Protein 3II1 (pdb70)

Structure (mmCIF, N/CA/C/O backbone):
data_3II1
#
_entry.id   3II1
#
_cell.length_a   86.594
_cell.length_b   87.431
_cell.length_c   110.574
_cell.angle_alpha   90.00
_cell.angle_beta   90.00
_cell.angle_gamma   90.00
#
_symmetry.space_group_name_H-M   'P 21 21 21'
#
loop_
_entity.id
_entity.type
_entity.pdbx_description
1 polymer Cellulase
2 non-polymer beta-D-glucopyranose
3 non-polymer 'ZINC ION'
4 water water
#
loop_
_atom_site.group_PDB
_atom_site.id
_atom_site.type_symbol
_atom_site.label_atom_id
_atom_site.label_alt_id
_atom_site.label_comp_id
_atom_site.label_asym_id
_atom_site.label_entity_id
_atom_site.label_seq_id
_atom_site.pdbx_PDB_ins_code
_atom_site.Cartn_x
_atom_site.Cartn_y
_atom_site.Cartn_z
_atom_site.occupancy
_atom_site.B_iso_or_equiv
_atom_site.auth_seq_id
_atom_site.auth_comp_id
_atom_site.auth_asym_id
_atom_site.auth_atom_id
_atom_site.pdbx_PDB_model_num
ATOM 1 N N . SER A 1 14 ? -6.539 42.834 53.708 1.00 49.47 29 SER A N 1
ATOM 2 C CA . SER A 1 14 ? -7.821 42.273 54.285 1.00 50.36 29 SER A CA 1
ATOM 3 C C . SER A 1 14 ? -8.539 41.075 53.514 1.00 49.67 29 SER A C 1
ATOM 4 O O . SER A 1 14 ? -8.687 39.953 54.063 1.00 48.85 29 SER A O 1
ATOM 7 N N . MET A 1 15 ? -8.998 41.343 52.282 1.00 48.39 30 MET A N 1
ATOM 8 C CA . MET A 1 15 ? -9.623 40.359 51.381 1.00 47.52 30 MET A CA 1
ATOM 9 C C . MET A 1 15 ? -8.918 38.998 51.399 1.00 46.88 30 MET A C 1
ATOM 10 O O . MET A 1 15 ? -7.686 38.944 51.370 1.00 46.04 30 MET A O 1
ATOM 15 N N . GLN A 1 16 ? -9.690 37.900 51.440 1.00 46.00 31 GLN A N 1
ATOM 16 C CA . GLN A 1 16 ? -9.102 36.576 51.720 1.00 44.53 31 GLN A CA 1
ATOM 17 C C . GLN A 1 16 ? -9.786 35.351 51.053 1.00 42.63 31 GLN A C 1
ATOM 18 O O . GLN A 1 16 ? -10.992 35.227 51.086 1.00 41.66 31 GLN A O 1
ATOM 24 N N . ASN A 1 17 ? -8.994 34.462 50.453 1.00 40.79 32 ASN A N 1
ATOM 25 C CA . ASN A 1 17 ? -9.490 33.233 49.804 1.00 40.03 32 ASN A CA 1
ATOM 26 C C . ASN A 1 17 ? -9.509 32.024 50.757 1.00 39.88 32 ASN A C 1
ATOM 27 O O . ASN A 1 17 ? -8.852 32.043 51.811 1.00 39.76 32 ASN A O 1
ATOM 32 N N . PRO A 1 18 ? -10.227 30.951 50.394 1.00 39.83 33 PRO A N 1
ATOM 33 C CA . PRO A 1 18 ? -10.048 29.750 51.248 1.00 40.39 33 PRO A CA 1
ATOM 34 C C . PRO A 1 18 ? -8.567 29.337 51.446 1.00 40.93 33 PRO A C 1
ATOM 35 O O . PRO A 1 18 ? -7.719 29.396 50.511 1.00 41.55 33 PRO A O 1
ATOM 39 N N . SER A 1 19 ? -8.247 28.946 52.665 1.00 40.30 34 SER A N 1
ATOM 40 C CA . SER A 1 19 ? -6.961 28.326 52.970 1.00 39.99 34 SER A CA 1
ATOM 41 C C . SER A 1 19 ? -6.561 27.128 52.031 1.00 38.58 34 SER A C 1
ATOM 42 O O . SER A 1 19 ? -7.418 26.341 51.591 1.00 37.61 34 SER A O 1
ATOM 45 N N . VAL A 1 20 ? -5.269 26.972 51.764 1.00 36.88 35 VAL A N 1
ATOM 46 C CA . VAL A 1 20 ? -4.790 25.809 50.998 1.00 36.25 35 VAL A CA 1
ATOM 47 C C . VAL A 1 20 ? -3.650 25.059 51.698 1.00 36.26 35 VAL A C 1
ATOM 48 O O . VAL A 1 20 ? -2.728 25.689 52.284 1.00 35.82 35 VAL A O 1
ATOM 52 N N . THR A 1 21 ? -3.698 23.730 51.632 1.00 35.53 36 THR A N 1
ATOM 53 C CA . THR A 1 21 ? -2.568 22.899 52.107 1.00 36.45 36 THR A CA 1
ATOM 54 C C . THR A 1 21 ? -1.948 22.112 50.985 1.00 34.78 36 THR A C 1
ATOM 55 O O . THR A 1 21 ? -2.644 21.459 50.227 1.00 33.88 36 THR A O 1
ATOM 59 N N . ILE A 1 22 ? -0.628 22.133 50.933 1.00 34.35 37 ILE A N 1
ATOM 60 C CA . ILE A 1 22 ? 0.136 21.494 49.858 1.00 33.56 37 ILE A CA 1
ATOM 61 C C . ILE A 1 22 ? 1.107 20.493 50.453 1.00 33.86 37 ILE A C 1
ATOM 62 O O . ILE A 1 22 ? 1.789 20.774 51.448 1.00 33.27 37 ILE A O 1
ATOM 67 N N . SER A 1 23 ? 1.200 19.317 49.855 1.00 34.85 38 SER A N 1
ATOM 68 C CA . SER A 1 23 ? 2.047 18.308 50.430 1.00 35.66 38 SER A CA 1
ATOM 69 C C . SER A 1 23 ? 3.098 18.118 49.442 1.00 36.34 38 SER A C 1
ATOM 70 O O . SER A 1 23 ? 2.801 17.756 48.301 1.00 36.99 38 SER A O 1
ATOM 73 N N . VAL A 1 24 ? 4.325 18.359 49.879 1.00 36.70 39 VAL A N 1
ATOM 74 C CA . VAL A 1 24 ? 5.520 17.960 49.168 1.00 36.37 39 VAL A CA 1
ATOM 75 C C . VAL A 1 24 ? 6.118 16.758 49.860 1.00 37.43 39 VAL A C 1
ATOM 76 O O . VAL A 1 24 ? 6.416 16.809 51.072 1.00 38.11 39 VAL A O 1
ATOM 80 N N . ASN A 1 25 ? 6.346 15.703 49.097 1.00 37.11 40 ASN A N 1
ATOM 81 C CA . ASN A 1 25 ? 7.040 14.558 49.613 1.00 37.02 40 ASN A CA 1
ATOM 82 C C . ASN A 1 25 ? 8.314 14.291 48.785 1.00 37.49 40 ASN A C 1
ATOM 83 O O . ASN A 1 25 ? 8.231 13.840 47.647 1.00 36.94 40 ASN A O 1
ATOM 88 N N . ALA A 1 26 ? 9.490 14.552 49.371 1.00 38.61 41 ALA A N 1
ATOM 89 C CA . ALA A 1 26 ? 10.790 14.462 48.653 1.00 39.55 41 ALA A CA 1
ATOM 90 C C . ALA A 1 26 ? 11.134 13.041 48.204 1.00 40.54 41 ALA A C 1
ATOM 91 O O . ALA A 1 26 ? 12.133 12.831 47.482 1.00 40.32 41 ALA A O 1
ATOM 93 N N . ASN A 1 27 ? 10.316 12.079 48.624 1.00 41.76 42 ASN A N 1
ATOM 94 C CA . ASN A 1 27 ? 10.500 10.691 48.184 1.00 44.12 42 ASN A CA 1
ATOM 95 C C . ASN A 1 27 ? 9.580 10.162 47.128 1.00 44.07 42 ASN A C 1
ATOM 96 O O . ASN A 1 27 ? 9.809 9.065 46.686 1.00 45.62 42 ASN A O 1
ATOM 101 N N . ALA A 1 28 ? 8.491 10.856 46.805 1.00 44.02 43 ALA A N 1
ATOM 102 C CA . ALA A 1 28 ? 7.531 10.331 45.841 1.00 43.74 43 ALA A CA 1
ATOM 103 C C . ALA A 1 28 ? 7.846 10.939 44.499 1.00 43.64 43 ALA A C 1
ATOM 104 O O . ALA A 1 28 ? 8.351 12.077 44.432 1.00 44.18 43 ALA A O 1
ATOM 106 N N . GLY A 1 29 ? 7.582 10.146 43.452 1.00 43.31 44 GLY A N 1
ATOM 107 C CA . GLY A 1 29 ? 7.637 10.557 42.037 1.00 41.35 44 GLY A CA 1
ATOM 108 C C . GLY A 1 29 ? 8.938 11.183 41.614 1.00 40.10 44 GLY A C 1
ATOM 109 O O . GLY A 1 29 ? 8.916 12.169 40.868 1.00 40.25 44 GLY A O 1
ATOM 110 N N . ARG A 1 30 ? 10.061 10.626 42.088 1.00 38.01 45 ARG A N 1
ATOM 111 C CA . ARG A 1 30 ? 11.407 11.134 41.757 1.00 36.68 45 ARG A CA 1
ATOM 112 C C . ARG A 1 30 ? 11.778 10.785 40.321 1.00 36.04 45 ARG A C 1
ATOM 113 O O . ARG A 1 30 ? 11.515 9.674 39.878 1.00 35.90 45 ARG A O 1
ATOM 121 N N . HIS A 1 31 ? 12.354 11.758 39.607 1.00 35.39 46 HIS A N 1
ATOM 122 C CA . HIS A 1 31 ? 12.932 11.621 38.264 1.00 34.35 46 HIS A CA 1
ATOM 123 C C . HIS A 1 31 ? 13.627 12.935 37.907 1.00 33.32 46 HIS A C 1
ATOM 124 O O . HIS A 1 31 ? 13.250 13.975 38.435 1.00 32.99 46 HIS A O 1
ATOM 131 N N . PRO A 1 32 ? 14.622 12.911 36.986 1.00 32.14 47 PRO A N 1
ATOM 132 C CA . PRO A 1 32 ? 15.334 14.165 36.631 1.00 30.77 47 PRO A CA 1
ATOM 133 C C . PRO A 1 32 ? 14.425 15.175 35.917 1.00 30.32 47 PRO A C 1
ATOM 134 O O . PRO A 1 32 ? 13.522 14.778 35.229 1.00 30.90 47 PRO A O 1
ATOM 138 N N . ILE A 1 33 ? 14.661 16.473 36.088 1.00 28.71 48 ILE A N 1
ATOM 139 C CA . ILE A 1 33 ? 14.081 17.472 35.225 1.00 26.59 48 ILE A CA 1
ATOM 140 C C . ILE A 1 33 ? 15.188 17.852 34.244 1.00 26.25 48 ILE A C 1
ATOM 141 O O . ILE A 1 33 ? 16.167 18.465 34.652 1.00 24.72 48 ILE A O 1
ATOM 146 N N . ASN A 1 34 ? 15.036 17.498 32.962 1.00 24.83 49 ASN A N 1
ATOM 147 C CA . ASN A 1 34 ? 15.933 17.983 31.934 1.00 24.42 49 ASN A CA 1
ATOM 148 C C . ASN A 1 34 ? 15.900 19.545 31.734 1.00 25.06 49 ASN A C 1
ATOM 149 O O . ASN A 1 34 ? 14.839 20.100 31.420 1.00 25.01 49 ASN A O 1
ATOM 154 N N . PRO A 1 35 ? 17.059 20.252 31.901 1.00 25.00 50 PRO A N 1
ATOM 155 C CA . PRO A 1 35 ? 17.028 21.738 31.796 1.00 24.35 50 PRO A CA 1
ATOM 156 C C . PRO A 1 35 ? 16.637 22.228 30.405 1.00 23.41 50 PRO A C 1
ATOM 157 O O . PRO A 1 35 ? 16.402 23.424 30.212 1.00 23.67 50 PRO A O 1
ATOM 161 N N . ALA A 1 36 ? 16.581 21.319 29.437 1.00 21.92 51 ALA A N 1
ATOM 162 C CA . ALA A 1 36 ? 16.112 21.650 28.104 1.00 21.29 51 ALA A CA 1
ATOM 163 C C . ALA A 1 36 ? 14.588 22.038 28.094 1.00 21.30 51 ALA A C 1
ATOM 164 O O . ALA A 1 36 ? 14.103 22.599 27.132 1.00 21.34 51 ALA A O 1
ATOM 166 N N . VAL A 1 37 ? 13.848 21.787 29.175 1.00 20.93 52 VAL A N 1
ATOM 167 C CA . VAL A 1 37 ? 12.422 22.220 29.189 1.00 21.64 52 VAL A CA 1
ATOM 168 C C . VAL A 1 37 ? 12.322 23.729 29.259 1.00 21.84 52 VAL A C 1
ATOM 169 O O . VAL A 1 37 ? 11.252 24.299 28.928 1.00 22.25 52 VAL A O 1
ATOM 173 N N . TYR A 1 38 ? 13.436 24.375 29.659 1.00 20.40 53 TYR A N 1
ATOM 174 C CA . TYR A 1 38 ? 13.452 25.822 29.743 1.00 19.40 53 TYR A CA 1
ATOM 175 C C . TYR A 1 38 ? 13.787 26.534 28.415 1.00 19.77 53 TYR A C 1
ATOM 176 O O . TYR A 1 38 ? 14.048 27.757 28.411 1.00 20.68 53 TYR A O 1
ATOM 185 N N . GLY A 1 39 ? 13.679 25.820 27.297 1.00 17.69 54 GLY A N 1
ATOM 186 C CA . GLY A 1 39 ? 14.185 26.340 26.041 1.00 18.21 54 GLY A CA 1
ATOM 187 C C . GLY A 1 39 ? 13.439 27.549 25.491 1.00 19.90 54 GLY A C 1
ATOM 188 O O . GLY A 1 39 ? 12.310 27.815 25.903 1.00 19.50 54 GLY A O 1
ATOM 189 N N . LEU A 1 40 ? 14.038 28.257 24.519 1.00 19.88 55 LEU A N 1
ATOM 190 C CA . LEU A 1 40 ? 13.403 29.440 23.978 1.00 20.84 55 LEU A CA 1
ATOM 191 C C . LEU A 1 40 ? 13.691 29.525 22.519 1.00 21.03 55 LEU A C 1
ATOM 192 O O . LEU A 1 40 ? 14.742 29.019 22.084 1.00 22.76 55 LEU A O 1
ATOM 197 N N . ALA A 1 41 ? 12.822 30.216 21.757 1.00 20.78 56 ALA A N 1
ATOM 198 C CA . ALA A 1 41 ? 13.175 30.613 20.380 1.00 20.23 56 ALA A CA 1
ATOM 199 C C . ALA A 1 41 ? 13.496 32.102 20.270 1.00 20.63 56 ALA A C 1
ATOM 200 O O . ALA A 1 41 ? 12.960 32.909 20.995 1.00 20.67 56 ALA A O 1
ATOM 202 N N . TYR A 1 42 ? 14.362 32.467 19.329 1.00 21.87 57 TYR A N 1
ATOM 203 C CA . TYR A 1 42 ? 14.684 33.865 19.071 1.00 22.58 57 TYR A CA 1
ATOM 204 C C . TYR A 1 42 ? 14.922 34.755 20.270 1.00 23.74 57 TYR A C 1
ATOM 205 O O . TYR A 1 42 ? 14.291 35.818 20.407 1.00 25.22 57 TYR A O 1
ATOM 214 N N . ALA A 1 43 ? 15.858 34.332 21.114 1.00 24.41 58 ALA A N 1
ATOM 215 C CA . ALA A 1 43 ? 16.415 35.120 22.200 1.00 25.13 58 ALA A CA 1
ATOM 216 C C . ALA A 1 43 ? 17.754 35.762 21.745 1.00 26.51 58 ALA A C 1
ATOM 217 O O . ALA A 1 43 ? 18.170 35.608 20.597 1.00 27.61 58 ALA A O 1
ATOM 219 N N . THR A 1 44 ? 18.378 36.562 22.603 1.00 26.89 59 THR A N 1
ATOM 220 C CA . THR A 1 44 ? 19.696 37.140 22.292 1.00 26.10 59 THR A CA 1
ATOM 221 C C . THR A 1 44 ? 20.676 36.515 23.273 1.00 25.72 59 THR A C 1
ATOM 222 O O . THR A 1 44 ? 20.244 35.867 24.286 1.00 25.54 59 THR A O 1
ATOM 226 N N . THR A 1 45 ? 21.972 36.642 22.973 1.00 24.63 60 THR A N 1
ATOM 227 C CA . THR A 1 45 ? 22.996 36.213 23.899 1.00 24.11 60 THR A CA 1
ATOM 228 C C . THR A 1 45 ? 22.689 36.833 25.296 1.00 24.53 60 THR A C 1
ATOM 229 O O . THR A 1 45 ? 22.713 36.101 26.298 1.00 23.31 60 THR A O 1
ATOM 233 N N . ALA A 1 46 ? 22.410 38.147 25.366 1.00 23.82 61 ALA A N 1
ATOM 234 C CA . ALA A 1 46 ? 22.101 38.770 26.684 1.00 25.93 61 ALA A CA 1
ATOM 235 C C . ALA A 1 46 ? 20.940 38.133 27.463 1.00 26.98 61 ALA A C 1
ATOM 236 O O . ALA A 1 46 ? 21.030 37.997 28.697 1.00 27.95 61 ALA A O 1
ATOM 238 N N . THR A 1 47 ? 19.835 37.785 26.779 1.00 26.59 62 THR A N 1
ATOM 239 C CA . THR A 1 47 ? 18.682 37.232 27.489 1.00 26.14 62 THR A CA 1
ATOM 240 C C . THR A 1 47 ? 18.860 35.742 27.724 1.00 26.18 62 THR A C 1
ATOM 241 O O . THR A 1 47 ? 18.404 35.191 28.742 1.00 26.67 62 THR A O 1
ATOM 245 N N . LEU A 1 48 ? 19.550 35.055 26.829 1.00 26.19 63 LEU A N 1
ATOM 246 C CA . LEU A 1 48 ? 19.883 33.653 27.140 1.00 25.52 63 LEU A CA 1
ATOM 247 C C . LEU A 1 48 ? 20.739 33.553 28.386 1.00 26.63 63 LEU A C 1
ATOM 248 O O . LEU A 1 48 ? 20.516 32.670 29.219 1.00 27.09 63 LEU A O 1
ATOM 253 N N . ALA A 1 49 ? 21.716 34.454 28.545 1.00 26.37 64 ALA A N 1
ATOM 254 C CA . ALA A 1 49 ? 22.530 34.413 29.762 1.00 26.82 64 ALA A CA 1
ATOM 255 C C . ALA A 1 49 ? 21.697 34.837 30.988 1.00 26.82 64 ALA A C 1
ATOM 256 O O . ALA A 1 49 ? 21.695 34.159 32.002 1.00 25.34 64 ALA A O 1
ATOM 258 N N . ASP A 1 50 ? 20.949 35.937 30.873 1.00 27.21 65 ASP A N 1
ATOM 259 C CA . ASP A 1 50 ? 20.181 36.453 32.011 1.00 26.12 65 ASP A CA 1
ATOM 260 C C . ASP A 1 50 ? 19.036 35.535 32.511 1.00 27.01 65 ASP A C 1
ATOM 261 O O . ASP A 1 50 ? 18.770 35.482 33.710 1.00 28.00 65 ASP A O 1
ATOM 266 N N . LEU A 1 51 ? 18.364 34.827 31.596 1.00 26.59 66 LEU A N 1
ATOM 267 C CA . LEU A 1 51 ? 17.365 33.829 31.929 1.00 26.09 66 LEU A CA 1
ATOM 268 C C . LEU A 1 51 ? 17.991 32.481 32.207 1.00 26.41 66 LEU A C 1
ATOM 269 O O . LEU A 1 51 ? 17.264 31.542 32.625 1.00 25.98 66 LEU A O 1
ATOM 274 N N . ASN A 1 52 ? 19.298 32.342 31.928 1.00 25.90 67 ASN A N 1
ATOM 275 C CA . ASN A 1 52 ? 20.017 31.083 32.185 1.00 24.60 67 ASN A CA 1
ATOM 276 C C . ASN A 1 52 ? 19.321 29.955 31.458 1.00 24.35 67 ASN A C 1
ATOM 277 O O . ASN A 1 52 ? 18.925 28.911 32.050 1.00 24.30 67 ASN A O 1
ATOM 282 N N . VAL A 1 53 ? 19.140 30.168 30.164 1.00 23.82 68 VAL A N 1
ATOM 283 C CA . VAL A 1 53 ? 18.425 29.173 29.353 1.00 23.47 68 VAL A CA 1
ATOM 284 C C . VAL A 1 53 ? 19.420 28.417 28.468 1.00 23.29 68 VAL A C 1
ATOM 285 O O . VAL A 1 53 ? 20.211 29.030 27.820 1.00 23.97 68 VAL A O 1
ATOM 289 N N . PRO A 1 54 ? 19.369 27.093 28.474 1.00 22.47 69 PRO A N 1
ATOM 290 C CA . PRO A 1 54 ? 20.391 26.264 27.901 1.00 22.88 69 PRO A CA 1
ATOM 291 C C . PRO A 1 54 ? 20.035 25.668 26.553 1.00 22.86 69 PRO A C 1
ATOM 292 O O . PRO A 1 54 ? 20.780 24.787 26.051 1.00 24.08 69 PRO A O 1
ATOM 296 N N . LEU A 1 55 ? 18.943 26.155 25.940 1.00 22.33 70 LEU A N 1
ATOM 297 C CA . LEU A 1 55 ? 18.448 25.610 24.647 1.00 20.05 70 LEU A CA 1
ATOM 298 C C . LEU A 1 55 ? 17.859 26.761 23.862 1.00 19.00 70 LEU A C 1
ATOM 299 O O . LEU A 1 55 ? 17.084 27.557 24.414 1.00 17.92 70 LEU A O 1
ATOM 304 N N . HIS A 1 56 ? 18.248 26.894 22.607 1.00 17.77 71 HIS A N 1
ATOM 305 C CA . HIS A 1 56 ? 17.875 28.059 21.788 1.00 17.89 71 HIS A CA 1
ATOM 306 C C . HIS A 1 56 ? 17.455 27.501 20.414 1.00 18.49 71 HIS A C 1
ATOM 307 O O . HIS A 1 56 ? 18.268 26.812 19.746 1.00 18.79 71 HIS A O 1
ATOM 314 N N . ARG A 1 57 ? 16.201 27.731 20.010 1.00 16.79 72 ARG A N 1
ATOM 315 C CA . ARG A 1 57 ? 15.726 27.155 18.770 1.00 17.09 72 ARG A CA 1
ATOM 316 C C . ARG A 1 57 ? 15.661 28.158 17.636 1.00 18.04 72 ARG A C 1
ATOM 317 O O . ARG A 1 57 ? 15.092 29.281 17.827 1.00 16.54 72 ARG A O 1
ATOM 325 N N . TYR A 1 58 ? 16.212 27.749 16.471 1.00 16.96 73 TYR A N 1
ATOM 326 C CA . TYR A 1 58 ? 16.009 28.463 15.232 1.00 17.75 73 TYR A CA 1
ATOM 327 C C . TYR A 1 58 ? 15.035 27.644 14.379 1.00 17.76 73 TYR A C 1
ATOM 328 O O . TYR A 1 58 ? 15.369 26.522 13.871 1.00 18.81 73 TYR A O 1
ATOM 337 N N . GLY A 1 59 ? 13.802 28.149 14.264 1.00 19.01 74 GLY A N 1
ATOM 338 C CA . GLY A 1 59 ? 12.642 27.370 13.685 1.00 19.49 74 GLY A CA 1
ATOM 339 C C . GLY A 1 59 ? 11.490 28.275 13.222 1.00 20.53 74 GLY A C 1
ATOM 340 O O . GLY A 1 59 ? 11.574 29.495 13.335 1.00 20.67 74 GLY A O 1
ATOM 341 N N . GLY A 1 60 ? 10.391 27.708 12.722 1.00 21.05 75 GLY A N 1
ATOM 342 C CA . GLY A 1 60 ? 9.238 28.552 12.328 1.00 19.13 75 GLY A CA 1
ATOM 343 C C . GLY A 1 60 ? 9.002 28.543 10.828 1.00 19.52 75 GLY A C 1
ATOM 344 O O . GLY A 1 60 ? 9.732 27.880 10.079 1.00 19.89 75 GLY A O 1
ATOM 345 N N . ASN A 1 61 ? 8.027 29.315 10.358 1.00 19.59 76 ASN A N 1
ATOM 346 C CA . ASN A 1 61 ? 7.603 29.202 8.947 1.00 19.58 76 ASN A CA 1
ATOM 347 C C . ASN A 1 61 ? 8.616 29.499 7.876 1.00 20.04 76 ASN A C 1
ATOM 348 O O . ASN A 1 61 ? 8.768 28.751 6.883 1.00 20.85 76 ASN A O 1
ATOM 353 N N . ASN A 1 62 ? 9.277 30.633 8.005 1.00 20.59 77 ASN A N 1
ATOM 354 C CA . ASN A 1 62 ? 10.248 30.982 6.969 1.00 21.44 77 ASN A CA 1
ATOM 355 C C . ASN A 1 62 ? 11.452 30.006 6.941 1.00 20.26 77 ASN A C 1
ATOM 356 O O . ASN A 1 62 ? 12.027 29.803 5.907 1.00 20.69 77 ASN A O 1
ATOM 361 N N . THR A 1 63 ? 11.767 29.335 8.057 1.00 20.47 78 THR A N 1
ATOM 362 C CA . THR A 1 63 ? 12.970 28.457 8.124 1.00 18.45 78 THR A CA 1
ATOM 363 C C . THR A 1 63 ? 12.768 27.239 7.232 1.00 19.21 78 THR A C 1
ATOM 364 O O . THR A 1 63 ? 13.735 26.575 6.860 1.00 20.39 78 THR A O 1
ATOM 368 N N . SER A 1 64 ? 11.525 26.938 6.861 1.00 17.73 79 SER A N 1
ATOM 369 C CA . SER A 1 64 ? 11.258 25.842 5.937 1.00 16.92 79 SER A CA 1
ATOM 370 C C . SER A 1 64 ? 11.769 26.174 4.537 1.00 15.75 79 SER A C 1
ATOM 371 O O . SER A 1 64 ? 11.961 25.247 3.698 1.00 13.89 79 SER A O 1
ATOM 374 N N . ARG A 1 65 ? 11.949 27.471 4.263 1.00 14.75 80 ARG A N 1
ATOM 375 C CA . ARG A 1 65 ? 12.283 27.973 2.884 1.00 17.44 80 ARG A CA 1
ATOM 376 C C . ARG A 1 65 ? 13.701 28.555 2.798 1.00 19.70 80 ARG A C 1
ATOM 377 O O . ARG A 1 65 ? 14.060 29.243 1.842 1.00 21.93 80 ARG A O 1
ATOM 385 N N . TYR A 1 66 ? 14.525 28.320 3.828 1.00 20.01 81 TYR A N 1
ATOM 386 C CA . TYR A 1 66 ? 15.794 28.963 3.879 1.00 18.32 81 TYR A CA 1
ATOM 387 C C . TYR A 1 66 ? 16.756 28.231 2.893 1.00 17.43 81 TYR A C 1
ATOM 388 O O . TYR A 1 66 ? 16.921 26.997 2.970 1.00 16.12 81 TYR A O 1
ATOM 397 N N . ASN A 1 67 ? 17.359 29.002 1.977 1.00 14.73 82 ASN A N 1
ATOM 398 C CA . ASN A 1 67 ? 18.343 28.447 1.051 1.00 15.90 82 ASN A CA 1
ATOM 399 C C . ASN A 1 67 ? 19.750 28.688 1.635 1.00 15.85 82 ASN A C 1
ATOM 400 O O . ASN A 1 67 ? 20.219 29.851 1.632 1.00 16.55 82 ASN A O 1
ATOM 405 N N . TRP A 1 68 ? 20.400 27.664 2.193 1.00 16.04 83 TRP A N 1
ATOM 406 C CA . TRP A 1 68 ? 21.655 27.931 3.005 1.00 17.43 83 TRP A CA 1
ATOM 407 C C . TRP A 1 68 ? 22.803 28.415 2.065 1.00 17.82 83 TRP A C 1
ATOM 408 O O . TRP A 1 68 ? 23.660 29.222 2.468 1.00 18.07 83 TRP A O 1
ATOM 419 N N . GLN A 1 69 ? 22.756 27.973 0.816 1.00 17.71 84 GLN A N 1
ATOM 420 C CA . GLN A 1 69 ? 23.716 28.452 -0.146 1.00 20.02 84 GLN A CA 1
ATOM 421 C C . GLN A 1 69 ? 23.577 29.900 -0.560 1.00 22.29 84 GLN A C 1
ATOM 422 O O . GLN A 1 69 ? 24.584 30.497 -0.873 1.00 22.99 84 GLN A O 1
ATOM 428 N N . LEU A 1 70 ? 22.365 30.483 -0.562 1.00 22.84 85 LEU A N 1
ATOM 429 C CA . LEU A 1 70 ? 22.249 31.891 -0.903 1.00 23.55 85 LEU A CA 1
ATOM 430 C C . LEU A 1 70 ? 22.249 32.768 0.319 1.00 24.31 85 LEU A C 1
ATOM 431 O O . LEU A 1 70 ? 22.413 34.021 0.212 1.00 26.09 85 LEU A O 1
ATOM 436 N N . ASN A 1 71 ? 22.055 32.142 1.490 1.00 22.99 86 ASN A N 1
ATOM 437 C CA . ASN A 1 71 ? 21.714 32.840 2.717 1.00 21.72 86 ASN A CA 1
ATOM 438 C C . ASN A 1 71 ? 20.385 33.670 2.478 1.00 22.75 86 ASN A C 1
ATOM 439 O O . ASN A 1 71 ? 20.349 34.914 2.549 1.00 23.50 86 ASN A O 1
ATOM 444 N N . ALA A 1 72 ? 19.291 32.955 2.178 1.00 21.47 87 ALA A N 1
ATOM 445 C CA . ALA A 1 72 ? 18.036 33.622 1.845 1.00 22.40 87 ALA A CA 1
ATOM 446 C C . ALA A 1 72 ? 16.829 32.710 2.107 1.00 22.05 87 ALA A C 1
ATOM 447 O O . ALA A 1 72 ? 16.979 31.482 2.159 1.00 22.55 87 ALA A O 1
ATOM 449 N N . ASP A 1 73 ? 15.656 33.296 2.276 1.00 21.59 88 ASP A N 1
ATOM 450 C CA . ASP A 1 73 ? 14.464 32.493 2.508 1.00 23.35 88 ASP A CA 1
ATOM 451 C C . ASP A 1 73 ? 13.213 33.110 1.859 1.00 22.21 88 ASP A C 1
ATOM 452 O O . ASP A 1 73 ? 13.254 34.235 1.378 1.00 21.86 88 ASP A O 1
ATOM 457 N N . ASN A 1 74 ? 12.149 32.320 1.778 1.00 22.03 89 ASN A N 1
ATOM 458 C CA . ASN A 1 74 ? 10.831 32.818 1.341 1.00 22.21 89 ASN A CA 1
ATOM 459 C C . ASN A 1 74 ? 9.887 32.879 2.533 1.00 21.97 89 ASN A C 1
ATOM 460 O O . ASN A 1 74 ? 9.860 31.970 3.330 1.00 21.92 89 ASN A O 1
ATOM 465 N N . ARG A 1 75 ? 9.139 33.967 2.662 1.00 22.34 90 ARG A N 1
ATOM 466 C CA . ARG A 1 75 ? 8.297 34.173 3.818 1.00 22.78 90 ARG A CA 1
ATOM 467 C C . ARG A 1 75 ? 7.023 33.367 3.844 1.00 22.52 90 ARG A C 1
ATOM 468 O O . ARG A 1 75 ? 6.433 33.293 4.907 1.00 23.22 90 ARG A O 1
ATOM 476 N N . GLY A 1 76 ? 6.628 32.760 2.720 1.00 21.94 91 GLY A N 1
ATOM 477 C CA . GLY A 1 76 ? 5.370 32.045 2.627 1.00 23.08 91 GLY A CA 1
ATOM 478 C C . GLY A 1 76 ? 4.189 33.019 2.879 1.00 24.57 91 GLY A C 1
ATOM 479 O O . GLY A 1 76 ? 4.302 34.248 2.634 1.00 22.85 91 GLY A O 1
ATOM 480 N N . ALA A 1 77 ? 3.094 32.491 3.447 1.00 25.06 92 ALA A N 1
ATOM 481 C CA . ALA A 1 77 ? 1.846 33.251 3.629 1.00 25.63 92 ALA A CA 1
ATOM 482 C C . ALA A 1 77 ? 1.988 34.423 4.633 1.00 26.39 92 ALA A C 1
ATOM 483 O O . ALA A 1 77 ? 1.217 35.384 4.606 0.25 25.20 92 ALA A O 1
ATOM 485 N N . ASP A 1 78 ? 3.008 34.310 5.490 1.00 28.09 93 ASP A N 1
ATOM 486 C CA . ASP A 1 78 ? 3.325 35.385 6.453 1.00 31.34 93 ASP A CA 1
ATOM 487 C C . ASP A 1 78 ? 3.702 36.743 5.826 1.00 31.89 93 ASP A C 1
ATOM 488 O O . ASP A 1 78 ? 3.544 37.743 6.529 1.00 33.78 93 ASP A O 1
ATOM 493 N N . TRP A 1 79 ? 4.254 36.771 4.580 1.00 30.42 94 TRP A N 1
ATOM 494 C CA . TRP A 1 79 ? 4.731 37.994 3.891 1.00 27.79 94 TRP A CA 1
ATOM 495 C C . TRP A 1 79 ? 4.866 37.865 2.354 1.00 26.55 94 TRP A C 1
ATOM 496 O O . TRP A 1 79 ? 5.947 37.838 1.771 1.00 25.65 94 TRP A O 1
ATOM 507 N N . TYR A 1 80 ? 3.707 37.750 1.721 1.00 25.05 95 TYR A N 1
ATOM 508 C CA . TYR A 1 80 ? 3.525 37.796 0.282 1.00 22.54 95 TYR A CA 1
ATOM 509 C C . TYR A 1 80 ? 4.385 36.884 -0.479 1.00 22.91 95 TYR A C 1
ATOM 510 O O . TYR A 1 80 ? 4.767 37.227 -1.622 1.00 22.67 95 TYR A O 1
ATOM 519 N N . PHE A 1 81 ? 4.693 35.710 0.113 1.00 21.94 96 PHE A N 1
ATOM 520 C CA . PHE A 1 81 ? 5.478 34.684 -0.589 1.00 19.92 96 PHE A CA 1
ATOM 521 C C . PHE A 1 81 ? 6.720 35.335 -1.260 1.00 20.43 96 PHE A C 1
ATOM 522 O O . PHE A 1 81 ? 7.107 34.993 -2.354 1.00 19.87 96 PHE A O 1
ATOM 530 N N . GLU A 1 82 ? 7.334 36.278 -0.560 1.00 20.97 97 GLU A N 1
ATOM 531 C CA . GLU A 1 82 ? 8.518 36.941 -1.057 1.00 23.00 97 GLU A CA 1
ATOM 532 C C . GLU A 1 82 ? 9.808 36.169 -0.661 1.00 23.11 97 GLU A C 1
ATOM 533 O O . GLU A 1 82 ? 9.990 35.807 0.529 1.00 23.78 97 GLU A O 1
ATOM 539 N N . SER A 1 83 ? 10.630 35.854 -1.661 1.00 21.98 98 SER A N 1
ATOM 540 C CA . SER A 1 83 ? 12.009 35.406 -1.441 1.00 22.22 98 SER A CA 1
ATOM 541 C C . SER A 1 83 ? 12.939 36.626 -1.178 1.00 22.08 98 SER A C 1
ATOM 542 O O . SER A 1 83 ? 13.038 37.524 -2.020 1.00 22.33 98 SER A O 1
ATOM 545 N N . ILE A 1 84 ? 13.605 36.647 -0.031 1.00 21.53 99 ILE A N 1
ATOM 546 C CA . ILE A 1 84 ? 14.381 37.830 0.433 1.00 21.82 99 ILE A CA 1
ATOM 547 C C . ILE A 1 84 ? 15.762 37.444 0.953 1.00 22.10 99 ILE A C 1
ATOM 548 O O . ILE A 1 84 ? 15.888 36.520 1.764 1.00 21.80 99 ILE A O 1
ATOM 553 N N . GLY A 1 85 ? 16.802 38.090 0.428 1.00 23.05 100 GLY A N 1
ATOM 554 C CA . GLY A 1 85 ? 18.196 37.771 0.810 1.00 23.46 100 GLY A CA 1
ATOM 555 C C . GLY A 1 85 ? 18.534 38.333 2.179 1.00 23.97 100 GLY A C 1
ATOM 556 O O . GLY A 1 85 ? 18.060 39.422 2.540 1.00 25.15 100 GLY A O 1
ATOM 557 N N . GLU A 1 86 ? 19.301 37.599 2.985 1.00 25.11 101 GLU A N 1
ATOM 558 C CA . GLU A 1 86 ? 19.970 38.267 4.154 1.00 26.74 101 GLU A CA 1
ATOM 559 C C . GLU A 1 86 ? 21.027 39.244 3.589 1.00 26.45 101 GLU A C 1
ATOM 560 O O . GLU A 1 86 ? 21.432 39.115 2.412 1.00 24.61 101 GLU A O 1
ATOM 566 N N . ALA A 1 87 ? 21.443 40.203 4.407 1.00 26.48 102 ALA A N 1
ATOM 567 C CA . ALA A 1 87 ? 22.490 41.184 4.038 1.00 27.24 102 ALA A CA 1
ATOM 568 C C . ALA A 1 87 ? 23.754 40.505 3.525 1.00 27.47 102 ALA A C 1
ATOM 569 O O . ALA A 1 87 ? 24.224 40.803 2.409 1.00 27.21 102 ALA A O 1
ATOM 571 N N . SER A 1 88 ? 24.284 39.583 4.332 1.00 26.59 103 SER A N 1
ATOM 572 C CA . SER A 1 88 ? 25.412 38.762 3.904 1.00 26.09 103 SER A CA 1
ATOM 573 C C . SER A 1 88 ? 25.101 37.694 2.837 1.00 26.66 103 SER A C 1
ATOM 574 O O . SER A 1 88 ? 24.094 36.931 2.969 1.00 28.35 103 SER A O 1
ATOM 577 N N . SER A 1 89 ? 25.989 37.552 1.850 1.00 24.84 104 SER A N 1
ATOM 578 C CA . SER A 1 89 ? 25.899 36.407 0.977 1.00 25.08 104 SER A CA 1
ATOM 579 C C . SER A 1 89 ? 26.791 35.234 1.302 1.00 24.45 104 SER A C 1
ATOM 580 O O . SER A 1 89 ? 26.929 34.336 0.495 1.00 22.50 104 SER A O 1
ATOM 583 N N . VAL A 1 90 ? 27.318 35.188 2.527 1.00 24.60 105 VAL A N 1
ATOM 584 C CA . VAL A 1 90 ? 28.102 34.042 2.922 1.00 24.72 105 VAL A CA 1
ATOM 585 C C . VAL A 1 90 ? 27.177 32.840 3.238 1.00 23.48 105 VAL A C 1
ATOM 586 O O . VAL A 1 90 ? 26.292 32.932 4.131 1.00 23.84 105 VAL A O 1
ATOM 590 N N . ALA A 1 91 ? 27.365 31.755 2.479 1.00 21.70 106 ALA A N 1
ATOM 591 C CA . ALA A 1 91 ? 26.672 30.485 2.667 1.00 20.99 106 ALA A CA 1
ATOM 592 C C . ALA A 1 91 ? 26.596 30.154 4.167 1.00 22.36 106 ALA A C 1
ATOM 593 O O . ALA A 1 91 ? 27.614 30.194 4.901 1.00 20.65 106 ALA A O 1
ATOM 595 N N . GLY A 1 92 ? 25.345 29.968 4.626 1.00 23.26 107 GLY A N 1
ATOM 596 C CA . GLY A 1 92 ? 25.081 29.547 5.966 1.00 23.00 107 GLY A CA 1
ATOM 597 C C . GLY A 1 92 ? 25.272 30.597 7.023 1.00 23.49 107 GLY A C 1
ATOM 598 O O . GLY A 1 92 ? 25.209 30.218 8.190 1.00 25.21 107 GLY A O 1
ATOM 599 N N . GLU A 1 93 ? 25.466 31.882 6.713 1.00 23.05 108 GLU A N 1
ATOM 600 C CA . GLU A 1 93 ? 25.710 32.795 7.846 1.00 24.92 108 GLU A CA 1
ATOM 601 C C . GLU A 1 93 ? 24.617 32.987 8.906 1.00 23.99 108 GLU A C 1
ATOM 602 O O . GLU A 1 93 ? 24.949 33.107 10.067 1.00 22.50 108 GLU A O 1
ATOM 608 N N . ARG A 1 94 ? 23.351 32.933 8.505 1.00 23.89 109 ARG A N 1
ATOM 609 C CA . ARG A 1 94 ? 22.241 32.964 9.465 1.00 23.87 109 ARG A CA 1
ATOM 610 C C . ARG A 1 94 ? 22.398 31.871 10.528 1.00 22.90 109 ARG A C 1
ATOM 611 O O . ARG A 1 94 ? 22.290 32.134 11.724 1.00 23.13 109 ARG A O 1
ATOM 619 N N . GLY A 1 95 ? 22.679 30.660 10.089 1.00 21.65 110 GLY A N 1
ATOM 620 C CA . GLY A 1 95 ? 22.919 29.555 11.008 1.00 22.03 110 GLY A CA 1
ATOM 621 C C . GLY A 1 95 ? 24.163 29.754 11.877 1.00 22.65 110 GLY A C 1
ATOM 622 O O . GLY A 1 95 ? 24.097 29.639 13.124 1.00 22.02 110 GLY A O 1
ATOM 623 N N . ASP A 1 96 ? 25.288 30.108 11.255 1.00 22.19 111 ASP A N 1
ATOM 624 C CA . ASP A 1 96 ? 26.538 30.360 12.040 1.00 22.35 111 ASP A CA 1
ATOM 625 C C . ASP A 1 96 ? 26.420 31.456 13.077 1.00 21.09 111 ASP A C 1
ATOM 626 O O . ASP A 1 96 ? 26.892 31.337 14.231 1.00 21.52 111 ASP A O 1
ATOM 631 N N . THR A 1 97 ? 25.744 32.514 12.688 1.00 21.10 112 THR A N 1
ATOM 632 C CA . THR A 1 97 ? 25.511 33.640 13.588 1.00 21.21 112 THR A CA 1
ATOM 633 C C . THR A 1 97 ? 24.646 33.215 14.753 1.00 21.73 112 THR A C 1
ATOM 634 O O . THR A 1 97 ? 24.954 33.542 15.912 1.00 22.85 112 THR A O 1
ATOM 638 N N . PHE A 1 98 ? 23.594 32.439 14.439 1.00 21.94 113 PHE A N 1
ATOM 639 C CA . PHE A 1 98 ? 22.713 31.903 15.447 1.00 21.62 113 PHE A CA 1
ATOM 640 C C . PHE A 1 98 ? 23.492 30.992 16.450 1.00 20.37 113 PHE A C 1
ATOM 641 O O . PHE A 1 98 ? 23.369 31.128 17.659 1.00 21.20 113 PHE A O 1
ATOM 649 N N . ILE A 1 99 ? 24.281 30.079 15.936 1.00 19.16 114 ILE A N 1
ATOM 650 C CA . ILE A 1 99 ? 25.145 29.264 16.758 1.00 19.18 114 ILE A CA 1
ATOM 651 C C . ILE A 1 99 ? 26.135 30.075 17.654 1.00 19.82 114 ILE A C 1
ATOM 652 O O . ILE A 1 99 ? 26.139 29.867 18.873 1.00 21.03 114 ILE A O 1
ATOM 657 N N . ALA A 1 100 ? 26.850 31.064 17.093 1.00 19.74 115 ALA A N 1
ATOM 658 C CA . ALA A 1 100 ? 27.829 31.846 17.862 1.00 20.62 115 ALA A CA 1
ATOM 659 C C . ALA A 1 100 ? 27.101 32.503 18.978 1.00 21.67 115 ALA A C 1
ATOM 660 O O . ALA A 1 100 ? 27.585 32.508 20.098 1.00 23.61 115 ALA A O 1
ATOM 662 N N . ASN A 1 101 ? 25.944 33.103 18.677 1.00 22.43 116 ASN A N 1
ATOM 663 C CA . ASN A 1 101 ? 25.224 33.903 19.686 1.00 22.25 116 ASN A CA 1
ATOM 664 C C . ASN A 1 101 ? 24.715 33.019 20.788 1.00 21.78 116 ASN A C 1
ATOM 665 O O . ASN A 1 101 ? 24.665 33.483 21.904 1.00 21.18 116 ASN A O 1
ATOM 670 N N . SER A 1 102 ? 24.358 31.764 20.475 1.00 21.19 117 SER A N 1
ATOM 671 C CA . SER A 1 102 ? 23.835 30.833 21.486 1.00 23.26 117 SER A CA 1
ATOM 672 C C . SER A 1 102 ? 24.969 30.380 22.348 1.00 24.68 117 SER A C 1
ATOM 673 O O . SER A 1 102 ? 24.910 30.442 23.591 1.00 24.30 117 SER A O 1
ATOM 676 N N . GLN A 1 103 ? 26.025 29.923 21.683 1.00 26.13 118 GLN A N 1
ATOM 677 C CA . GLN A 1 103 ? 27.125 29.434 22.435 1.00 27.52 118 GLN A CA 1
ATOM 678 C C . GLN A 1 103 ? 27.841 30.508 23.240 1.00 27.40 118 GLN A C 1
ATOM 679 O O . GLN A 1 103 ? 28.304 30.234 24.348 1.00 27.58 118 GLN A O 1
ATOM 685 N N . ALA A 1 104 ? 27.776 31.760 22.793 1.00 26.56 119 ALA A N 1
ATOM 686 C CA . ALA A 1 104 ? 28.257 32.857 23.649 1.00 26.56 119 ALA A CA 1
ATOM 687 C C . ALA A 1 104 ? 27.566 32.893 25.015 1.00 26.34 119 ALA A C 1
ATOM 688 O O . ALA A 1 104 ? 28.025 33.536 25.929 1.00 27.14 119 ALA A O 1
ATOM 690 N N . ALA A 1 105 ? 26.459 32.197 25.176 1.00 26.48 120 ALA A N 1
ATOM 691 C CA . ALA A 1 105 ? 25.723 32.291 26.422 1.00 25.93 120 ALA A CA 1
ATOM 692 C C . ALA A 1 105 ? 25.607 30.908 27.005 1.00 26.76 120 ALA A C 1
ATOM 693 O O . ALA A 1 105 ? 24.836 30.684 27.900 1.00 28.68 120 ALA A O 1
ATOM 695 N N . GLY A 1 106 ? 26.377 29.959 26.523 1.00 27.05 121 GLY A N 1
ATOM 696 C CA . GLY A 1 106 ? 26.321 28.624 27.114 1.00 27.20 121 GLY A CA 1
ATOM 697 C C . GLY A 1 106 ? 25.051 27.865 26.698 1.00 27.74 121 GLY A C 1
ATOM 698 O O . GLY A 1 106 ? 24.691 26.894 27.362 1.00 28.04 121 GLY A O 1
ATOM 699 N N . ALA A 1 107 ? 24.361 28.284 25.620 1.00 26.05 122 ALA A N 1
ATOM 700 C CA . ALA A 1 107 ? 23.152 27.561 25.216 1.00 25.46 122 ALA A CA 1
ATOM 701 C C . ALA A 1 107 ? 23.371 26.654 24.011 1.00 24.85 122 ALA A C 1
ATOM 702 O O . ALA A 1 107 ? 24.141 26.993 23.148 1.00 25.92 122 ALA A O 1
ATOM 704 N N . GLN A 1 108 ? 22.685 25.515 23.941 1.00 24.75 123 GLN A N 1
ATOM 705 C CA . GLN A 1 108 ? 22.699 24.678 22.736 1.00 23.89 123 GLN A CA 1
ATOM 706 C C . GLN A 1 108 ? 21.700 25.175 21.636 1.00 23.56 123 GLN A C 1
ATOM 707 O O . GLN A 1 108 ? 20.487 25.318 21.857 1.00 24.52 123 GLN A O 1
ATOM 713 N N . ALA A 1 109 ? 22.223 25.444 20.460 1.00 22.04 124 ALA A N 1
ATOM 714 C CA . ALA A 1 109 ? 21.429 25.860 19.324 1.00 19.80 124 ALA A CA 1
ATOM 715 C C . ALA A 1 109 ? 20.661 24.636 18.759 1.00 19.21 124 ALA A C 1
ATOM 716 O O . ALA A 1 109 ? 21.013 23.474 19.047 1.00 18.64 124 ALA A O 1
ATOM 718 N N . MET A 1 110 ? 19.575 24.915 18.033 1.00 17.20 125 MET A N 1
ATOM 719 C CA . MET A 1 110 ? 18.823 23.916 17.288 1.00 16.71 125 MET A CA 1
ATOM 720 C C . MET A 1 110 ? 18.588 24.616 15.986 1.00 16.74 125 MET A C 1
ATOM 721 O O . MET A 1 110 ? 18.071 25.753 15.974 1.00 15.42 125 MET A O 1
ATOM 726 N N . ILE A 1 111 ? 18.944 23.932 14.897 1.00 16.43 126 ILE A N 1
ATOM 727 C CA . ILE A 1 111 ? 18.832 24.506 13.571 1.00 16.11 126 ILE A CA 1
ATOM 728 C C . ILE A 1 111 ? 17.874 23.692 12.747 1.00 15.76 126 ILE A C 1
ATOM 729 O O . ILE A 1 111 ? 17.997 22.452 12.682 1.00 15.97 126 ILE A O 1
ATOM 734 N N . THR A 1 112 ? 16.911 24.394 12.141 1.00 15.73 127 THR A N 1
ATOM 735 C CA . THR A 1 112 ? 15.959 23.775 11.261 1.00 15.78 127 THR A CA 1
ATOM 736 C C . THR A 1 112 ? 16.577 23.647 9.891 1.00 15.22 127 THR A C 1
ATOM 737 O O . THR A 1 112 ? 17.096 24.615 9.295 1.00 16.47 127 THR A O 1
ATOM 741 N N . ILE A 1 113 ? 16.466 22.448 9.374 1.00 14.33 128 ILE A N 1
ATOM 742 C CA . ILE A 1 113 ? 16.900 22.110 8.019 1.00 14.32 128 ILE A CA 1
ATOM 743 C C . ILE A 1 113 ? 15.627 21.939 7.212 1.00 14.63 128 ILE A C 1
ATOM 744 O O . ILE A 1 113 ? 14.728 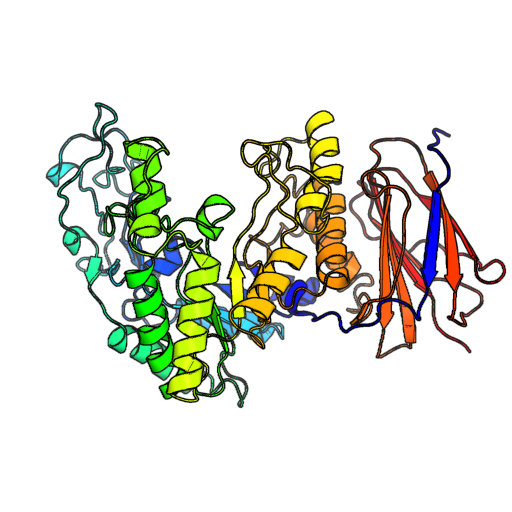21.149 7.592 1.00 13.12 128 ILE A O 1
ATOM 749 N N . PRO A 1 114 ? 15.530 22.650 6.073 1.00 15.53 129 PRO A N 1
ATOM 750 C CA . PRO A 1 114 ? 14.326 22.406 5.270 1.00 17.00 129 PRO A CA 1
ATOM 751 C C . PRO A 1 114 ? 14.302 21.041 4.641 1.00 17.86 129 PRO A C 1
ATOM 752 O O . PRO A 1 114 ? 15.275 20.553 4.083 1.00 20.01 129 PRO A O 1
ATOM 756 N N . THR A 1 115 ? 13.123 20.500 4.625 1.00 18.89 130 THR A N 1
ATOM 757 C CA . THR A 1 115 ? 12.776 19.227 4.038 1.00 19.45 130 THR A CA 1
ATOM 758 C C . THR A 1 115 ? 11.817 19.367 2.842 1.00 20.37 130 THR A C 1
ATOM 759 O O . THR A 1 115 ? 11.594 18.417 2.035 1.00 21.10 130 THR A O 1
ATOM 763 N N . ILE A 1 116 ? 11.236 20.570 2.695 1.00 20.32 131 ILE A N 1
ATOM 764 C CA . ILE A 1 116 ? 10.148 20.794 1.731 1.00 19.96 131 ILE A CA 1
ATOM 765 C C . ILE A 1 116 ? 10.652 20.836 0.274 1.00 20.97 131 ILE A C 1
ATOM 766 O O . ILE A 1 116 ? 9.873 20.802 -0.671 1.00 20.16 131 ILE A O 1
ATOM 771 N N . GLY A 1 117 ? 11.970 20.895 0.087 1.00 22.14 132 GLY A N 1
ATOM 772 C CA . GLY A 1 117 ? 12.541 20.923 -1.246 1.00 23.06 132 GLY A CA 1
ATOM 773 C C . GLY A 1 117 ? 12.654 22.308 -1.902 1.00 24.04 132 GLY A C 1
ATOM 774 O O . GLY A 1 117 ? 13.725 22.667 -2.450 1.00 25.36 132 GLY A O 1
ATOM 775 N N . TRP A 1 118 ? 11.559 23.070 -1.876 1.00 23.91 133 TRP A N 1
ATOM 776 C CA . TRP A 1 118 ? 11.482 24.355 -2.544 1.00 24.07 133 TRP A CA 1
ATOM 777 C C . TRP A 1 118 ? 11.915 25.468 -1.622 1.00 23.51 133 TRP A C 1
ATOM 778 O O . TRP A 1 118 ? 11.162 25.880 -0.754 1.00 24.26 133 TRP A O 1
ATOM 789 N N . VAL A 1 119 ? 13.101 25.994 -1.874 1.00 22.81 134 VAL A N 1
ATOM 790 C CA . VAL A 1 119 ? 13.649 27.058 -1.049 1.00 23.31 134 VAL A CA 1
ATOM 791 C C . VAL A 1 119 ? 13.887 28.263 -1.933 1.00 22.57 134 VAL A C 1
ATOM 792 O O . VAL A 1 119 ? 13.914 28.135 -3.156 1.00 22.23 134 VAL A O 1
ATOM 796 N N . ALA A 1 120 ? 14.048 29.424 -1.319 1.00 22.68 135 ALA A N 1
ATOM 797 C CA . ALA A 1 120 ? 14.247 30.678 -2.042 1.00 22.54 135 ALA A CA 1
ATOM 798 C C . ALA A 1 120 ? 15.389 30.676 -3.067 1.00 23.23 135 ALA A C 1
ATOM 799 O O . ALA A 1 120 ? 16.477 30.135 -2.821 1.00 24.53 135 ALA A O 1
ATOM 801 N N . ARG A 1 121 ? 15.177 31.352 -4.186 1.00 23.26 136 ARG A N 1
ATOM 802 C CA . ARG A 1 121 ? 16.273 31.861 -4.996 1.00 22.70 136 ARG A CA 1
ATOM 803 C C . ARG A 1 121 ? 16.087 33.351 -5.085 1.00 23.73 136 ARG A C 1
ATOM 804 O O . ARG A 1 121 ? 15.035 33.881 -4.656 1.00 23.66 136 ARG A O 1
ATOM 812 N N . LEU A 1 122 ? 17.096 34.041 -5.616 1.00 25.30 137 LEU A N 1
ATOM 813 C CA . LEU A 1 122 ? 17.084 35.529 -5.690 1.00 26.71 137 LEU A CA 1
ATOM 814 C C . LEU A 1 122 ? 17.251 35.968 -7.120 1.00 27.30 137 LEU A C 1
ATOM 815 O O . LEU A 1 122 ? 17.668 35.170 -7.960 1.00 27.22 137 LEU A O 1
ATOM 820 N N . GLY A 1 123 ? 16.840 37.195 -7.430 1.00 28.47 138 GLY A N 1
ATOM 821 C CA . GLY A 1 123 ? 17.064 37.721 -8.788 1.00 30.15 138 GLY A CA 1
ATOM 822 C C . GLY A 1 123 ? 18.460 38.347 -8.863 1.00 31.67 138 GLY A C 1
ATOM 823 O O . GLY A 1 123 ? 19.230 38.232 -7.905 1.00 31.83 138 GLY A O 1
ATOM 824 N N . ALA A 1 124 ? 18.796 38.999 -9.988 1.00 32.69 139 ALA A N 1
ATOM 825 C CA . ALA A 1 124 ? 20.093 39.685 -10.160 1.00 32.72 139 ALA A CA 1
ATOM 826 C C . ALA A 1 124 ? 20.370 40.632 -8.967 1.00 33.11 139 ALA A C 1
ATOM 827 O O . ALA A 1 124 ? 19.494 41.416 -8.561 1.00 33.41 139 ALA A O 1
ATOM 829 N N . ASN A 1 125 ? 21.568 40.537 -8.384 1.00 32.98 140 ASN A N 1
ATOM 830 C CA . ASN A 1 125 ? 21.963 41.397 -7.274 1.00 33.33 140 ASN A CA 1
ATOM 831 C C . ASN A 1 125 ? 21.192 41.111 -6.019 1.00 32.13 140 ASN A C 1
ATOM 832 O O . ASN A 1 125 ? 20.859 42.041 -5.256 1.00 30.48 140 ASN A O 1
ATOM 837 N N . ARG A 1 126 ? 20.898 39.823 -5.796 1.00 30.93 141 ARG A N 1
ATOM 838 C CA . ARG A 1 126 ? 20.223 39.415 -4.549 1.00 28.46 141 ARG A CA 1
ATOM 839 C C . ARG A 1 126 ? 18.922 40.221 -4.366 1.00 28.17 141 ARG A C 1
ATOM 840 O O . ARG A 1 126 ? 18.536 40.578 -3.240 1.00 29.35 141 ARG A O 1
ATOM 848 N N . SER A 1 127 ? 18.295 40.567 -5.483 1.00 26.46 142 SER A N 1
ATOM 849 C CA . SER A 1 127 ? 16.988 41.278 -5.484 1.00 26.29 142 SER A CA 1
ATOM 850 C C . SER A 1 127 ? 15.863 40.267 -5.148 1.00 25.33 142 SER A C 1
ATOM 851 O O . SER A 1 127 ? 15.897 39.087 -5.576 1.00 23.17 142 SER A O 1
ATOM 854 N N . LYS A 1 128 ? 14.883 40.767 -4.405 1.00 25.43 143 LYS A N 1
ATOM 855 C CA . LYS A 1 128 ? 13.701 39.999 -3.956 1.00 26.01 143 LYS A CA 1
ATOM 856 C C . LYS A 1 128 ? 12.913 39.424 -5.100 1.00 25.12 143 LYS A C 1
ATOM 857 O O . LYS A 1 128 ? 12.810 40.073 -6.107 1.00 26.48 143 LYS A O 1
ATOM 863 N N . LEU A 1 129 ? 12.431 38.191 -4.987 1.00 24.28 144 LEU A N 1
ATOM 864 C CA . LEU A 1 129 ? 11.460 37.629 -5.957 1.00 23.37 144 LEU A CA 1
ATOM 865 C C . LEU A 1 129 ? 10.124 37.362 -5.228 1.00 23.66 144 LEU A C 1
ATOM 866 O O . LEU A 1 129 ? 10.116 37.364 -4.007 1.00 25.16 144 LEU A O 1
ATOM 871 N N . ALA A 1 130 ? 9.009 37.139 -5.947 1.00 23.55 145 ALA A N 1
ATOM 872 C CA . ALA A 1 130 ? 7.675 36.995 -5.348 1.00 22.90 145 ALA A CA 1
ATOM 873 C C . ALA A 1 130 ? 7.015 35.848 -6.008 1.00 23.09 145 ALA A C 1
ATOM 874 O O . ALA A 1 130 ? 7.112 35.710 -7.236 1.00 24.39 145 ALA A O 1
ATOM 876 N N . SER A 1 131 ? 6.356 34.971 -5.253 1.00 21.91 146 SER A N 1
ATOM 877 C CA . SER A 1 131 ? 5.745 33.831 -5.955 1.00 20.73 146 SER A CA 1
ATOM 878 C C . SER A 1 131 ? 4.433 34.255 -6.692 1.00 21.29 146 SER A C 1
ATOM 879 O O . SER A 1 131 ? 4.020 33.575 -7.662 1.00 21.27 146 SER A O 1
ATOM 882 N N . PHE A 1 132 ? 3.761 35.315 -6.242 1.00 20.19 147 PHE A N 1
ATOM 883 C CA . PHE A 1 132 ? 2.461 35.612 -6.895 1.00 22.38 147 PHE A CA 1
ATOM 884 C C . PHE A 1 132 ? 2.521 37.005 -7.499 1.00 23.15 147 PHE A C 1
ATOM 885 O O . PHE A 1 132 ? 1.828 37.911 -7.041 1.00 21.51 147 PHE A O 1
ATOM 893 N N . SER A 1 133 ? 3.413 37.158 -8.492 1.00 25.70 148 SER A N 1
ATOM 894 C CA . SER A 1 133 ? 3.566 38.416 -9.239 1.00 28.17 148 SER A CA 1
ATOM 895 C C . SER A 1 133 ? 2.183 38.877 -9.765 1.00 29.30 148 SER A C 1
ATOM 896 O O . SER A 1 133 ? 1.458 38.115 -10.453 1.00 28.11 148 SER A O 1
ATOM 899 N N . ILE A 1 134 ? 1.815 40.113 -9.403 1.00 32.10 149 ILE A N 1
ATOM 900 C CA . ILE A 1 134 ? 0.583 40.730 -9.919 1.00 33.18 149 ILE A CA 1
ATOM 901 C C . ILE A 1 134 ? 0.561 40.901 -11.439 1.00 34.82 149 ILE A C 1
ATOM 902 O O . ILE A 1 134 ? -0.449 40.579 -12.073 1.00 37.25 149 ILE A O 1
ATOM 907 N N . ALA A 1 135 ? 1.681 41.323 -12.024 1.00 35.69 150 ALA A N 1
ATOM 908 C CA . ALA A 1 135 ? 1.836 41.415 -13.466 1.00 35.90 150 ALA A CA 1
ATOM 909 C C . ALA A 1 135 ? 1.731 40.077 -14.169 1.00 36.51 150 ALA A C 1
ATOM 910 O O . ALA A 1 135 ? 1.514 40.052 -15.381 1.00 37.66 150 ALA A O 1
ATOM 912 N N . LYS A 1 136 ? 1.944 38.965 -13.462 1.00 36.31 151 LYS A N 1
ATOM 913 C CA . LYS A 1 136 ? 1.994 37.645 -14.140 1.00 35.09 151 LYS A CA 1
ATOM 914 C C . LYS A 1 136 ? 0.723 36.882 -13.987 1.00 35.51 151 LYS A C 1
ATOM 915 O O . LYS A 1 136 ? 0.292 36.239 -14.932 1.00 36.18 151 LYS A O 1
ATOM 921 N N . TYR A 1 137 ? 0.120 36.935 -12.803 1.00 35.26 152 TYR A N 1
ATOM 922 C CA . TYR A 1 137 ? -1.136 36.230 -12.532 1.00 35.33 152 TYR A CA 1
ATOM 923 C C . TYR A 1 137 ? -2.375 37.181 -12.433 1.00 36.21 152 TYR A C 1
ATOM 924 O O . TYR A 1 137 ? -3.504 36.726 -12.231 1.00 36.38 152 TYR A O 1
ATOM 933 N N . GLY A 1 138 ? -2.152 38.491 -12.535 1.00 37.08 153 GLY A N 1
ATOM 934 C CA . GLY A 1 138 ? -3.256 39.451 -12.526 1.00 37.53 153 GLY A CA 1
ATOM 935 C C . GLY A 1 138 ? -3.641 39.935 -11.137 1.00 37.44 153 GLY A C 1
ATOM 936 O O . GLY A 1 138 ? -3.146 39.436 -10.119 1.00 37.87 153 GLY A O 1
ATOM 937 N N . ALA A 1 139 ? -4.512 40.939 -11.120 1.00 36.28 154 ALA A N 1
ATOM 938 C CA . ALA A 1 139 ? -5.108 41.537 -9.925 1.00 34.97 154 ALA A CA 1
ATOM 939 C C . ALA A 1 139 ? -5.387 40.512 -8.850 1.00 33.67 154 ALA A C 1
ATOM 940 O O . ALA A 1 139 ? -5.979 39.464 -9.139 1.00 33.90 154 ALA A O 1
ATOM 942 N N . GLN A 1 140 ? -5.025 40.850 -7.611 1.00 32.18 155 GLN A N 1
ATOM 943 C CA . GLN A 1 140 ? -5.211 39.969 -6.438 1.00 31.80 155 GLN A CA 1
ATOM 944 C C . GLN A 1 140 ? -5.717 40.880 -5.326 1.00 32.10 155 GLN A C 1
ATOM 945 O O . GLN A 1 140 ? -5.675 42.063 -5.479 1.00 32.36 155 GLN A O 1
ATOM 951 N N . SER A 1 141 ? -6.139 40.332 -4.193 1.00 32.73 156 SER A N 1
ATOM 952 C CA . SER A 1 141 ? -6.742 41.141 -3.163 1.00 33.30 156 SER A CA 1
ATOM 953 C C . SER A 1 141 ? -5.812 41.778 -2.147 1.00 33.56 156 SER A C 1
ATOM 954 O O . SER A 1 141 ? -6.290 42.548 -1.295 1.00 33.60 156 SER A O 1
ATOM 957 N N . GLY A 1 142 ? -4.518 41.434 -2.166 1.00 33.22 157 GLY A N 1
ATOM 958 C CA . GLY A 1 142 ? -3.539 42.058 -1.229 1.00 31.43 157 GLY A CA 1
ATOM 959 C C . GLY A 1 142 ? -2.177 42.075 -1.914 1.00 32.44 157 GLY A C 1
ATOM 960 O O . GLY A 1 142 ? -1.912 41.310 -2.866 1.00 31.27 157 GLY A O 1
ATOM 961 N N . ASN A 1 143 ? -1.302 42.970 -1.466 1.00 32.09 158 ASN A N 1
ATOM 962 C CA . ASN A 1 143 ? 0.003 43.067 -2.068 1.00 32.51 158 ASN A CA 1
ATOM 963 C C . ASN A 1 143 ? 0.892 43.805 -1.092 1.00 33.08 158 ASN A C 1
ATOM 964 O O . ASN A 1 143 ? 0.415 44.459 -0.190 1.00 33.50 158 ASN A O 1
ATOM 969 N N . ASP A 1 144 ? 2.191 43.689 -1.270 1.00 33.85 159 ASP A N 1
ATOM 970 C CA . ASP A 1 144 ? 3.112 44.401 -0.406 1.00 34.55 159 ASP A CA 1
ATOM 971 C C . ASP A 1 144 ? 3.245 45.795 -1.002 1.00 35.33 159 ASP A C 1
ATOM 972 O O . ASP A 1 144 ? 4.077 46.026 -1.850 1.00 36.27 159 ASP A O 1
ATOM 977 N N . TRP A 1 145 ? 2.388 46.700 -0.590 1.00 36.49 160 TRP A N 1
ATOM 978 C CA . TRP A 1 145 ? 2.332 48.006 -1.213 1.00 38.21 160 TRP A CA 1
ATOM 979 C C . TRP A 1 145 ? 3.446 48.920 -0.671 1.00 39.79 160 TRP A C 1
ATOM 980 O O . TRP A 1 145 ? 3.842 49.836 -1.364 1.00 38.85 160 TRP A O 1
ATOM 991 N N . GLN A 1 146 ? 3.932 48.693 0.563 1.00 41.58 161 GLN A N 1
ATOM 992 C CA . GLN A 1 146 ? 5.047 49.483 1.084 1.00 42.74 161 GLN A CA 1
ATOM 993 C C . GLN A 1 146 ? 6.392 49.130 0.474 1.00 43.21 161 GLN A C 1
ATOM 994 O O . GLN A 1 146 ? 7.121 50.035 0.146 1.00 43.75 161 GLN A O 1
ATOM 1000 N N . TRP A 1 147 ? 6.721 47.850 0.273 1.00 43.77 162 TRP A N 1
ATOM 1001 C CA . TRP A 1 147 ? 8.142 47.473 -0.098 1.00 44.32 162 TRP A CA 1
ATOM 1002 C C . TRP A 1 147 ? 8.392 46.699 -1.378 1.00 43.90 162 TRP A C 1
ATOM 1003 O O . TRP A 1 147 ? 9.562 46.533 -1.747 1.00 44.40 162 TRP A O 1
ATOM 1014 N N . PHE A 1 148 ? 7.306 46.213 -2.023 1.00 43.23 163 PHE A N 1
ATOM 1015 C CA . PHE A 1 148 ? 7.333 45.293 -3.196 1.00 40.96 163 PHE A CA 1
ATOM 1016 C C . PHE A 1 148 ? 5.902 45.199 -3.774 1.00 40.58 163 PHE A C 1
ATOM 1017 O O . PHE A 1 148 ? 5.193 44.242 -3.515 1.00 41.25 163 PHE A O 1
ATOM 1025 N N . PRO A 1 149 ? 5.482 46.200 -4.568 1.00 39.87 164 PRO A N 1
ATOM 1026 C CA . PRO A 1 149 ? 4.059 46.329 -4.979 1.00 38.26 164 PRO A CA 1
ATOM 1027 C C . PRO A 1 149 ? 3.540 45.224 -5.896 1.00 36.05 164 PRO A C 1
ATOM 1028 O O . PRO A 1 149 ? 2.385 44.849 -5.777 1.00 34.71 164 PRO A O 1
ATOM 1032 N N . ASP A 1 150 ? 4.385 44.717 -6.794 1.00 34.48 165 ASP A N 1
ATOM 1033 C CA . ASP A 1 150 ? 4.059 43.554 -7.636 1.00 32.64 165 ASP A CA 1
ATOM 1034 C C . ASP A 1 150 ? 3.879 42.202 -6.854 1.00 31.46 165 ASP A C 1
ATOM 1035 O O . ASP A 1 150 ? 3.433 41.210 -7.414 1.00 30.99 165 ASP A O 1
ATOM 1040 N N . ALA A 1 151 ? 4.211 42.147 -5.565 1.00 30.26 166 ALA A N 1
ATOM 1041 C CA . ALA A 1 151 ? 4.075 40.874 -4.844 1.00 28.86 166 ALA A CA 1
ATOM 1042 C C . ALA A 1 151 ? 2.654 40.760 -4.301 1.00 27.61 166 ALA A C 1
ATOM 1043 O O . ALA A 1 151 ? 2.316 41.440 -3.329 1.00 27.12 166 ALA A O 1
ATOM 1045 N N . GLY A 1 152 ? 1.839 39.914 -4.947 1.00 26.28 167 GLY A N 1
ATOM 1046 C CA . GLY A 1 152 ? 0.462 39.694 -4.518 1.00 26.66 167 GLY A CA 1
ATOM 1047 C C . GLY A 1 152 ? 0.406 38.668 -3.368 1.00 26.72 167 GLY A C 1
ATOM 1048 O O . GLY A 1 152 ? 1.372 37.938 -3.105 1.00 27.36 167 GLY A O 1
ATOM 1049 N N . ASN A 1 153 ? -0.718 38.612 -2.668 1.00 25.64 168 ASN A N 1
ATOM 1050 C CA . ASN A 1 153 ? -0.925 37.599 -1.653 1.00 24.00 168 ASN A CA 1
ATOM 1051 C C . ASN A 1 153 ? -1.419 36.283 -2.185 1.00 24.33 168 ASN A C 1
ATOM 1052 O O . ASN A 1 153 ? -1.791 35.433 -1.410 1.00 25.86 168 ASN A O 1
ATOM 1057 N N . GLY A 1 154 ? -1.468 36.098 -3.507 1.00 24.03 169 GLY A N 1
ATOM 1058 C CA . GLY A 1 154 ? -1.916 34.830 -4.063 1.00 23.39 169 GLY A CA 1
ATOM 1059 C C . GLY A 1 154 ? -3.407 34.567 -3.899 1.00 24.33 169 GLY A C 1
ATOM 1060 O O . GLY A 1 154 ? -3.852 33.447 -4.040 1.00 24.58 169 GLY A O 1
ATOM 1061 N N . VAL A 1 155 ? -4.210 35.597 -3.659 1.00 25.00 170 VAL A N 1
ATOM 1062 C CA . VAL A 1 155 ? -5.648 35.414 -3.623 1.00 25.20 170 VAL A CA 1
ATOM 1063 C C . VAL A 1 155 ? -6.302 36.379 -4.617 1.00 26.15 170 VAL A C 1
ATOM 1064 O O . VAL A 1 155 ? -6.046 37.591 -4.533 1.00 27.53 170 VAL A O 1
ATOM 1068 N N . LEU A 1 156 ? -7.146 35.891 -5.529 1.00 26.31 171 LEU A N 1
ATOM 1069 C CA . LEU A 1 156 ? -7.832 36.803 -6.478 1.00 27.71 171 LEU A CA 1
ATOM 1070 C C . LEU A 1 156 ? -8.800 37.796 -5.792 1.00 28.45 171 LEU A C 1
ATOM 1071 O O . LEU A 1 156 ? -9.234 37.596 -4.625 1.00 27.53 171 LEU A O 1
ATOM 1076 N N . THR A 1 157 ? -9.125 38.887 -6.480 1.00 29.33 172 THR A N 1
ATOM 1077 C CA . THR A 1 157 ? -10.138 39.812 -5.934 1.00 30.95 172 THR A CA 1
ATOM 1078 C C . THR A 1 157 ? -11.455 39.066 -5.562 1.00 29.34 172 THR A C 1
ATOM 1079 O O . THR A 1 157 ? -12.120 39.432 -4.596 1.00 29.17 172 THR A O 1
ATOM 1083 N N . SER A 1 158 ? -11.801 37.993 -6.270 1.00 28.56 173 SER A N 1
ATOM 1084 C CA . SER A 1 158 ? -13.023 37.215 -5.910 1.00 27.40 173 SER A CA 1
ATOM 1085 C C . SER A 1 158 ? -12.901 36.514 -4.592 1.00 27.03 173 SER A C 1
ATOM 1086 O O . SER A 1 158 ? -13.890 35.949 -4.088 1.00 26.23 173 SER A O 1
ATOM 1089 N N . GLY A 1 159 ? -11.671 36.488 -4.042 1.00 27.02 174 GLY A N 1
ATOM 1090 C CA . GLY A 1 159 ? -11.367 35.775 -2.751 1.00 24.40 174 GLY A CA 1
ATOM 1091 C C . GLY A 1 159 ? -10.962 34.328 -2.974 1.00 24.32 174 GLY A C 1
ATOM 1092 O O . GLY A 1 159 ? -10.738 33.570 -2.032 1.00 23.15 174 GLY A O 1
ATOM 1093 N N . GLN A 1 160 ? -10.866 33.943 -4.240 1.00 24.87 175 GLN A N 1
ATOM 1094 C CA . GLN A 1 160 ? -10.479 32.609 -4.637 1.00 26.64 175 GLN A CA 1
ATOM 1095 C C . GLN A 1 160 ? -8.946 32.610 -4.841 1.00 26.99 175 GLN A C 1
A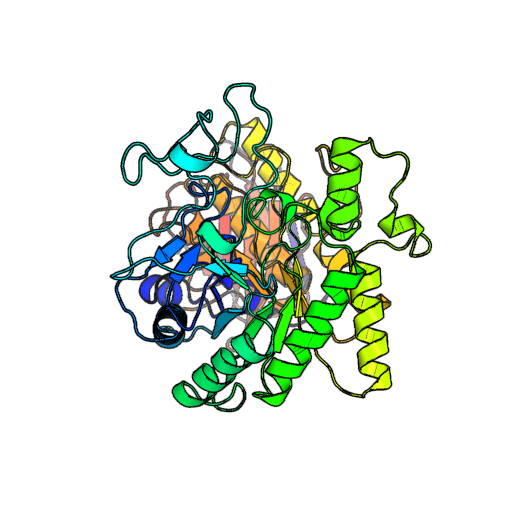TOM 1096 O O . GLN A 1 160 ? -8.402 33.553 -5.430 1.00 27.63 175 GLN A O 1
ATOM 1102 N N . ASN A 1 161 ? -8.252 31.565 -4.391 1.00 26.16 176 ASN A N 1
ATOM 1103 C CA . ASN A 1 161 ? -6.803 31.493 -4.567 1.00 25.47 176 ASN A CA 1
ATOM 1104 C C . ASN A 1 161 ? -6.397 31.501 -6.015 1.00 25.74 176 ASN A C 1
ATOM 1105 O O . ASN A 1 161 ? -7.045 30.850 -6.864 1.00 25.27 176 ASN A O 1
ATOM 1110 N N . VAL A 1 162 ? -5.312 32.226 -6.295 1.00 24.15 177 VAL A N 1
ATOM 1111 C CA . VAL A 1 162 ? -4.581 32.022 -7.523 1.00 23.62 177 VAL A CA 1
ATOM 1112 C C . VAL A 1 162 ? -4.065 30.599 -7.438 1.00 25.06 177 VAL A C 1
ATOM 1113 O O . VAL A 1 162 ? -3.616 30.188 -6.344 1.00 26.36 177 VAL A O 1
ATOM 1117 N N . THR A 1 163 ? -4.152 29.835 -8.537 1.00 24.96 178 THR A N 1
ATOM 1118 C CA . THR A 1 163 ? -3.649 28.452 -8.599 1.00 25.43 178 THR A CA 1
ATOM 1119 C C . THR A 1 163 ? -2.851 28.331 -9.919 1.00 25.59 178 THR A C 1
ATOM 1120 O O . THR A 1 163 ? -2.961 29.208 -10.775 1.00 25.12 178 THR A O 1
ATOM 1124 N N . GLY A 1 164 ? -2.089 27.251 -10.098 1.00 24.88 179 GLY A N 1
ATOM 1125 C CA . GLY A 1 164 ? -1.299 27.076 -11.316 1.00 24.75 179 GLY A CA 1
ATOM 1126 C C . GLY A 1 164 ? -0.033 27.981 -11.423 1.00 24.04 179 GLY A C 1
ATOM 1127 O O . GLY A 1 164 ? 0.624 27.964 -12.428 1.00 23.93 179 GLY A O 1
ATOM 1128 N N . ASN A 1 165 ? 0.312 28.759 -10.407 1.00 23.55 180 ASN A N 1
ATOM 1129 C CA . ASN A 1 165 ? 1.623 29.491 -10.366 1.00 24.50 180 ASN A CA 1
ATOM 1130 C C . ASN A 1 165 ? 2.897 28.604 -10.529 1.00 24.73 180 ASN A C 1
ATOM 1131 O O . ASN A 1 165 ? 2.927 27.388 -10.210 1.00 24.53 180 ASN A O 1
ATOM 1136 N N . ASN A 1 166 ? 3.907 29.195 -11.139 1.00 25.00 181 ASN A N 1
ATOM 1137 C CA . ASN A 1 166 ? 5.117 28.467 -11.412 1.00 25.28 181 ASN A CA 1
ATOM 1138 C C . ASN A 1 166 ? 6.045 28.566 -10.170 1.00 24.36 181 ASN A C 1
ATOM 1139 O O . ASN A 1 166 ? 6.416 29.673 -9.746 1.00 24.44 181 ASN A O 1
ATOM 1144 N N . PRO A 1 167 ? 6.318 27.434 -9.533 1.00 23.44 182 PRO A N 1
ATOM 1145 C CA . PRO A 1 167 ? 7.160 27.424 -8.323 1.00 24.29 182 PRO A CA 1
ATOM 1146 C C . PRO A 1 167 ? 8.581 28.015 -8.512 1.00 24.75 182 PRO A C 1
ATOM 1147 O O . PRO A 1 167 ? 9.128 28.570 -7.571 1.00 24.86 182 PRO A O 1
ATOM 1151 N N . ASN A 1 168 ? 9.142 27.913 -9.717 1.00 25.25 183 ASN A N 1
ATOM 1152 C CA . ASN A 1 168 ? 10.391 28.605 -10.080 1.00 25.07 183 ASN A CA 1
ATOM 1153 C C . ASN A 1 168 ? 10.368 30.141 -10.085 1.00 25.30 183 ASN A C 1
ATOM 1154 O O . ASN A 1 168 ? 11.440 30.746 -10.148 1.00 25.29 183 ASN A O 1
ATOM 1159 N N . ASP A 1 169 ? 9.213 30.802 -9.981 1.00 24.53 184 ASP A N 1
ATOM 1160 C CA . ASP A 1 169 ? 9.251 32.261 -10.056 1.00 24.21 184 ASP A CA 1
ATOM 1161 C C . ASP A 1 169 ? 10.169 32.776 -8.972 1.00 24.64 184 ASP A C 1
ATOM 1162 O O . ASP A 1 169 ? 10.835 33.774 -9.167 1.00 26.81 184 ASP A O 1
ATOM 1167 N N . ALA A 1 170 ? 10.146 32.161 -7.789 1.00 23.31 185 ALA A N 1
ATOM 1168 C CA . ALA A 1 170 ? 10.853 32.735 -6.637 1.00 21.72 185 ALA A CA 1
ATOM 1169 C C . ALA A 1 170 ? 11.671 31.650 -5.856 1.00 20.63 185 ALA A C 1
ATOM 1170 O O . ALA A 1 170 ? 12.220 31.948 -4.800 1.00 19.80 185 ALA A O 1
ATOM 1172 N N . ASN A 1 171 ? 11.678 30.410 -6.368 1.00 18.71 186 ASN A N 1
ATOM 1173 C CA . ASN A 1 171 ? 12.280 29.345 -5.649 1.00 19.86 186 ASN A CA 1
ATOM 1174 C C . ASN A 1 171 ? 12.962 28.417 -6.593 1.00 20.08 186 ASN A C 1
ATOM 1175 O O . ASN A 1 171 ? 12.761 28.504 -7.797 1.00 18.20 186 ASN A O 1
ATOM 1180 N N . THR A 1 172 ? 13.722 27.496 -5.987 1.00 20.71 187 THR A N 1
ATOM 1181 C CA . THR A 1 172 ? 14.497 26.474 -6.664 1.00 21.37 187 THR A CA 1
ATOM 1182 C C . THR A 1 172 ? 14.273 25.151 -5.906 1.00 21.79 187 THR A C 1
ATOM 1183 O O . THR A 1 172 ? 14.164 25.124 -4.692 1.00 22.76 187 THR A O 1
ATOM 1187 N N . LEU A 1 173 ? 14.176 24.046 -6.610 1.00 23.68 188 LEU A N 1
ATOM 1188 C CA . LEU A 1 173 ? 13.884 22.766 -5.995 1.00 25.38 188 LEU A CA 1
ATOM 1189 C C . LEU A 1 173 ? 15.205 22.025 -5.630 1.00 25.84 188 LEU A C 1
ATOM 1190 O O . LEU A 1 173 ? 16.057 21.739 -6.458 1.00 25.17 188 LEU A O 1
ATOM 1195 N N . VAL A 1 174 ? 15.341 21.694 -4.365 1.00 25.79 189 VAL A N 1
ATOM 1196 C CA . VAL A 1 174 ? 16.602 21.235 -3.850 1.00 25.08 189 VAL A CA 1
ATOM 1197 C C . VAL A 1 174 ? 16.268 19.857 -3.248 1.00 24.64 189 VAL A C 1
ATOM 1198 O O . VAL A 1 174 ? 15.069 19.485 -3.158 1.00 24.82 189 VAL A O 1
ATOM 1202 N N . ASP A 1 175 ? 17.266 19.073 -2.855 1.00 22.93 190 ASP A N 1
ATOM 1203 C CA . ASP A 1 175 ? 16.981 17.735 -2.314 1.00 23.14 190 ASP A CA 1
ATOM 1204 C C . ASP A 1 175 ? 17.867 17.534 -1.084 1.00 22.55 190 ASP A C 1
ATOM 1205 O O . ASP A 1 175 ? 18.494 18.488 -0.637 1.00 22.29 190 ASP A O 1
ATOM 1210 N N . SER A 1 176 ? 17.930 16.330 -0.546 1.00 21.98 191 SER A N 1
ATOM 1211 C CA . SER A 1 176 ? 18.641 16.074 0.707 1.00 22.34 191 SER A CA 1
ATOM 1212 C C . SER A 1 176 ? 20.162 16.168 0.593 1.00 23.48 191 SER A C 1
ATOM 1213 O O . SER A 1 176 ? 20.845 16.478 1.578 1.00 24.63 191 SER A O 1
ATOM 1216 N N . THR A 1 177 ? 20.705 15.911 -0.592 1.00 23.66 192 THR A N 1
ATOM 1217 C CA . THR A 1 177 ? 22.161 16.115 -0.820 1.00 24.10 192 THR A CA 1
ATOM 1218 C C . THR A 1 177 ? 22.559 17.588 -0.738 1.00 24.09 192 THR A C 1
ATOM 1219 O O . THR A 1 177 ? 23.625 17.952 -0.193 1.00 24.02 192 THR A O 1
ATOM 1223 N N . PHE A 1 178 ? 21.652 18.451 -1.209 1.00 23.16 193 PHE A N 1
ATOM 1224 C CA . PHE A 1 178 ? 21.817 19.905 -1.046 1.00 22.08 193 PHE A CA 1
ATOM 1225 C C . PHE A 1 178 ? 21.842 20.298 0.447 1.00 21.71 193 PHE A C 1
ATOM 1226 O O . PHE A 1 178 ? 22.698 21.111 0.867 1.00 22.33 193 PHE A O 1
ATOM 1234 N N . GLN A 1 179 ? 21.010 19.676 1.282 1.00 20.28 194 GLN A N 1
ATOM 1235 C CA . GLN A 1 179 ? 20.986 20.099 2.722 1.00 19.96 194 GLN A CA 1
ATOM 1236 C C . GLN A 1 179 ? 22.054 19.367 3.475 1.00 19.12 194 GLN A C 1
ATOM 1237 O O . GLN A 1 179 ? 22.531 19.844 4.480 1.00 19.45 194 GLN A O 1
ATOM 1243 N N . GLN A 1 180 ? 22.384 18.169 3.042 1.00 18.89 195 GLN A N 1
ATOM 1244 C CA . GLN A 1 180 ? 23.566 17.511 3.571 1.00 19.54 195 GLN A CA 1
ATOM 1245 C C . GLN A 1 180 ? 24.821 18.398 3.474 1.00 19.97 195 GLN A C 1
ATOM 1246 O O . GLN A 1 180 ? 25.595 18.465 4.443 1.00 19.64 195 GLN A O 1
ATOM 1252 N N . GLY A 1 181 ? 24.999 19.090 2.332 1.00 20.65 196 GLY A N 1
ATOM 1253 C CA . GLY A 1 181 ? 26.082 20.074 2.166 1.00 20.67 196 GLY A CA 1
ATOM 1254 C C . GLY A 1 181 ? 26.121 21.075 3.309 1.00 21.15 196 GLY A C 1
ATOM 1255 O O . GLY A 1 181 ? 27.214 21.452 3.813 1.00 22.34 196 GLY A O 1
ATOM 1256 N N . TRP A 1 182 ? 24.948 21.490 3.777 1.00 20.23 197 TRP A N 1
ATOM 1257 C CA . TRP A 1 182 ? 24.864 22.428 4.931 1.00 19.99 197 TRP A CA 1
ATOM 1258 C C . TRP A 1 182 ? 25.370 21.716 6.203 1.00 20.77 197 TRP A C 1
ATOM 1259 O O . TRP A 1 182 ? 26.135 22.286 6.998 1.00 21.28 197 TRP A O 1
ATOM 1270 N N . ALA A 1 183 ? 25.016 20.452 6.380 1.00 20.80 198 ALA A N 1
ATOM 1271 C CA . ALA A 1 183 ? 25.482 19.749 7.578 1.00 21.55 198 ALA A CA 1
ATOM 1272 C C . ALA A 1 183 ? 27.035 19.623 7.588 1.00 22.33 198 ALA A C 1
ATOM 1273 O O . ALA A 1 183 ? 27.674 19.862 8.634 1.00 22.03 198 ALA A O 1
ATOM 1275 N N . GLN A 1 184 ? 27.609 19.308 6.416 1.00 21.74 199 GLN A N 1
ATOM 1276 C CA . GLN A 1 184 ? 29.045 19.243 6.213 1.00 22.22 199 GLN A CA 1
ATOM 1277 C C . GLN A 1 184 ? 29.646 20.578 6.571 1.00 21.44 199 GLN A C 1
ATOM 1278 O O . GLN A 1 184 ? 30.622 20.636 7.285 1.00 20.67 199 GLN A O 1
ATOM 1284 N N . HIS A 1 185 ? 29.013 21.664 6.132 1.00 21.04 200 HIS A N 1
ATOM 1285 C CA . HIS A 1 185 ? 29.541 23.001 6.472 1.00 21.02 200 HIS A CA 1
ATOM 1286 C C . HIS A 1 185 ? 29.509 23.256 7.989 1.00 21.79 200 HIS A C 1
ATOM 1287 O O . HIS A 1 185 ? 30.495 23.777 8.577 1.00 23.26 200 HIS A O 1
ATOM 1294 N N . LEU A 1 186 ? 28.400 22.885 8.628 1.00 21.39 201 LEU A N 1
ATOM 1295 C CA . LEU A 1 186 ? 28.265 23.144 10.062 1.00 22.67 201 LEU A CA 1
ATOM 1296 C C . LEU A 1 186 ? 29.337 22.374 10.863 1.00 23.02 201 LEU A C 1
ATOM 1297 O O . LEU A 1 186 ? 29.935 22.910 11.785 1.00 25.12 201 LEU A O 1
ATOM 1302 N N . VAL A 1 187 ? 29.508 21.106 10.520 1.00 23.94 202 VAL A N 1
ATOM 1303 C CA . VAL A 1 187 ? 30.549 20.262 11.089 1.00 23.99 202 VAL A CA 1
ATOM 1304 C C . VAL A 1 187 ? 31.981 20.799 10.892 1.00 24.86 202 VAL A C 1
ATOM 1305 O O . VAL A 1 187 ? 32.761 20.811 11.853 1.00 25.27 202 VAL A O 1
ATOM 1309 N N . SER A 1 188 ? 32.276 21.342 9.709 1.00 24.72 203 SER A N 1
ATOM 1310 C CA . SER A 1 188 ? 33.572 21.964 9.469 1.00 25.23 203 SER A CA 1
ATOM 1311 C C . SER A 1 188 ? 33.790 23.223 10.289 1.00 25.22 203 SER A C 1
ATOM 1312 O O . SER A 1 188 ? 34.893 23.411 10.739 1.00 24.98 203 SER A O 1
ATOM 1315 N N . GLN A 1 189 ? 32.777 24.082 10.473 1.00 24.48 204 GLN A N 1
ATOM 1316 C CA . GLN A 1 189 ? 32.957 25.308 11.271 1.00 24.37 204 GLN A CA 1
ATOM 1317 C C . GLN A 1 189 ? 33.034 25.080 12.793 1.00 22.73 204 GLN A C 1
ATOM 1318 O O . GLN A 1 189 ? 33.844 25.667 13.496 0.25 21.05 204 GLN A O 1
ATOM 1324 N N . TRP A 1 190 ? 32.135 24.184 13.238 1.00 23.14 205 TRP A N 1
ATOM 1325 C CA . TRP A 1 190 ? 31.860 23.984 14.645 1.00 21.46 205 TRP A CA 1
ATOM 1326 C C . TRP A 1 190 ? 32.355 22.680 15.260 1.00 22.15 205 TRP A C 1
ATOM 1327 O O . TRP A 1 190 ? 32.315 22.542 16.455 1.00 22.13 205 TRP A O 1
ATOM 1338 N N . GLY A 1 191 ? 32.872 21.720 14.493 1.00 22.80 206 GLY A N 1
ATOM 1339 C CA . GLY A 1 191 ? 33.127 20.394 15.088 1.00 23.81 206 GLY A CA 1
ATOM 1340 C C . GLY A 1 191 ? 31.843 19.527 15.067 1.00 26.27 206 GLY A C 1
ATOM 1341 O O . GLY A 1 191 ? 30.745 20.008 14.713 1.00 25.89 206 GLY A O 1
ATOM 1342 N N . THR A 1 192 ? 31.956 18.233 15.386 1.00 27.26 207 THR A N 1
ATOM 1343 C CA . THR A 1 192 ? 30.760 17.367 15.529 1.00 27.61 207 THR A CA 1
ATOM 1344 C C . THR A 1 192 ? 30.019 17.700 16.846 1.00 27.82 207 THR A C 1
ATOM 1345 O O . THR A 1 192 ? 30.547 18.392 17.703 1.00 25.31 207 THR A O 1
ATOM 1349 N N . ALA A 1 193 ? 28.798 17.177 16.997 1.00 29.10 208 ALA A N 1
ATOM 1350 C CA . ALA A 1 193 ? 28.092 17.285 18.273 1.00 30.22 208 ALA A CA 1
ATOM 1351 C C . ALA A 1 193 ? 28.978 16.818 19.438 1.00 30.47 208 ALA A C 1
ATOM 1352 O O . ALA A 1 193 ? 29.117 17.567 20.430 1.00 30.07 208 ALA A O 1
ATOM 1354 N N . ALA A 1 194 ? 29.538 15.598 19.331 1.00 30.81 209 ALA A N 1
ATOM 1355 C CA . ALA A 1 194 ? 30.411 15.011 20.421 1.00 31.48 209 ALA A CA 1
ATOM 1356 C C . ALA A 1 194 ? 31.577 15.929 20.742 1.00 32.20 209 ALA A C 1
ATOM 1357 O O . ALA A 1 194 ? 32.025 15.942 21.859 1.00 34.02 209 ALA A O 1
ATOM 1359 N N . GLY A 1 195 ? 32.041 16.712 19.765 1.00 32.39 210 GLY A N 1
ATOM 1360 C CA . GLY A 1 195 ? 33.167 17.594 19.951 1.00 31.13 210 GLY A CA 1
ATOM 1361 C C . GLY A 1 195 ? 32.775 19.021 20.191 1.00 30.51 210 GLY A C 1
ATOM 1362 O O . GLY A 1 195 ? 33.562 19.921 19.934 1.00 32.03 210 GLY A O 1
ATOM 1363 N N . GLY A 1 196 ? 31.578 19.263 20.693 1.00 29.53 211 GLY A N 1
ATOM 1364 C CA . GLY A 1 196 ? 31.165 20.650 21.011 1.00 27.85 211 GLY A CA 1
ATOM 1365 C C . GLY A 1 196 ? 30.481 21.453 19.878 1.00 26.94 211 GLY A C 1
ATOM 1366 O O . GLY A 1 196 ? 30.165 22.642 20.047 1.00 26.76 211 GLY A O 1
ATOM 1367 N N . GLY A 1 197 ? 30.205 20.807 18.753 1.00 24.90 212 GLY A N 1
ATOM 1368 C CA . GLY A 1 197 ? 29.428 21.433 17.638 1.00 24.83 212 GLY A CA 1
ATOM 1369 C C . GLY A 1 197 ? 27.885 21.523 17.806 1.00 23.98 212 GLY A C 1
ATOM 1370 O O . GLY A 1 197 ? 27.353 21.593 18.923 1.00 24.75 212 GLY A O 1
ATOM 1371 N N . LEU A 1 198 ? 27.182 21.600 16.681 1.00 23.15 213 LEU A N 1
ATOM 1372 C CA . LEU A 1 198 ? 25.723 21.753 16.662 1.00 21.77 213 LEU A CA 1
ATOM 1373 C C . LEU A 1 198 ? 25.134 20.415 17.085 1.00 20.59 213 LEU A C 1
ATOM 1374 O O . LEU A 1 198 ? 25.410 19.350 16.497 1.00 18.97 213 LEU A O 1
ATOM 1379 N N . ARG A 1 199 ? 24.340 20.454 18.136 1.00 20.93 214 ARG A N 1
ATOM 1380 C CA . ARG A 1 199 ? 23.825 19.198 18.682 1.00 20.86 214 ARG A CA 1
ATOM 1381 C C . ARG A 1 199 ? 22.428 18.805 18.101 1.00 19.77 214 ARG A C 1
ATOM 1382 O O . ARG A 1 199 ? 22.090 17.601 18.030 1.00 19.92 214 ARG A O 1
ATOM 1390 N N . TYR A 1 200 ? 21.648 19.798 17.674 1.00 18.20 215 TYR A N 1
ATOM 1391 C CA . TYR A 1 200 ? 20.278 19.537 17.280 1.00 18.28 215 TYR A CA 1
ATOM 1392 C C . TYR A 1 200 ? 19.949 20.037 15.896 1.00 17.22 215 TYR A C 1
ATOM 1393 O O . TYR A 1 200 ? 20.004 21.255 15.621 1.00 17.06 215 TYR A O 1
ATOM 1402 N N . TYR A 1 201 ? 19.589 19.082 15.054 1.00 17.14 216 TYR A N 1
ATOM 1403 C CA . TYR A 1 201 ? 18.979 19.317 13.746 1.00 18.42 216 TYR A CA 1
ATOM 1404 C C . TYR A 1 201 ? 17.465 19.118 13.818 1.00 19.36 216 TYR A C 1
ATOM 1405 O O . TYR A 1 201 ? 17.003 18.008 14.117 1.00 18.32 216 TYR A O 1
ATOM 1414 N N . ILE A 1 202 ? 16.705 20.206 13.552 1.00 19.62 217 ILE A N 1
ATOM 1415 C CA . ILE A 1 202 ? 15.257 20.078 13.426 1.00 19.09 217 ILE A CA 1
ATOM 1416 C C . ILE A 1 202 ? 14.850 19.794 11.994 1.00 19.36 217 ILE A C 1
ATOM 1417 O O . ILE A 1 202 ? 15.190 20.550 11.084 1.00 20.58 217 ILE A O 1
ATOM 1422 N N . LEU A 1 203 ? 14.088 18.745 11.771 1.00 19.05 218 LEU A N 1
ATOM 1423 C CA . LEU A 1 203 ? 13.560 18.546 10.425 1.00 19.50 218 LEU A CA 1
ATOM 1424 C C . LEU A 1 203 ? 12.241 19.356 10.121 1.00 18.82 218 LEU A C 1
ATOM 1425 O O . LEU A 1 203 ? 11.131 18.994 10.517 0.25 16.35 218 LEU A O 1
ATOM 1430 N N . ASP A 1 204 ? 12.494 20.476 9.416 1.00 19.13 219 ASP A N 1
ATOM 1431 C CA . ASP A 1 204 ? 11.493 21.400 8.873 1.00 18.89 219 ASP A CA 1
ATOM 1432 C C . ASP A 1 204 ? 10.580 21.955 9.986 1.00 18.97 219 ASP A C 1
ATOM 1433 O O . ASP A 1 204 ? 11.029 22.242 11.115 1.00 18.24 219 ASP A O 1
ATOM 1438 N N . ASN A 1 205 ? 9.307 22.151 9.655 1.00 17.43 220 ASN A N 1
ATOM 1439 C CA . ASN A 1 205 ? 8.385 22.911 10.493 1.00 16.86 220 ASN A CA 1
ATOM 1440 C C . ASN A 1 205 ? 6.960 22.680 9.986 1.00 17.06 220 ASN A C 1
ATOM 1441 O O . ASN A 1 205 ? 6.664 23.046 8.859 1.00 16.26 220 ASN A O 1
ATOM 1446 N N . GLU A 1 206 ? 6.125 22.065 10.829 1.00 16.39 221 GLU A N 1
ATOM 1447 C CA . GLU A 1 206 ? 4.685 21.931 10.620 1.00 15.89 221 GLU A CA 1
ATOM 1448 C C . GLU A 1 206 ? 4.363 21.443 9.238 1.00 16.07 221 GLU A C 1
ATOM 1449 O O . GLU A 1 206 ? 3.590 22.103 8.536 1.00 16.18 221 GLU A O 1
ATOM 1455 N N . PRO A 1 207 ? 4.999 20.338 8.800 1.00 16.27 222 PRO A N 1
ATOM 1456 C CA . PRO A 1 207 ? 4.846 19.909 7.404 1.00 16.08 222 PRO A CA 1
ATOM 1457 C C . PRO A 1 207 ? 3.398 19.624 6.990 1.00 17.16 222 PRO A C 1
ATOM 1458 O O . PRO A 1 207 ? 2.971 20.035 5.866 1.00 18.94 222 PRO A O 1
ATOM 1462 N N . SER A 1 208 ? 2.590 19.011 7.851 1.00 17.53 223 SER A N 1
ATOM 1463 C CA . SER A 1 208 ? 1.160 18.802 7.476 1.00 17.64 223 SER A CA 1
ATOM 1464 C C . SER A 1 208 ? 0.450 20.059 6.907 1.00 18.47 223 SER A C 1
ATOM 1465 O O . SER A 1 208 ? -0.319 19.955 5.944 1.00 19.32 223 SER A O 1
ATOM 1468 N N . ILE A 1 209 ? 0.770 21.252 7.412 1.00 18.42 224 ILE A N 1
ATOM 1469 C CA . ILE A 1 209 ? 0.096 22.467 6.906 1.00 17.40 224 ILE A CA 1
ATOM 1470 C C . ILE A 1 209 ? 0.988 23.299 5.912 1.00 17.79 224 ILE A C 1
ATOM 1471 O O . ILE A 1 209 ? 0.778 24.537 5.735 1.00 16.50 224 ILE A O 1
ATOM 1476 N N . TRP A 1 210 ? 1.931 22.608 5.236 1.00 17.96 225 TRP A N 1
ATOM 1477 C CA . TRP A 1 210 ? 2.670 23.213 4.146 1.00 18.31 225 TRP A CA 1
ATOM 1478 C C . TRP A 1 210 ? 1.698 23.793 3.070 1.00 20.32 225 TRP A C 1
ATOM 1479 O O . TRP A 1 210 ? 2.021 24.846 2.391 1.00 19.76 225 TRP A O 1
ATOM 1490 N N . PHE A 1 211 ? 0.543 23.112 2.901 1.00 18.98 226 PHE A N 1
ATOM 1491 C CA . PHE A 1 211 ? -0.428 23.515 1.867 1.00 20.13 226 PHE A CA 1
ATOM 1492 C C . PHE A 1 211 ? -1.016 24.882 2.152 1.00 20.22 226 PHE A C 1
ATOM 1493 O O . PHE A 1 211 ? -1.577 25.560 1.258 1.00 21.31 226 PHE A O 1
ATOM 1501 N N . SER A 1 212 ? -0.889 25.332 3.383 1.00 19.49 227 SER A N 1
ATOM 1502 C CA . SER A 1 212 ? -1.389 26.647 3.644 1.00 20.34 227 SER A CA 1
ATOM 1503 C C . SER A 1 212 ? -0.206 27.667 3.846 1.00 20.75 227 SER A C 1
ATOM 1504 O O . SER A 1 212 ? -0.059 28.610 3.093 1.00 20.96 227 SER A O 1
ATOM 1507 N N . THR A 1 213 ? 0.654 27.459 4.843 1.00 20.33 228 THR A N 1
ATOM 1508 C CA . THR A 1 213 ? 1.833 28.340 5.034 1.00 20.42 228 THR A CA 1
ATOM 1509 C C . THR A 1 213 ? 2.688 28.463 3.734 1.00 18.62 228 THR A C 1
ATOM 1510 O O . THR A 1 213 ? 3.135 29.534 3.383 1.00 17.58 228 THR A O 1
ATOM 1514 N N . HIS A 1 214 ? 2.861 27.373 3.003 1.00 17.77 229 HIS A N 1
ATOM 1515 C CA . HIS A 1 214 ? 3.697 27.406 1.753 1.00 18.52 229 HIS A CA 1
ATOM 1516 C C . HIS A 1 214 ? 2.939 26.996 0.496 1.00 18.15 229 HIS A C 1
ATOM 1517 O O . HIS A 1 214 ? 3.455 26.226 -0.338 1.00 18.11 229 HIS A O 1
ATOM 1524 N N . ARG A 1 215 ? 1.690 27.472 0.409 1.00 19.02 230 ARG A N 1
ATOM 1525 C CA . ARG A 1 215 ? 0.784 27.222 -0.713 1.00 18.49 230 ARG A CA 1
ATOM 1526 C C . ARG A 1 215 ? 1.441 27.515 -2.122 1.00 19.35 230 ARG A C 1
ATOM 1527 O O . ARG A 1 215 ? 1.198 26.794 -3.112 1.00 20.19 230 ARG A O 1
ATOM 1535 N N . ASP A 1 216 ? 2.271 28.547 -2.208 1.00 18.47 231 ASP A N 1
ATOM 1536 C CA . ASP A 1 216 ? 2.960 28.864 -3.475 1.00 19.82 231 ASP A CA 1
ATOM 1537 C C . ASP A 1 216 ? 3.693 27.674 -4.060 1.00 19.92 231 ASP A C 1
ATOM 1538 O O . ASP A 1 216 ? 3.612 27.393 -5.253 1.00 19.25 231 ASP A O 1
ATOM 1543 N N . VAL A 1 217 ? 4.292 26.901 -3.184 1.00 20.04 232 VAL A N 1
ATOM 1544 C CA . VAL A 1 217 ? 5.230 25.905 -3.625 1.00 21.04 232 VAL A CA 1
ATOM 1545 C C . VAL A 1 217 ? 4.771 24.477 -3.272 1.00 21.68 232 VAL A C 1
ATOM 1546 O O . VAL A 1 217 ? 5.184 23.486 -3.878 1.00 20.93 232 VAL A O 1
ATOM 1550 N N . HIS A 1 218 ? 3.867 24.384 -2.299 1.00 22.18 233 HIS A N 1
ATOM 1551 C CA . HIS A 1 218 ? 3.369 23.086 -1.909 1.00 21.93 233 HIS A CA 1
ATOM 1552 C C . HIS A 1 218 ? 1.795 23.024 -1.779 1.00 22.35 233 HIS A C 1
ATOM 1553 O O . HIS A 1 218 ? 1.290 22.612 -0.754 1.00 21.99 233 HIS A O 1
ATOM 1560 N N . PRO A 1 219 ? 1.031 23.367 -2.853 1.00 22.37 234 PRO A N 1
ATOM 1561 C CA . PRO A 1 219 ? -0.442 23.505 -2.753 1.00 22.26 234 PRO A CA 1
ATOM 1562 C C . PRO A 1 219 ? -1.212 22.270 -2.288 1.00 21.81 234 PRO A C 1
ATOM 1563 O O . PRO A 1 219 ? -2.322 22.421 -1.793 1.00 21.41 234 PRO A O 1
ATOM 1567 N N . VAL A 1 220 ? -0.633 21.079 -2.407 1.00 22.79 235 VAL A N 1
ATOM 1568 C CA . VAL A 1 220 ? -1.247 19.884 -1.816 1.00 22.94 235 VAL A CA 1
ATOM 1569 C C . VAL A 1 220 ? -0.600 19.373 -0.514 1.00 22.05 235 VAL A C 1
ATOM 1570 O O . VAL A 1 220 ? 0.594 19.142 -0.450 1.00 23.57 235 VAL A O 1
ATOM 1574 N N . GLY A 1 221 ? -1.407 19.244 0.541 1.00 21.06 236 GLY A N 1
ATOM 1575 C CA . GLY A 1 221 ? -0.981 18.656 1.809 1.00 18.18 236 GLY A CA 1
ATOM 1576 C C . GLY A 1 221 ? -0.176 17.380 1.590 1.00 16.99 236 GLY A C 1
ATOM 1577 O O . GLY A 1 221 ? -0.606 16.548 0.792 1.00 16.88 236 GLY A O 1
ATOM 1578 N N . PRO A 1 222 ? 0.994 17.231 2.256 1.00 14.69 237 PRO A N 1
ATOM 1579 C CA . PRO A 1 222 ? 1.793 16.006 2.148 1.00 16.34 237 PRO A CA 1
ATOM 1580 C C . PRO A 1 222 ? 1.090 14.770 2.766 1.00 17.30 237 PRO A C 1
ATOM 1581 O O . PRO A 1 222 ? 0.447 14.883 3.799 1.00 18.70 237 PRO A O 1
ATOM 1585 N N . THR A 1 223 ? 1.180 13.622 2.131 1.00 17.89 238 THR A N 1
ATOM 1586 C CA . THR A 1 223 ? 0.709 12.430 2.761 1.00 19.24 238 THR A CA 1
ATOM 1587 C C . THR A 1 223 ? 1.651 12.020 3.909 1.00 20.40 238 THR A C 1
ATOM 1588 O O . THR A 1 223 ? 2.768 12.573 4.102 1.00 21.11 238 THR A O 1
ATOM 1592 N N . MET A 1 224 ? 1.203 11.038 4.693 1.00 19.97 239 MET A N 1
ATOM 1593 C CA . MET A 1 224 ? 2.075 10.529 5.726 1.00 19.79 239 MET A CA 1
ATOM 1594 C C . MET A 1 224 ? 3.237 9.720 5.108 1.00 19.56 239 MET A C 1
ATOM 1595 O O . MET A 1 224 ? 4.307 9.659 5.718 1.00 19.89 239 MET A O 1
ATOM 1600 N N . ASP A 1 225 ? 3.065 9.178 3.888 1.00 18.26 240 ASP A N 1
ATOM 1601 C CA . ASP A 1 225 ? 4.177 8.565 3.183 1.00 17.31 240 ASP A CA 1
ATOM 1602 C C . ASP A 1 225 ? 5.250 9.602 2.863 1.00 16.50 240 ASP A C 1
ATOM 1603 O O . ASP A 1 225 ? 6.440 9.276 3.108 1.00 16.36 240 ASP A O 1
ATOM 1608 N N . GLU A 1 226 ? 4.882 10.750 2.294 0.25 12.52 241 GLU A N 1
ATOM 1609 C CA . GLU A 1 226 ? 5.868 11.690 1.846 0.25 10.98 241 GLU A CA 1
ATOM 1610 C C . GLU A 1 226 ? 6.741 12.092 3.018 0.25 12.27 241 GLU A C 1
ATOM 1611 O O . GLU A 1 226 ? 7.924 12.249 2.916 0.25 10.41 241 GLU A O 1
ATOM 1617 N N . ILE A 1 227 ? 6.108 12.221 4.162 1.00 16.33 242 ILE A N 1
ATOM 1618 C CA . ILE A 1 227 ? 6.763 12.756 5.395 1.00 19.14 242 ILE A CA 1
ATOM 1619 C C . ILE A 1 227 ? 7.633 11.698 6.072 1.00 21.04 242 ILE A C 1
ATOM 1620 O O . ILE A 1 227 ? 8.688 12.027 6.632 1.00 21.92 242 ILE A O 1
ATOM 1625 N N . ARG A 1 228 ? 7.183 10.439 6.023 1.00 20.65 243 ARG A N 1
ATOM 1626 C CA . ARG A 1 228 ? 8.022 9.397 6.460 1.00 20.43 243 ARG A CA 1
ATOM 1627 C C . ARG A 1 228 ? 9.304 9.422 5.573 1.00 21.30 243 ARG A C 1
ATOM 1628 O O . ARG A 1 228 ? 10.394 9.311 6.100 1.00 21.33 243 ARG A O 1
ATOM 1636 N N . ASP A 1 229 ? 9.149 9.528 4.254 1.00 19.80 244 ASP A N 1
ATOM 1637 C CA . ASP A 1 229 ? 10.273 9.341 3.350 1.00 21.48 244 ASP A CA 1
ATOM 1638 C C . ASP A 1 229 ? 11.389 10.398 3.536 1.00 19.57 244 ASP A C 1
ATOM 1639 O O . ASP A 1 229 ? 12.572 10.110 3.569 0.25 17.67 244 ASP A O 1
ATOM 1644 N N . LYS A 1 230 ? 10.865 11.609 3.752 1.00 20.59 245 LYS A N 1
ATOM 1645 C CA . LYS A 1 230 ? 11.605 12.790 4.148 1.00 20.47 245 LYS A CA 1
ATOM 1646 C C . LYS A 1 230 ? 12.378 12.673 5.435 1.00 21.03 245 LYS A C 1
ATOM 1647 O O . LYS A 1 230 ? 13.511 13.122 5.488 1.00 22.33 245 LYS A O 1
ATOM 1653 N N . MET A 1 231 ? 11.813 12.067 6.471 1.00 21.10 246 MET A N 1
ATOM 1654 C CA . MET A 1 231 ? 12.583 11.869 7.713 1.00 21.95 246 MET A CA 1
ATOM 1655 C C . MET A 1 231 ? 13.658 10.775 7.506 1.00 21.85 246 MET A C 1
ATOM 1656 O O . MET A 1 231 ? 14.792 10.897 7.995 1.00 20.90 246 MET A O 1
ATOM 1661 N N . LEU A 1 232 ? 13.297 9.745 6.726 1.00 21.07 247 LEU A N 1
ATOM 1662 C CA . LEU A 1 232 ? 14.202 8.628 6.426 1.00 21.18 247 LEU A CA 1
ATOM 1663 C C . LEU A 1 232 ? 15.373 9.185 5.649 1.00 21.85 247 LEU A C 1
ATOM 1664 O O . LEU A 1 232 ? 16.529 8.972 6.051 1.00 22.71 247 LEU A O 1
ATOM 1669 N N . ASP A 1 233 ? 15.050 9.968 4.599 1.00 21.63 248 ASP A N 1
ATOM 1670 C CA . ASP A 1 233 ? 15.994 10.525 3.646 1.00 21.22 248 ASP A CA 1
ATOM 1671 C C . ASP A 1 233 ? 16.927 11.566 4.306 1.00 21.47 248 ASP A C 1
ATOM 1672 O O . ASP A 1 233 ? 18.139 11.303 4.459 1.00 19.57 248 ASP A O 1
ATOM 1677 N N . TYR A 1 234 ? 16.364 12.701 4.735 1.00 20.65 249 TYR A N 1
ATOM 1678 C CA . TYR A 1 234 ? 17.136 13.755 5.344 1.00 21.25 249 TYR A CA 1
ATOM 1679 C C . TYR A 1 234 ? 17.852 13.296 6.615 1.00 23.13 249 TYR A C 1
ATOM 1680 O O . TYR A 1 234 ? 18.966 13.762 6.926 1.00 23.48 249 TYR A O 1
ATOM 1689 N N . GLY A 1 235 ? 17.193 12.427 7.378 1.00 23.78 250 GLY A N 1
ATOM 1690 C CA . GLY A 1 235 ? 17.747 11.925 8.625 1.00 22.28 250 GLY A CA 1
ATOM 1691 C C . GLY A 1 235 ? 19.010 11.123 8.412 1.00 23.00 250 GLY A C 1
ATOM 1692 O O . GLY A 1 235 ? 19.974 11.352 9.114 1.00 23.98 250 GLY A O 1
ATOM 1693 N N . ALA A 1 236 ? 18.984 10.148 7.496 1.00 23.02 251 ALA A N 1
ATOM 1694 C CA . ALA A 1 236 ? 20.170 9.398 7.024 1.00 23.30 251 ALA A CA 1
ATOM 1695 C C . ALA A 1 236 ? 21.315 10.292 6.573 1.00 24.03 251 ALA A C 1
ATOM 1696 O O . ALA A 1 236 ? 22.436 10.142 7.016 1.00 24.87 251 ALA A O 1
ATOM 1698 N N . LYS A 1 237 ? 21.032 11.233 5.683 1.00 25.23 252 LYS A N 1
ATOM 1699 C CA . LYS A 1 237 ? 22.062 12.160 5.246 1.00 26.37 252 LYS A CA 1
ATOM 1700 C C . LYS A 1 237 ? 22.740 12.882 6.395 1.00 25.91 252 LYS A C 1
ATOM 1701 O O . LYS A 1 237 ? 23.960 13.069 6.363 1.00 26.04 252 LYS A O 1
ATOM 1707 N N . ILE A 1 238 ? 21.968 13.374 7.356 1.00 24.32 253 ILE A N 1
ATOM 1708 C CA . ILE A 1 238 ? 22.588 14.216 8.370 1.00 23.98 253 ILE A CA 1
ATOM 1709 C C . ILE A 1 238 ? 23.403 13.317 9.309 1.00 24.03 253 ILE A C 1
ATOM 1710 O O . ILE A 1 238 ? 24.455 13.737 9.785 1.00 24.36 253 ILE A O 1
ATOM 1715 N N . LYS A 1 239 ? 22.939 12.087 9.537 1.00 23.54 254 LYS A N 1
ATOM 1716 C CA . LYS A 1 239 ? 23.583 11.185 10.485 1.00 25.09 254 LYS A CA 1
ATOM 1717 C C . LYS A 1 239 ? 24.906 10.636 9.902 1.00 25.65 254 LYS A C 1
ATOM 1718 O O . LYS A 1 239 ? 25.812 10.317 10.676 1.00 28.17 254 LYS A O 1
ATOM 1724 N N . THR A 1 240 ? 25.003 10.527 8.575 1.00 24.49 255 THR A N 1
ATOM 1725 C CA . THR A 1 240 ? 26.237 10.153 7.868 1.00 24.33 255 THR A CA 1
ATOM 1726 C C . THR A 1 240 ? 27.354 11.174 8.093 1.00 23.36 255 THR A C 1
ATOM 1727 O O . THR A 1 240 ? 28.502 10.837 8.367 0.25 21.82 255 THR A O 1
ATOM 1731 N N . VAL A 1 241 ? 26.919 12.428 7.999 1.00 22.79 256 VAL A N 1
ATOM 1732 C CA . VAL A 1 241 ? 27.787 13.557 8.217 1.00 24.54 256 VAL A CA 1
ATOM 1733 C C . VAL A 1 241 ? 28.105 13.673 9.679 1.00 25.51 256 VAL A C 1
ATOM 1734 O O . VAL A 1 241 ? 29.253 13.893 10.018 1.00 25.39 256 VAL A O 1
ATOM 1738 N N . ASP A 1 242 ? 27.103 13.532 10.564 1.00 26.69 257 ASP A N 1
ATOM 1739 C CA . ASP A 1 242 ? 27.391 13.582 12.028 1.00 27.46 257 ASP A CA 1
ATOM 1740 C C . ASP A 1 242 ? 26.596 12.558 12.845 1.00 28.16 257 ASP A C 1
ATOM 1741 O O . ASP A 1 242 ? 25.466 12.854 13.257 1.00 28.67 257 ASP A O 1
ATOM 1746 N N . PRO A 1 243 ? 27.188 11.342 13.082 1.00 28.31 258 PRO A N 1
ATOM 1747 C CA . PRO A 1 243 ? 26.432 10.259 13.787 1.00 28.00 258 PRO A CA 1
ATOM 1748 C C . PRO A 1 243 ? 26.185 10.617 15.239 1.00 26.92 258 PRO A C 1
ATOM 1749 O O . PRO A 1 243 ? 25.378 9.976 15.865 1.00 27.57 258 PRO A O 1
ATOM 1753 N N . SER A 1 244 ? 26.908 11.587 15.770 1.00 25.33 259 SER A N 1
ATOM 1754 C CA . SER A 1 244 ? 26.697 12.034 17.134 1.00 25.96 259 SER A CA 1
ATOM 1755 C C . SER A 1 244 ? 25.597 13.093 17.312 1.00 25.92 259 SER A C 1
ATOM 1756 O O . SER A 1 244 ? 25.238 13.346 18.431 1.00 25.44 259 SER A O 1
ATOM 1759 N N . ALA A 1 245 ? 25.136 13.755 16.238 1.00 25.49 260 ALA A N 1
ATOM 1760 C CA . ALA A 1 245 ? 24.056 14.757 16.378 1.00 26.09 260 ALA A CA 1
ATOM 1761 C C . ALA A 1 245 ? 22.675 14.116 16.604 1.00 25.86 260 ALA A C 1
ATOM 1762 O O . ALA A 1 245 ? 22.449 12.943 16.256 1.00 26.73 260 ALA A O 1
ATOM 1764 N N . LEU A 1 246 ? 21.779 14.931 17.157 1.00 24.86 261 LEU A N 1
ATOM 1765 C CA . LEU A 1 246 ? 20.411 14.561 17.569 1.00 23.77 261 LEU A CA 1
ATOM 1766 C C . LEU A 1 246 ? 19.441 15.174 16.566 1.00 22.92 261 LEU A C 1
ATOM 1767 O O . LEU A 1 246 ? 19.523 16.405 16.266 1.00 22.49 261 LEU A O 1
ATOM 1772 N N . ILE A 1 247 ? 18.559 14.329 16.002 1.00 22.36 262 ILE A N 1
ATOM 1773 C CA . ILE A 1 247 ? 17.547 14.808 15.059 1.00 21.38 262 ILE A CA 1
ATOM 1774 C C . ILE A 1 247 ? 16.190 14.899 15.749 1.00 19.24 262 ILE A C 1
ATOM 1775 O O . ILE A 1 247 ? 15.787 13.984 16.470 1.00 18.17 262 ILE A O 1
ATOM 1780 N N . VAL A 1 248 ? 15.546 16.040 15.530 1.00 18.36 263 VAL A N 1
ATOM 1781 C CA . VAL A 1 248 ? 14.269 16.452 16.123 1.00 16.85 263 VAL A CA 1
ATOM 1782 C C . VAL A 1 248 ? 13.230 16.619 14.998 1.00 18.42 263 VAL A C 1
ATOM 1783 O O . VAL A 1 248 ? 13.515 17.219 13.935 1.00 18.47 263 VAL A O 1
ATOM 1787 N N . GLY A 1 249 ? 12.041 16.079 15.230 1.00 17.90 264 GLY A N 1
ATOM 1788 C CA . GLY A 1 249 ? 10.902 16.259 14.348 1.00 18.37 264 GLY A CA 1
ATOM 1789 C C . GLY A 1 249 ? 9.695 15.422 14.837 1.00 19.13 264 GLY A C 1
ATOM 1790 O O . GLY A 1 249 ? 9.777 14.681 15.829 1.00 17.65 264 GLY A O 1
ATOM 1791 N N . PRO A 1 250 ? 8.546 15.532 14.135 1.00 19.33 265 PRO A N 1
ATOM 1792 C CA . PRO A 1 250 ? 8.337 16.311 12.875 1.00 19.11 265 PRO A CA 1
ATOM 1793 C C . PRO A 1 250 ? 7.869 17.770 13.072 1.00 18.45 265 PRO A C 1
ATOM 1794 O O . PRO A 1 250 ? 7.620 18.432 12.089 1.00 18.44 265 PRO A O 1
ATOM 1798 N N . GLU A 1 251 ? 7.774 18.286 14.306 1.00 17.58 266 GLU A N 1
ATOM 1799 C CA . GLU A 1 251 ? 7.390 19.654 14.470 1.00 16.28 266 GLU A CA 1
ATOM 1800 C C . GLU A 1 251 ? 5.930 19.902 14.049 1.00 17.19 266 GLU A C 1
ATOM 1801 O O . GLU A 1 251 ? 5.610 20.988 13.545 1.00 17.38 266 GLU A O 1
ATOM 1807 N N . GLU A 1 252 ? 5.022 18.943 14.250 1.00 17.01 267 GLU A N 1
ATOM 1808 C CA . GLU A 1 252 ? 3.667 19.153 13.797 1.00 15.90 267 GLU A CA 1
ATOM 1809 C C . GLU A 1 252 ? 2.913 20.307 14.532 1.00 17.07 267 GLU A C 1
ATOM 1810 O O . GLU A 1 252 ? 3.286 20.716 15.650 1.00 16.99 267 GLU A O 1
ATOM 1816 N N . TRP A 1 253 ? 1.915 20.900 13.865 1.00 16.79 268 TRP A N 1
ATOM 1817 C CA . TRP A 1 253 ? 1.428 22.187 14.320 1.00 16.55 268 TRP A CA 1
ATOM 1818 C C . TRP A 1 253 ? 0.486 22.215 15.534 1.00 17.80 268 TRP A C 1
ATOM 1819 O O . TRP A 1 253 ? 0.386 23.234 16.227 1.00 18.23 268 TRP A O 1
ATOM 1830 N N . GLY A 1 254 ? -0.234 21.132 15.785 1.00 17.08 269 GLY A N 1
ATOM 1831 C CA . GLY A 1 254 ? -1.239 21.139 16.839 1.00 16.72 269 GLY A CA 1
ATOM 1832 C C . GLY A 1 254 ? -2.212 20.012 16.578 1.00 16.44 269 GLY A C 1
ATOM 1833 O O . GLY A 1 254 ? -1.989 19.182 15.714 1.00 16.27 269 GLY A O 1
ATOM 1834 N N . TRP A 1 255 ? -3.327 20.013 17.302 1.00 18.23 270 TRP A N 1
ATOM 1835 C CA . TRP A 1 255 ? -4.156 18.815 17.518 1.00 17.02 270 TRP A CA 1
ATOM 1836 C C . TRP A 1 255 ? -4.437 18.012 16.242 1.00 17.83 270 TRP A C 1
ATOM 1837 O O . TRP A 1 255 ? -4.156 16.825 16.192 1.00 17.47 270 TRP A O 1
ATOM 1848 N N . SER A 1 256 ? -4.975 18.634 15.203 1.00 17.76 271 SER A N 1
ATOM 1849 C CA . SER A 1 256 ? -5.361 17.840 14.029 1.00 18.53 271 SER A CA 1
ATOM 1850 C C . SER A 1 256 ? -4.150 17.265 13.392 1.00 18.05 271 SER A C 1
ATOM 1851 O O . SER A 1 256 ? -4.229 16.189 12.819 1.00 17.97 271 SER A O 1
ATOM 1854 N N . GLY A 1 257 ? -3.020 17.970 13.498 1.00 17.39 272 GLY A N 1
ATOM 1855 C CA . GLY A 1 257 ? -1.775 17.448 12.932 1.00 17.56 272 GLY A CA 1
ATOM 1856 C C . GLY A 1 257 ? -1.193 16.266 13.733 1.00 17.61 272 GLY A C 1
ATOM 1857 O O . GLY A 1 257 ? -0.158 15.729 13.371 1.00 16.14 272 GLY A O 1
ATOM 1858 N N . TYR A 1 258 ? -1.816 15.871 14.835 1.00 16.49 273 TYR A N 1
ATOM 1859 C CA . TYR A 1 258 ? -1.261 14.731 15.557 1.00 17.25 273 TYR A CA 1
ATOM 1860 C C . TYR A 1 258 ? -1.854 13.438 14.999 1.00 17.54 273 TYR A C 1
ATOM 1861 O O . TYR A 1 258 ? -1.263 12.407 15.108 1.00 18.20 273 TYR A O 1
ATOM 1870 N N . THR A 1 259 ? -3.017 13.495 14.358 1.00 18.82 274 THR A N 1
ATOM 1871 C CA . THR A 1 259 ? -3.708 12.252 13.946 1.00 19.05 274 THR A CA 1
ATOM 1872 C C . THR A 1 259 ? -4.063 12.221 12.469 1.00 18.66 274 THR A C 1
ATOM 1873 O O . THR A 1 259 ? -4.463 11.202 11.951 1.00 19.17 274 THR A O 1
ATOM 1877 N N . LEU A 1 260 ? -3.900 13.344 11.784 1.00 18.92 275 LEU A N 1
ATOM 1878 C CA . LEU A 1 260 ? -4.248 13.418 10.404 1.00 19.38 275 LEU A CA 1
ATOM 1879 C C . LEU A 1 260 ? -3.093 14.030 9.613 1.00 19.43 275 LEU A C 1
ATOM 1880 O O . LEU A 1 260 ? -2.563 15.078 9.961 1.00 19.90 275 LEU A O 1
ATOM 1885 N N . SER A 1 261 ? -2.741 13.416 8.507 1.00 18.72 276 SER A N 1
ATOM 1886 C CA . SER A 1 261 ? -1.707 13.994 7.669 1.00 20.27 276 SER A CA 1
ATOM 1887 C C . SER A 1 261 ? -2.198 15.290 7.030 1.00 20.41 276 SER A C 1
ATOM 1888 O O . SER A 1 261 ? -3.404 15.636 7.090 1.00 21.85 276 SER A O 1
ATOM 1891 N N . GLY A 1 262 ? -1.269 16.027 6.436 1.00 18.74 277 GLY A N 1
ATOM 1892 C CA . GLY A 1 262 ? -1.634 17.247 5.746 1.00 17.55 277 GLY A CA 1
ATOM 1893 C C . GLY A 1 262 ? -2.579 16.974 4.574 1.00 16.74 277 GLY A C 1
ATOM 1894 O O . GLY A 1 262 ? -3.532 17.706 4.364 1.00 17.17 277 GLY A O 1
ATOM 1895 N N . TYR A 1 263 ? -2.336 15.910 3.823 1.00 16.24 278 TYR A N 1
ATOM 1896 C CA . TYR A 1 263 ? -3.238 15.555 2.765 1.00 17.34 278 TYR A CA 1
ATOM 1897 C C . TYR A 1 263 ? -4.710 15.408 3.270 1.00 16.92 278 TYR A C 1
ATOM 1898 O O . TYR A 1 263 ? -5.614 16.036 2.740 1.00 16.40 278 TYR A O 1
ATOM 1907 N N . ASP A 1 264 ? -4.911 14.651 4.350 1.00 17.44 279 ASP A N 1
ATOM 1908 C CA . ASP A 1 264 ? -6.238 14.493 4.997 1.00 17.20 279 ASP A CA 1
ATOM 1909 C C . ASP A 1 264 ? -6.815 15.760 5.668 1.00 17.31 279 ASP A C 1
ATOM 1910 O O . ASP A 1 264 ? -8.034 16.025 5.585 1.00 17.57 279 ASP A O 1
ATOM 1915 N N . GLN A 1 265 ? -5.958 16.568 6.272 1.00 16.27 280 GLN A N 1
ATOM 1916 C CA . GLN A 1 265 ? -6.411 17.832 6.795 1.00 17.79 280 GLN A CA 1
ATOM 1917 C C . GLN A 1 265 ? -6.992 18.711 5.707 1.00 19.15 280 GLN A C 1
ATOM 1918 O O . GLN A 1 265 ? -8.070 19.309 5.871 1.00 19.73 280 GLN A O 1
ATOM 1924 N N . GLN A 1 266 ? -6.228 18.849 4.630 1.00 19.43 281 GLN A N 1
ATOM 1925 C CA . GLN A 1 266 ? -6.661 19.603 3.480 1.00 20.07 281 GLN A CA 1
ATOM 1926 C C . GLN A 1 266 ? -7.950 18.964 2.886 1.00 20.23 281 GLN A C 1
ATOM 1927 O O . GLN A 1 266 ? -8.959 19.651 2.666 1.00 19.72 281 GLN A O 1
ATOM 1933 N N . TYR A 1 267 ? -7.884 17.675 2.601 1.00 19.94 282 TYR A N 1
ATOM 1934 C CA . TYR A 1 267 ? -9.023 16.981 2.024 1.00 21.01 282 TYR A CA 1
ATOM 1935 C C . TYR A 1 267 ? -10.306 17.225 2.816 1.00 21.76 282 TYR A C 1
ATOM 1936 O O . TYR A 1 267 ? -11.343 17.567 2.230 1.00 22.07 282 TYR A O 1
ATOM 1945 N N . GLY A 1 268 ? -10.182 17.186 4.143 1.00 22.75 283 GLY A N 1
ATOM 1946 C CA . GLY A 1 268 ? -11.295 17.436 5.054 1.00 23.88 283 GLY A CA 1
ATOM 1947 C C . GLY A 1 268 ? -11.805 18.853 4.990 1.00 25.20 283 GLY A C 1
ATOM 1948 O O . GLY A 1 268 ? -13.027 19.066 5.037 1.00 25.91 283 GLY A O 1
ATOM 1949 N N . GLY A 1 269 ? -10.893 19.834 4.885 1.00 24.96 284 GLY A N 1
ATOM 1950 C CA . GLY A 1 269 ? -11.297 21.248 4.800 1.00 24.51 284 GLY A CA 1
ATOM 1951 C C . GLY A 1 269 ? -12.064 21.524 3.499 1.00 25.33 284 GLY A C 1
ATOM 1952 O O . GLY A 1 269 ? -12.884 22.404 3.440 1.00 23.64 284 GLY A O 1
ATOM 1953 N N . LEU A 1 270 ? -11.780 20.767 2.433 1.00 26.05 285 LEU A N 1
ATOM 1954 C CA . LEU A 1 270 ? -12.414 21.008 1.158 1.00 26.14 285 LEU A CA 1
ATOM 1955 C C . LEU A 1 270 ? -13.596 20.033 0.958 1.00 26.21 285 LEU A C 1
ATOM 1956 O O . LEU A 1 270 ? -14.450 20.307 0.104 1.00 28.07 285 LEU A O 1
ATOM 1961 N N . HIS A 1 271 ? -13.650 18.891 1.652 1.00 23.26 286 HIS A N 1
ATOM 1962 C CA . HIS A 1 271 ? -14.694 17.899 1.306 1.00 23.02 286 HIS A CA 1
ATOM 1963 C C . HIS A 1 271 ? -15.556 17.413 2.506 1.00 22.71 286 HIS A C 1
ATOM 1964 O O . HIS A 1 271 ? -16.288 16.413 2.345 1.00 22.88 286 HIS A O 1
ATOM 1971 N N . GLY A 1 272 ? -15.485 18.080 3.670 1.00 20.86 287 GLY A N 1
ATOM 1972 C CA . GLY A 1 272 ? -16.009 17.490 4.907 1.00 21.79 287 GLY A CA 1
ATOM 1973 C C . GLY A 1 272 ? -15.214 16.285 5.428 1.00 23.97 287 GLY A C 1
ATOM 1974 O O . GLY A 1 272 ? -14.268 15.803 4.770 1.00 22.98 287 GLY A O 1
ATOM 1975 N N . TRP A 1 273 ? -15.626 15.781 6.605 1.00 24.47 288 TRP A N 1
ATOM 1976 C CA . TRP A 1 273 ? -14.846 14.891 7.421 1.00 24.57 288 TRP A CA 1
ATOM 1977 C C . TRP A 1 273 ? -15.291 13.503 7.349 1.00 25.41 288 TRP A C 1
ATOM 1978 O O . TRP A 1 273 ? -14.890 12.717 8.147 1.00 27.44 288 TRP A O 1
ATOM 1989 N N . SER A 1 274 ? -16.090 13.131 6.381 1.00 25.82 289 SER A N 1
ATOM 1990 C CA . SER A 1 274 ? -16.639 11.765 6.437 1.00 26.05 289 SER A CA 1
ATOM 1991 C C . SER A 1 274 ? -15.675 10.699 5.889 1.00 26.46 289 SER A C 1
ATOM 1992 O O . SER A 1 274 ? -15.798 9.545 6.254 1.00 27.76 289 SER A O 1
ATOM 1995 N N . PHE A 1 275 ? -14.755 11.056 4.971 1.00 25.90 290 PHE A N 1
ATOM 1996 C CA . PHE A 1 275 ? -13.808 10.086 4.400 1.00 24.52 290 PHE A CA 1
ATOM 1997 C C . PHE A 1 275 ? -12.368 10.654 4.332 1.00 25.25 290 PHE A C 1
ATOM 1998 O O . PHE A 1 275 ? -12.123 11.624 3.602 1.00 26.59 290 PHE A O 1
ATOM 2006 N N . MET A 1 276 ? -11.428 10.078 5.089 1.00 24.77 291 MET A N 1
ATOM 2007 C CA . MET A 1 276 ? -9.991 10.512 5.066 1.00 22.72 291 MET A CA 1
ATOM 2008 C C . MET A 1 276 ? -9.135 9.537 4.208 1.00 21.37 291 MET A C 1
ATOM 2009 O O . MET A 1 276 ? -8.810 8.446 4.665 1.00 21.36 291 MET A O 1
ATOM 2014 N N . PRO A 1 277 ? -8.843 9.913 2.951 1.00 20.33 292 PRO A N 1
ATOM 2015 C CA . PRO A 1 277 ? -8.221 9.028 1.991 1.00 19.66 292 PRO A CA 1
ATOM 2016 C C . PRO A 1 277 ? -6.874 8.471 2.416 1.00 19.52 292 PRO A C 1
ATOM 2017 O O . PRO A 1 277 ? -6.621 7.265 2.234 1.00 17.61 292 PRO A O 1
ATOM 2021 N N . ASP A 1 278 ? -5.993 9.334 2.936 1.00 20.38 293 ASP A N 1
ATOM 2022 C CA . ASP A 1 278 ? -4.675 8.890 3.408 1.00 20.21 293 ASP A CA 1
ATOM 2023 C C . ASP A 1 278 ? -4.832 7.925 4.576 1.00 20.68 293 ASP A C 1
ATOM 2024 O O . ASP A 1 278 ? -4.276 6.839 4.516 1.00 21.36 293 ASP A O 1
ATOM 2029 N N . ARG A 1 279 ? -5.562 8.331 5.621 1.00 20.98 294 ARG A N 1
ATOM 2030 C CA . ARG A 1 279 ? -5.918 7.476 6.762 1.00 22.18 294 ARG A CA 1
ATOM 2031 C C . ARG A 1 279 ? -6.523 6.127 6.308 1.00 23.88 294 ARG A C 1
ATOM 2032 O O . ARG A 1 279 ? -6.137 5.053 6.802 1.00 23.79 294 ARG A O 1
ATOM 2040 N N . ASN A 1 280 ? -7.438 6.185 5.336 1.00 23.80 295 ASN A N 1
ATOM 2041 C CA . ASN A 1 280 ? -8.026 4.984 4.807 1.00 24.62 295 ASN A CA 1
ATOM 2042 C C . ASN A 1 280 ? -7.029 4.100 4.068 1.00 25.61 295 ASN A C 1
ATOM 2043 O O . ASN A 1 280 ? -7.124 2.875 4.110 1.00 25.31 295 ASN A O 1
ATOM 2048 N N . ASN A 1 281 ? -6.094 4.713 3.346 1.00 26.41 296 ASN A N 1
ATOM 2049 C CA . ASN A 1 281 ? -5.088 3.948 2.615 1.00 27.47 296 ASN A CA 1
ATOM 2050 C C . ASN A 1 281 ? -4.118 3.295 3.612 1.00 25.66 296 ASN A C 1
ATOM 2051 O O . ASN A 1 281 ? -3.402 2.379 3.259 1.00 25.41 296 ASN A O 1
ATOM 2056 N N . HIS A 1 282 ? -4.128 3.749 4.869 1.00 23.81 297 HIS A N 1
ATOM 2057 C CA . HIS A 1 282 ? -3.218 3.193 5.884 1.00 22.72 297 HIS A CA 1
ATOM 2058 C C . HIS A 1 282 ? -3.915 2.588 7.088 1.00 22.22 297 HIS A C 1
ATOM 2059 O O . HIS A 1 282 ? -3.532 2.872 8.229 1.00 20.83 297 HIS A O 1
ATOM 2066 N N . GLY A 1 283 ? -4.952 1.795 6.783 1.00 21.72 298 GLY A N 1
ATOM 2067 C CA . GLY A 1 283 ? -5.689 0.968 7.719 1.00 21.41 298 GLY A CA 1
ATOM 2068 C C . GLY A 1 283 ? -6.221 1.656 8.950 1.00 21.46 298 GLY A C 1
ATOM 2069 O O . GLY A 1 283 ? -6.341 1.022 9.981 1.00 22.58 298 GLY A O 1
ATOM 2070 N N . GLY A 1 284 ? -6.516 2.948 8.879 1.00 21.27 299 GLY A N 1
ATOM 2071 C CA . GLY A 1 284 ? -7.161 3.615 10.009 1.00 20.49 299 GLY A CA 1
ATOM 2072 C C . GLY A 1 284 ? -6.162 4.124 11.034 1.00 21.26 299 GLY A C 1
ATOM 2073 O O . GLY A 1 284 ? -6.550 4.570 12.123 1.00 21.83 299 GLY A O 1
ATOM 2074 N N . TRP A 1 285 ? -4.873 4.070 10.729 1.00 19.42 300 TRP A N 1
ATOM 2075 C CA . TRP A 1 285 ? -3.886 4.633 11.659 1.00 18.81 300 TRP A CA 1
ATOM 2076 C C . TRP A 1 285 ? -4.017 6.155 11.874 1.00 17.79 300 TRP A C 1
ATOM 2077 O O . TRP A 1 285 ? -4.348 6.898 10.966 1.00 18.90 300 TRP A O 1
ATOM 2088 N N . ASP A 1 286 ? -3.742 6.621 13.067 1.00 17.60 301 ASP A N 1
ATOM 2089 C CA . ASP A 1 286 ? -3.479 8.021 13.258 1.00 18.78 301 ASP A CA 1
ATOM 2090 C C . ASP A 1 286 ? -2.061 8.328 12.765 1.00 19.81 301 ASP A C 1
ATOM 2091 O O . ASP A 1 286 ? -1.142 7.463 12.870 1.00 20.82 301 ASP A O 1
ATOM 2096 N N . TYR A 1 287 ? -1.897 9.554 12.282 1.00 18.78 302 TYR A N 1
ATOM 2097 C CA . TYR A 1 287 ? -0.693 10.045 11.654 1.00 18.96 302 TYR A CA 1
ATOM 2098 C C . TYR A 1 287 ? 0.636 9.935 12.450 1.00 17.85 302 TYR A C 1
ATOM 2099 O O . TYR A 1 287 ? 1.596 9.353 11.978 1.00 17.88 30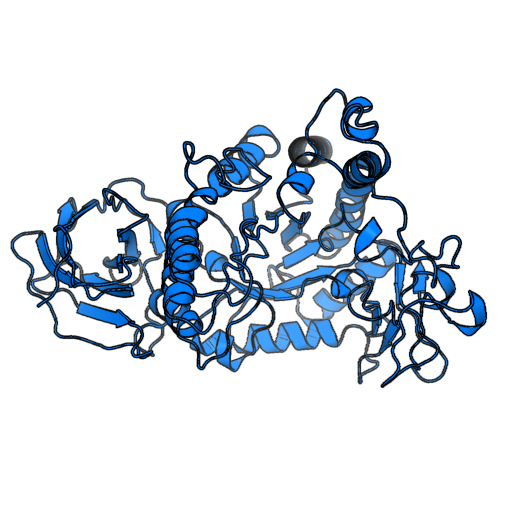2 TYR A O 1
ATOM 2108 N N . LEU A 1 28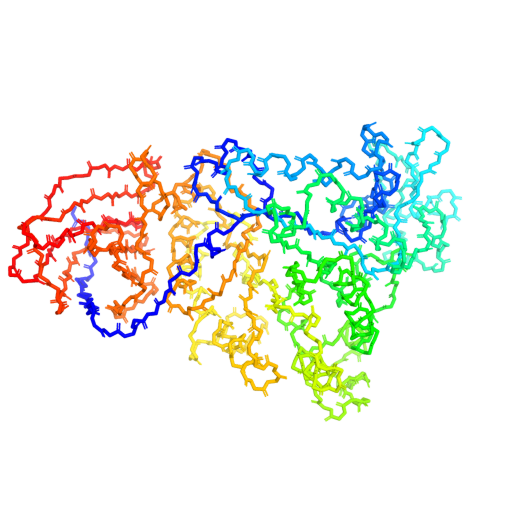8 ? 0.705 10.503 13.634 1.00 17.96 303 LEU A N 1
ATOM 2109 C CA . LEU A 1 288 ? 1.984 10.562 14.294 1.00 17.80 303 LEU A CA 1
ATOM 2110 C C . LEU A 1 288 ? 2.328 9.210 14.866 1.00 18.38 303 LEU A C 1
ATOM 2111 O O . LEU A 1 288 ? 3.493 8.808 14.775 1.00 19.46 303 LEU A O 1
ATOM 2116 N N . PRO A 1 289 ? 1.321 8.467 15.368 1.00 16.76 304 PRO A N 1
ATOM 2117 C CA . PRO A 1 289 ? 1.663 7.147 15.798 1.00 17.02 304 PRO A CA 1
ATOM 2118 C C . PRO A 1 289 ? 2.162 6.265 14.644 1.00 18.04 304 PRO A C 1
ATOM 2119 O O . PRO A 1 289 ? 3.089 5.475 14.851 1.00 17.98 304 PRO A O 1
ATOM 2123 N N . TRP A 1 290 ? 1.591 6.410 13.443 1.00 17.73 305 TRP A N 1
ATOM 2124 C CA . TRP A 1 290 ? 2.046 5.622 12.318 1.00 18.83 305 TRP A CA 1
ATOM 2125 C C . TRP A 1 290 ? 3.448 6.094 11.907 1.00 20.86 305 TRP A C 1
ATOM 2126 O O . TRP A 1 290 ? 4.282 5.288 11.516 1.00 21.43 305 TRP A O 1
ATOM 2137 N N . LEU A 1 291 ? 3.708 7.398 11.988 1.00 21.76 306 LEU A N 1
ATOM 2138 C CA . LEU A 1 291 ? 5.000 7.909 11.622 1.00 22.89 306 LEU A CA 1
ATOM 2139 C C . LEU A 1 291 ? 6.074 7.326 12.559 1.00 22.22 306 LEU A C 1
ATOM 2140 O O . LEU A 1 291 ? 7.068 6.770 12.103 1.00 20.71 306 LEU A O 1
ATOM 2145 N N . LEU A 1 292 ? 5.824 7.440 13.857 1.00 21.60 307 LEU A N 1
ATOM 2146 C CA . LEU A 1 292 ? 6.679 6.839 14.877 1.00 22.20 307 LEU A CA 1
ATOM 2147 C C . LEU A 1 292 ? 6.895 5.392 14.617 1.00 22.85 307 LEU A C 1
ATOM 2148 O O . LEU A 1 292 ? 8.064 4.921 14.641 1.00 23.25 307 LEU A O 1
ATOM 2153 N N . ASP A 1 293 ? 5.810 4.675 14.305 1.00 22.81 308 ASP A N 1
ATOM 2154 C CA . ASP A 1 293 ? 5.933 3.235 14.068 1.00 22.59 308 ASP A CA 1
ATOM 2155 C C . ASP A 1 293 ? 6.769 2.856 12.805 1.00 22.92 308 ASP A C 1
ATOM 2156 O O . ASP A 1 293 ? 7.541 1.868 12.785 1.00 22.15 308 ASP A O 1
ATOM 2161 N N . GLN A 1 294 ? 6.578 3.607 11.733 1.00 23.39 309 GLN A N 1
ATOM 2162 C CA . GLN A 1 294 ? 7.415 3.448 10.516 1.00 22.88 309 GLN A CA 1
ATOM 2163 C C . GLN A 1 294 ? 8.914 3.677 10.855 1.00 22.63 309 GLN A C 1
ATOM 2164 O O . GLN A 1 294 ? 9.764 2.916 10.426 1.00 21.91 309 GLN A O 1
ATOM 2170 N N . LEU A 1 295 ? 9.219 4.712 11.644 1.00 22.66 310 LEU A N 1
ATOM 2171 C CA . LEU A 1 295 ? 10.610 4.990 12.046 1.00 21.68 310 LEU A CA 1
ATOM 2172 C C . LEU A 1 295 ? 11.153 3.833 12.922 1.00 21.78 310 LEU A C 1
ATOM 2173 O O . LEU A 1 295 ? 12.250 3.356 12.684 1.00 21.45 310 LEU A O 1
ATOM 2178 N N . ARG A 1 296 ? 10.365 3.344 13.881 1.00 20.95 311 ARG A N 1
ATOM 2179 C CA . ARG A 1 296 ? 10.752 2.162 14.587 1.00 21.24 311 ARG A CA 1
ATOM 2180 C C . ARG A 1 296 ? 11.152 0.985 13.644 1.00 22.24 311 ARG A C 1
ATOM 2181 O O . ARG A 1 296 ? 12.222 0.385 13.815 1.00 23.48 311 ARG A O 1
ATOM 2189 N N . GLN A 1 297 ? 10.300 0.660 12.686 1.00 20.93 312 GLN A N 1
ATOM 2190 C CA . GLN A 1 297 ? 10.491 -0.479 11.836 1.00 22.01 312 GLN A CA 1
ATOM 2191 C C . GLN A 1 297 ? 11.755 -0.276 11.053 1.00 23.01 312 GLN A C 1
ATOM 2192 O O . GLN A 1 297 ? 12.535 -1.191 10.914 1.00 23.03 312 GLN A O 1
ATOM 2198 N N . ASN A 1 298 ? 11.972 0.929 10.552 1.00 23.32 313 ASN A N 1
ATOM 2199 C CA . ASN A 1 298 ? 13.223 1.219 9.879 1.00 24.86 313 ASN A CA 1
ATOM 2200 C C . ASN A 1 298 ? 14.473 1.058 10.790 1.00 24.69 313 ASN A C 1
ATOM 2201 O O . ASN A 1 298 ? 15.468 0.475 10.376 1.00 25.17 313 ASN A O 1
ATOM 2206 N N . ASN A 1 299 ? 14.398 1.557 12.021 1.00 24.38 314 ASN A N 1
ATOM 2207 C CA . ASN A 1 299 ? 15.490 1.466 12.948 1.00 25.02 314 ASN A CA 1
ATOM 2208 C C . ASN A 1 299 ? 15.803 -0.022 13.312 1.00 26.32 314 ASN A C 1
ATOM 2209 O O . ASN A 1 299 ? 16.941 -0.394 13.527 1.00 22.61 314 ASN A O 1
ATOM 2214 N N . LEU A 1 300 ? 14.765 -0.862 13.318 1.00 28.19 315 LEU A N 1
ATOM 2215 C CA . LEU A 1 300 ? 14.901 -2.253 13.704 1.00 30.58 315 LEU A CA 1
ATOM 2216 C C . LEU A 1 300 ? 15.532 -3.010 12.550 1.00 31.75 315 LEU A C 1
ATOM 2217 O O . LEU A 1 300 ? 16.226 -4.030 12.713 1.00 32.09 315 LEU A O 1
ATOM 2222 N N . SER A 1 301 ? 15.318 -2.495 11.362 1.00 32.56 316 SER A N 1
ATOM 2223 C CA . SER A 1 301 ? 15.745 -3.223 10.200 1.00 33.62 316 SER A CA 1
ATOM 2224 C C . SER A 1 301 ? 17.150 -2.854 9.729 1.00 33.99 316 SER A C 1
ATOM 2225 O O . SER A 1 301 ? 17.796 -3.648 9.042 1.00 34.32 316 SER A O 1
ATOM 2228 N N . THR A 1 302 ? 17.609 -1.648 10.078 1.00 33.45 317 THR A N 1
ATOM 2229 C CA . THR A 1 302 ? 18.910 -1.177 9.644 1.00 31.81 317 THR A CA 1
ATOM 2230 C C . THR A 1 302 ? 19.780 -1.057 10.854 1.00 31.23 317 THR A C 1
ATOM 2231 O O . THR A 1 302 ? 20.961 -0.920 10.695 1.00 31.84 317 THR A O 1
ATOM 2235 N N . GLY A 1 303 ? 19.216 -1.084 12.057 1.00 29.95 318 GLY A N 1
ATOM 2236 C CA . GLY A 1 303 ? 20.038 -0.968 13.272 1.00 28.34 318 GLY A CA 1
ATOM 2237 C C . GLY A 1 303 ? 20.448 0.466 13.566 1.00 29.14 318 GLY A C 1
ATOM 2238 O O . GLY A 1 303 ? 21.155 0.721 14.536 1.00 28.40 318 GLY A O 1
ATOM 2239 N N . ARG A 1 304 ? 19.979 1.426 12.766 1.00 28.93 319 ARG A N 1
ATOM 2240 C CA . ARG A 1 304 ? 20.403 2.834 12.954 1.00 30.19 319 ARG A CA 1
ATOM 2241 C C . ARG A 1 304 ? 19.224 3.793 13.353 1.00 28.91 319 ARG A C 1
ATOM 2242 O O . ARG A 1 304 ? 18.193 3.804 12.679 1.00 29.42 319 ARG A O 1
ATOM 2250 N N . ARG A 1 305 ? 19.382 4.534 14.460 1.00 26.07 320 ARG A N 1
ATOM 2251 C CA . ARG A 1 305 ? 18.423 5.520 14.881 1.00 24.40 320 ARG A CA 1
ATOM 2252 C C . ARG A 1 305 ? 18.593 6.819 14.088 1.00 24.85 320 ARG A C 1
ATOM 2253 O O . ARG A 1 305 ? 19.615 7.546 14.205 1.00 24.77 320 ARG A O 1
ATOM 2261 N N . LEU A 1 306 ? 17.589 7.115 13.284 1.00 24.40 321 LEU A N 1
ATOM 2262 C CA . LEU A 1 306 ? 17.528 8.421 12.585 1.00 25.97 321 LEU A CA 1
ATOM 2263 C C . LEU A 1 306 ? 16.826 9.529 13.407 1.00 25.74 321 LEU A C 1
ATOM 2264 O O . LEU A 1 306 ? 17.369 10.635 13.545 1.00 27.90 321 LEU A O 1
ATOM 2269 N N . LEU A 1 307 ? 15.649 9.266 13.993 1.00 24.27 322 LEU A N 1
ATOM 2270 C CA . LEU A 1 307 ? 15.029 10.312 14.850 1.00 21.71 322 LEU A CA 1
ATOM 2271 C C . LEU A 1 307 ? 15.319 10.154 16.352 1.00 20.89 322 LEU A C 1
ATOM 2272 O O . LEU A 1 307 ? 15.111 9.049 16.916 1.00 20.27 322 LEU A O 1
ATOM 2277 N N . ASP A 1 308 ? 15.734 11.241 17.023 1.00 18.08 323 ASP A N 1
ATOM 2278 C CA . ASP A 1 308 ? 16.057 11.123 18.430 1.00 18.43 323 ASP A CA 1
ATOM 2279 C C . ASP A 1 308 ? 15.026 11.808 19.304 1.00 18.31 323 ASP A C 1
ATOM 2280 O O . ASP A 1 308 ? 14.805 11.387 20.434 1.00 18.23 323 ASP A O 1
ATOM 2285 N N . VAL A 1 309 ? 14.437 12.896 18.806 1.00 17.37 324 VAL A N 1
ATOM 2286 C CA . VAL A 1 309 ? 13.490 13.637 19.582 1.00 17.63 324 VAL A CA 1
ATOM 2287 C C . VAL A 1 309 ? 12.200 13.804 18.774 1.00 17.95 324 VAL A C 1
ATOM 2288 O O . VAL A 1 309 ? 12.220 14.391 17.687 1.00 17.30 324 VAL A O 1
ATOM 2292 N N . PHE A 1 310 ? 11.093 13.347 19.354 1.00 18.15 325 PHE A N 1
ATOM 2293 C CA . PHE A 1 310 ? 9.749 13.425 18.784 1.00 16.84 325 PHE A CA 1
ATOM 2294 C C . PHE A 1 310 ? 9.147 14.721 19.233 1.00 16.17 325 PHE A C 1
ATOM 2295 O O . PHE A 1 310 ? 8.956 14.942 20.431 1.00 16.54 325 PHE A O 1
ATOM 2303 N N . SER A 1 311 ? 8.882 15.614 18.296 1.00 16.19 326 SER A N 1
ATOM 2304 C CA . SER A 1 311 ? 8.499 16.994 18.659 1.00 15.87 326 SER A CA 1
ATOM 2305 C C . SER A 1 311 ? 7.189 17.477 18.047 1.00 15.75 326 SER A C 1
ATOM 2306 O O . SER A 1 311 ? 6.904 17.211 16.873 1.00 15.19 326 SER A O 1
ATOM 2309 N N . VAL A 1 312 ? 6.394 18.177 18.851 1.00 15.70 327 VAL A N 1
ATOM 2310 C CA . VAL A 1 312 ? 5.189 18.809 18.356 1.00 14.78 327 VAL A CA 1
ATOM 2311 C C . VAL A 1 312 ? 5.115 20.237 18.845 1.00 16.26 327 VAL A C 1
ATOM 2312 O O . VAL A 1 312 ? 5.795 20.637 19.818 1.00 15.64 327 VAL A O 1
ATOM 2316 N N . HIS A 1 313 ? 4.242 21.005 18.193 1.00 16.82 328 HIS A N 1
ATOM 2317 C CA . HIS A 1 313 ? 3.907 22.345 18.657 1.00 17.21 328 HIS A CA 1
ATOM 2318 C C . HIS A 1 313 ? 2.513 22.292 19.331 1.00 17.26 328 HIS A C 1
ATOM 2319 O O . HIS A 1 313 ? 1.681 21.461 18.932 1.00 17.71 328 HIS A O 1
ATOM 2326 N N . TYR A 1 314 ? 2.242 23.169 20.303 1.00 16.05 329 TYR A N 1
ATOM 2327 C CA . TYR A 1 314 ? 0.908 23.202 20.844 1.00 17.63 329 TYR A CA 1
ATOM 2328 C C . TYR A 1 314 ? 0.563 24.602 21.345 1.00 19.47 329 TYR A C 1
ATOM 2329 O O . TYR A 1 314 ? 1.295 25.132 22.180 1.00 20.21 329 TYR A O 1
ATOM 2338 N N . TYR A 1 315 ? -0.562 25.173 20.887 1.00 19.01 330 TYR A N 1
ATOM 2339 C CA . TYR A 1 315 ? -0.989 26.472 21.345 1.00 18.84 330 TYR A CA 1
ATOM 2340 C C . TYR A 1 315 ? -2.423 26.252 21.818 1.00 19.63 330 TYR A C 1
ATOM 2341 O O . TYR A 1 315 ? -3.219 25.605 21.096 1.00 19.54 330 TYR A O 1
ATOM 2350 N N . PRO A 1 316 ? -2.777 26.793 22.982 1.00 17.46 331 PRO A N 1
ATOM 2351 C CA . PRO A 1 316 ? -4.215 26.690 23.388 1.00 19.75 331 PRO A CA 1
ATOM 2352 C C . PRO A 1 316 ? -5.144 27.264 22.314 1.00 20.82 331 PRO A C 1
ATOM 2353 O O . PRO A 1 316 ? -4.768 28.257 21.653 1.00 20.16 331 PRO A O 1
ATOM 2357 N N . GLN A 1 317 ? -6.327 26.638 22.161 1.00 21.37 332 GLN A N 1
ATOM 2358 C CA . GLN A 1 317 ? -7.256 26.994 21.111 1.00 23.59 332 GLN A CA 1
ATOM 2359 C C . GLN A 1 317 ? -8.385 27.926 21.531 1.00 24.52 332 GLN A C 1
ATOM 2360 O O . GLN A 1 317 ? -9.210 28.320 20.710 1.00 25.75 332 GLN A O 1
ATOM 2366 N N . GLY A 1 318 ? -8.435 28.320 22.799 1.00 25.24 333 GLY A N 1
ATOM 2367 C CA . GLY A 1 318 ? -9.619 29.048 23.274 1.00 24.75 333 GLY A CA 1
ATOM 2368 C C . GLY A 1 318 ? -9.566 30.547 23.191 1.00 24.42 333 GLY A C 1
ATOM 2369 O O . GLY A 1 318 ? -10.397 31.208 23.768 1.00 25.79 333 GLY A O 1
ATOM 2370 N N . GLY A 1 319 ? -8.599 31.092 22.477 1.00 24.43 334 GLY A N 1
ATOM 2371 C CA . GLY A 1 319 ? -8.409 32.521 22.431 1.00 23.40 334 GLY A CA 1
ATOM 2372 C C . GLY A 1 319 ? -7.339 32.952 23.432 1.00 24.16 334 GLY A C 1
ATOM 2373 O O . GLY A 1 319 ? -7.049 34.149 23.608 1.00 22.72 334 GLY A O 1
ATOM 2374 N N . GLU A 1 320 ? -6.678 32.022 24.088 1.00 23.71 335 GLU A N 1
ATOM 2375 C CA . GLU A 1 320 ? -5.722 32.598 24.985 1.00 24.50 335 GLU A CA 1
ATOM 2376 C C . GLU A 1 320 ? -4.423 33.116 24.366 1.00 24.51 335 GLU A C 1
ATOM 2377 O O . GLU A 1 320 ? -3.806 34.017 24.937 1.00 23.44 335 GLU A O 1
ATOM 2383 N N . PHE A 1 321 ? -4.052 32.615 23.187 1.00 25.03 336 PHE A N 1
ATOM 2384 C CA . PHE A 1 321 ? -2.866 33.098 22.509 1.00 26.54 336 PHE A CA 1
ATOM 2385 C C . PHE A 1 321 ? -3.138 34.510 21.906 1.00 27.40 336 PHE A C 1
ATOM 2386 O O . PHE A 1 321 ? -3.756 34.637 20.847 1.00 30.14 336 PHE A O 1
ATOM 2394 N N . GLY A 1 322 ? -2.722 35.573 22.577 1.00 26.83 337 GLY A N 1
ATOM 2395 C CA . GLY A 1 322 ? -3.021 36.933 22.134 1.00 25.38 337 GLY A CA 1
ATOM 2396 C C . GLY A 1 322 ? -2.921 37.757 23.428 1.00 25.38 337 GLY A C 1
ATOM 2397 O O . GLY A 1 322 ? -2.273 37.295 24.393 1.00 24.28 337 GLY A O 1
ATOM 2398 N N . ASN A 1 323 ? -3.553 38.937 23.456 1.00 23.98 338 ASN A N 1
ATOM 2399 C CA . ASN A 1 323 ? -3.499 39.808 24.618 1.00 25.73 338 ASN A CA 1
ATOM 2400 C C . ASN A 1 323 ? -4.801 40.099 25.308 1.00 25.57 338 ASN A C 1
ATOM 2401 O O . ASN A 1 323 ? -4.899 41.106 26.026 1.00 25.62 338 ASN A O 1
ATOM 2406 N N . ASP A 1 324 ? -5.788 39.228 25.118 1.00 24.71 339 ASP A N 1
ATOM 2407 C CA . ASP A 1 324 ? -7.044 39.395 25.794 1.00 24.74 339 ASP A CA 1
ATOM 2408 C C . ASP A 1 324 ? -6.797 39.007 27.267 1.00 24.67 339 ASP A C 1
ATOM 2409 O O . ASP A 1 324 ? -6.421 37.871 27.552 1.00 23.75 339 ASP A O 1
ATOM 2414 N N . THR A 1 325 ? -6.970 39.985 28.158 1.00 24.39 340 THR A N 1
ATOM 2415 C CA . THR A 1 325 ? -6.781 39.837 29.576 1.00 24.69 340 THR A CA 1
ATOM 2416 C C . THR A 1 325 ? -8.047 40.227 30.358 1.00 24.79 340 THR A C 1
ATOM 2417 O O . THR A 1 325 ? -7.963 40.695 31.511 1.00 24.34 340 THR A O 1
ATOM 2421 N N . SER A 1 326 ? -9.214 40.088 29.736 1.00 23.62 341 SER A N 1
ATOM 2422 C CA . SER A 1 326 ? -10.479 40.141 30.479 1.00 23.17 341 SER A CA 1
ATOM 2423 C C . SER A 1 326 ? -10.457 39.090 31.581 1.00 23.93 341 SER A C 1
ATOM 2424 O O . SER A 1 326 ? -9.764 38.053 31.468 1.00 24.60 341 SER A O 1
ATOM 2427 N N . SER A 1 327 ? -11.265 39.288 32.612 1.00 24.06 342 SER A N 1
ATOM 2428 C CA . SER A 1 327 ? -11.395 38.226 33.617 1.00 24.25 342 SER A CA 1
ATOM 2429 C C . SER A 1 327 ? -11.633 36.819 33.104 1.00 23.63 342 SER A C 1
ATOM 2430 O O . SER A 1 327 ? -11.010 35.858 33.583 1.00 23.51 342 SER A O 1
ATOM 2433 N N . ALA A 1 328 ? -12.624 36.685 32.229 1.00 22.25 343 ALA A N 1
ATOM 2434 C CA . ALA A 1 328 ? -13.032 35.385 31.810 1.00 22.16 343 ALA A CA 1
ATOM 2435 C C . ALA A 1 328 ? -11.804 34.706 31.117 1.00 22.53 343 ALA A C 1
ATOM 2436 O O . ALA A 1 328 ? -11.530 33.542 31.382 1.00 22.32 343 ALA A O 1
ATOM 2438 N N . MET A 1 329 ? -11.046 35.449 30.297 1.00 22.80 344 MET A N 1
ATOM 2439 C CA . MET A 1 329 ? -9.865 34.881 29.648 1.00 23.52 344 MET A CA 1
ATOM 2440 C C . MET A 1 329 ? -8.706 34.524 30.637 1.00 23.61 344 MET A C 1
ATOM 2441 O O . MET A 1 329 ? -8.076 33.491 30.510 1.00 24.86 344 MET A O 1
ATOM 2446 N N . GLN A 1 330 ? -8.446 35.369 31.620 1.00 22.27 345 GLN A N 1
ATOM 2447 C CA . GLN A 1 330 ? -7.582 35.016 32.714 1.00 21.81 345 GLN A CA 1
ATOM 2448 C C . GLN A 1 330 ? -7.974 33.682 33.417 1.00 22.07 345 GLN A C 1
ATOM 2449 O O . GLN A 1 330 ? -7.122 32.826 33.656 1.00 22.94 345 GLN A O 1
ATOM 2455 N N . LEU A 1 331 ? -9.247 33.509 33.765 1.00 21.51 346 LEU A N 1
ATOM 2456 C CA . LEU A 1 331 ? -9.680 32.264 34.358 1.00 21.37 346 LEU A CA 1
ATOM 2457 C C . LEU A 1 331 ? -9.436 31.073 33.376 1.00 19.75 346 LEU A C 1
ATOM 2458 O O . LEU A 1 331 ? -9.022 29.999 33.784 1.00 18.77 346 LEU A O 1
ATOM 2463 N N . ARG A 1 332 ? -9.690 31.268 32.093 1.00 19.13 347 ARG A N 1
ATOM 2464 C CA . ARG A 1 332 ? -9.494 30.191 31.121 1.00 21.08 347 ARG A CA 1
ATOM 2465 C C . ARG A 1 332 ? -7.977 29.803 31.076 1.00 22.03 347 ARG A C 1
ATOM 2466 O O . ARG A 1 332 ? -7.673 28.590 31.110 1.00 22.88 347 ARG A O 1
ATOM 2474 N N . ARG A 1 333 ? -7.064 30.811 31.089 1.00 20.46 348 ARG A N 1
ATOM 2475 C CA . ARG A 1 333 ? -5.619 30.531 31.143 1.00 20.50 348 ARG A CA 1
ATOM 2476 C C . ARG A 1 333 ? -5.272 29.805 32.422 1.00 21.63 348 ARG A C 1
ATOM 2477 O O . ARG A 1 333 ? -4.477 28.884 32.384 1.00 21.31 348 ARG A O 1
ATOM 2485 N N . ASN A 1 334 ? -5.873 30.181 33.554 1.00 22.65 349 ASN A N 1
ATOM 2486 C CA . ASN A 1 334 ? -5.660 29.381 34.784 1.00 23.78 349 ASN A CA 1
ATOM 2487 C C . ASN A 1 334 ? -6.003 27.872 34.598 1.00 23.16 349 ASN A C 1
ATOM 2488 O O . ASN A 1 334 ? -5.368 26.993 35.230 1.00 22.17 349 ASN A O 1
ATOM 2493 N N . ARG A 1 335 ? -6.996 27.585 33.761 1.00 22.74 350 ARG A N 1
ATOM 2494 C CA . ARG A 1 335 ? -7.504 26.193 33.644 1.00 24.74 350 ARG A CA 1
ATOM 2495 C C . ARG A 1 335 ? -6.829 25.414 32.522 1.00 22.56 350 ARG A C 1
ATOM 2496 O O . ARG A 1 335 ? -6.527 24.255 32.649 1.00 21.69 350 ARG A O 1
ATOM 2504 N N . SER A 1 336 ? -6.673 26.077 31.396 1.00 22.51 351 SER A N 1
ATOM 2505 C CA . SER A 1 336 ? -6.438 25.388 30.144 1.00 21.92 351 SER A CA 1
ATOM 2506 C C . SER A 1 336 ? -5.030 24.715 30.027 1.00 21.53 351 SER A C 1
ATOM 2507 O O . SER A 1 336 ? -4.832 23.843 29.170 1.00 22.38 351 SER A O 1
ATOM 2510 N N . THR A 1 337 ? -4.091 25.054 30.907 1.00 20.13 352 THR A N 1
ATOM 2511 C CA . THR A 1 337 ? -2.829 24.335 30.917 1.00 19.29 352 THR A CA 1
ATOM 2512 C C . THR A 1 337 ? -3.061 22.900 31.396 1.00 21.19 352 THR A C 1
ATOM 2513 O O . THR A 1 337 ? -2.136 22.071 31.253 1.00 22.09 352 THR A O 1
ATOM 2517 N N . ARG A 1 338 ? -4.262 22.581 31.926 1.00 19.51 353 ARG A N 1
ATOM 2518 C CA . ARG A 1 338 ? -4.601 21.177 32.177 1.00 19.98 353 ARG A CA 1
ATOM 2519 C C . ARG A 1 338 ? -4.444 20.306 30.969 1.00 19.51 353 ARG A C 1
ATOM 2520 O O . ARG A 1 338 ? -4.181 19.110 31.124 1.00 20.60 353 ARG A O 1
ATOM 2528 N N . SER A 1 339 ? -4.646 20.867 29.786 1.00 19.48 354 SER A N 1
ATOM 2529 C CA . SER A 1 339 ? -4.469 20.128 28.562 1.00 20.19 354 SER A CA 1
ATOM 2530 C C . SER A 1 339 ? -3.047 19.563 28.406 1.00 19.98 354 SER A C 1
ATOM 2531 O O . SER A 1 339 ? -2.828 18.686 27.584 1.00 19.83 354 SER A O 1
ATOM 2534 N N . LEU A 1 340 ? -2.097 20.050 29.180 1.00 20.01 355 LEU A N 1
ATOM 2535 C CA . LEU A 1 340 ? -0.713 19.602 29.033 1.00 21.77 355 LEU A CA 1
ATOM 2536 C C . LEU A 1 340 ? -0.476 18.305 29.818 1.00 21.79 355 LEU A C 1
ATOM 2537 O O . LEU A 1 340 ? 0.540 17.649 29.576 1.00 21.91 355 LEU A O 1
ATOM 2542 N N . TRP A 1 341 ? -1.388 17.955 30.734 1.00 20.45 356 TRP A N 1
ATOM 2543 C CA . TRP A 1 341 ? -1.156 16.858 31.665 1.00 21.25 356 TRP A CA 1
ATOM 2544 C C . TRP A 1 341 ? -2.368 16.010 32.108 1.00 22.64 356 TRP A C 1
ATOM 2545 O O . TRP A 1 341 ? -2.182 14.878 32.587 1.00 23.75 356 TRP A O 1
ATOM 2556 N N . ASP A 1 342 ? -3.576 16.565 32.045 1.00 23.42 357 ASP A N 1
ATOM 2557 C CA . ASP A 1 342 ? -4.664 16.077 32.889 1.00 23.86 357 ASP A CA 1
ATOM 2558 C C . ASP A 1 342 ? -5.557 15.096 32.127 1.00 24.22 357 ASP A C 1
ATOM 2559 O O . ASP A 1 342 ? -6.237 15.465 31.142 1.00 23.47 357 ASP A O 1
ATOM 2564 N N . PRO A 1 343 ? -5.554 13.827 32.563 1.00 24.93 358 PRO A N 1
ATOM 2565 C CA . PRO A 1 343 ? -6.326 12.812 31.748 1.00 25.94 358 PRO A CA 1
ATOM 2566 C C . PRO A 1 343 ? -7.858 13.024 31.815 1.00 26.45 358 PRO A C 1
ATOM 2567 O O . PRO A 1 343 ? -8.565 12.444 31.016 1.00 25.32 358 PRO A O 1
ATOM 2571 N N . ASN A 1 344 ? -8.349 13.855 32.729 1.00 26.82 359 ASN A N 1
ATOM 2572 C CA . ASN A 1 344 ? -9.814 14.044 32.808 1.00 29.55 359 ASN A CA 1
ATOM 2573 C C . ASN A 1 344 ? -10.322 15.360 32.293 1.00 29.83 359 ASN A C 1
ATOM 2574 O O . ASN A 1 344 ? -11.509 15.564 32.177 1.00 30.22 359 ASN A O 1
ATOM 2579 N N . TYR A 1 345 ? -9.406 16.239 31.894 1.00 29.23 360 TYR A N 1
ATOM 2580 C CA . TYR A 1 345 ? -9.810 17.512 31.420 1.00 26.79 360 TYR A CA 1
ATOM 2581 C C . TYR A 1 345 ? -10.159 17.482 29.934 1.00 26.68 360 TYR A C 1
ATOM 2582 O O . TYR A 1 345 ? -9.318 17.196 29.104 1.00 25.46 360 TYR A O 1
ATOM 2591 N N . ILE A 1 346 ? -11.417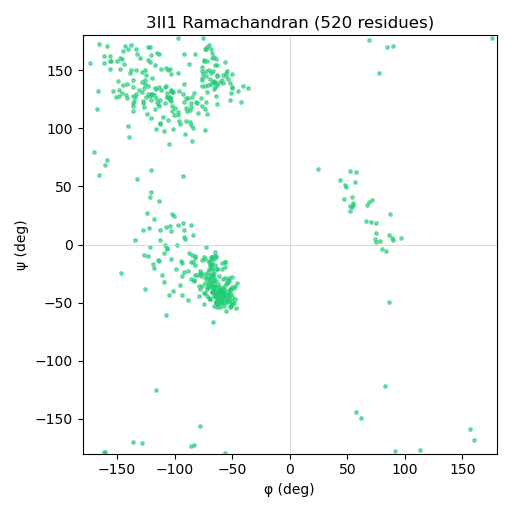 17.802 29.609 1.00 27.07 361 ILE A N 1
ATOM 2592 C CA . ILE A 1 346 ? -11.903 17.924 28.223 1.00 26.86 361 ILE A CA 1
ATOM 2593 C C . ILE A 1 346 ? -11.607 19.358 27.739 1.00 27.52 361 ILE A C 1
ATOM 2594 O O . ILE A 1 346 ? -12.024 20.342 28.395 1.00 28.04 361 ILE A O 1
ATOM 2599 N N . ASP A 1 347 ? -10.845 19.500 26.652 1.00 26.89 362 ASP A N 1
ATOM 2600 C CA . ASP A 1 347 ? -10.435 20.849 26.255 1.00 27.76 362 ASP A CA 1
ATOM 2601 C C . ASP A 1 347 ? -11.674 21.692 25.864 1.00 28.36 362 ASP A C 1
ATOM 2602 O O . ASP A 1 347 ? -12.572 21.209 25.192 1.00 30.15 362 ASP A O 1
ATOM 2607 N N . GLU A 1 348 ? -11.720 22.952 26.257 1.00 27.79 363 GLU A N 1
ATOM 2608 C CA . GLU A 1 348 ? -12.962 23.735 26.144 1.00 27.06 363 GLU A CA 1
ATOM 2609 C C . GLU A 1 348 ? -13.021 24.500 24.829 1.00 25.87 363 GLU A C 1
ATOM 2610 O O . GLU A 1 348 ? -13.109 25.720 24.816 1.00 25.44 363 GLU A O 1
ATOM 2616 N N . THR A 1 349 ? -12.965 23.787 23.710 1.00 25.31 364 THR A N 1
ATOM 2617 C CA . THR A 1 349 ? -12.722 24.447 22.425 1.00 24.26 364 THR A CA 1
ATOM 2618 C C . THR A 1 349 ? -13.190 23.429 21.409 1.00 25.30 364 THR A C 1
ATOM 2619 O O . THR A 1 349 ? -13.619 22.341 21.787 1.00 25.92 364 THR A O 1
ATOM 2623 N N . TRP A 1 350 ? -13.064 23.756 20.126 1.00 26.02 365 TRP A N 1
ATOM 2624 C CA . TRP A 1 350 ? -13.359 22.794 19.071 1.00 26.33 365 TRP A CA 1
ATOM 2625 C C . TRP A 1 350 ? -12.652 21.451 19.289 1.00 27.23 365 TRP A C 1
ATOM 2626 O O . TRP A 1 350 ? -13.146 20.437 18.835 1.00 29.79 365 TRP A O 1
ATOM 2637 N N . ILE A 1 351 ? -11.504 21.420 19.969 1.00 26.35 366 ILE A N 1
ATOM 2638 C CA . ILE A 1 351 ? -10.810 20.165 20.183 1.00 24.40 366 ILE A CA 1
ATOM 2639 C C . ILE A 1 351 ? -11.760 19.174 20.900 1.00 25.81 366 ILE A C 1
ATOM 2640 O O . ILE A 1 351 ? -11.957 17.994 20.464 1.00 24.55 366 ILE A O 1
ATOM 2645 N N . ASN A 1 352 ? -12.351 19.684 21.978 1.00 26.48 367 ASN A N 1
ATOM 2646 C CA . ASN A 1 352 ? -13.409 18.966 22.700 1.00 28.41 367 ASN A CA 1
ATOM 2647 C C . ASN A 1 352 ? -12.974 17.543 22.967 1.00 27.42 367 ASN A C 1
ATOM 2648 O O . ASN A 1 352 ? -13.676 16.645 22.615 1.00 27.38 367 ASN A O 1
ATOM 2653 N N . ASP A 1 353 ? -11.771 17.345 23.511 1.00 27.65 368 ASP A N 1
ATOM 2654 C CA . ASP A 1 353 ? -11.293 16.012 23.784 1.00 28.43 368 ASP A CA 1
ATOM 2655 C C . ASP A 1 353 ? -10.213 16.135 24.843 1.00 28.24 368 ASP A C 1
ATOM 2656 O O . ASP A 1 353 ? -9.822 17.244 25.214 1.00 28.59 368 ASP A O 1
ATOM 2661 N N . LYS A 1 354 ? -9.755 15.016 25.377 1.00 27.01 369 LYS A N 1
ATOM 2662 C CA . LYS A 1 354 ? -8.782 15.062 26.441 1.00 27.14 369 LYS A CA 1
ATOM 2663 C C . LYS A 1 354 ? -7.391 15.022 25.874 1.00 25.92 369 LYS A C 1
ATOM 2664 O O . LYS A 1 354 ? -6.856 13.968 25.646 1.00 23.59 369 LYS A O 1
ATOM 2670 N N . VAL A 1 355 ? -6.789 16.193 25.691 1.00 25.95 370 VAL A N 1
ATOM 2671 C CA . VAL A 1 355 ? -5.495 16.223 25.038 1.00 25.16 370 VAL A CA 1
ATOM 2672 C C . VAL A 1 355 ? -4.335 15.592 25.825 1.00 24.32 370 VAL A C 1
ATOM 2673 O O . VAL A 1 355 ? -3.532 14.843 25.232 1.00 23.99 370 VAL A O 1
ATOM 2677 N N . GLN A 1 356 ? -4.296 15.840 27.132 1.00 23.60 371 GLN A N 1
ATOM 2678 C CA . GLN A 1 356 ? -3.184 15.403 28.048 1.00 24.86 371 GLN A CA 1
ATOM 2679 C C . GLN A 1 356 ? -1.859 15.190 27.336 1.00 24.40 371 GLN A C 1
ATOM 2680 O O . GLN A 1 356 ? -1.376 14.061 27.245 1.00 25.89 371 GLN A O 1
ATOM 2686 N N . LEU A 1 357 ? -1.322 16.292 26.815 1.00 22.98 372 LEU A N 1
ATOM 2687 C CA . LEU A 1 357 ? -0.299 16.279 25.820 1.00 21.55 372 LEU A CA 1
ATOM 2688 C C . LEU A 1 357 ? 0.956 15.491 26.282 1.00 20.88 372 LEU A C 1
ATOM 2689 O O . LEU A 1 357 ? 1.442 14.603 25.610 1.00 18.79 372 LEU A O 1
ATOM 2694 N N . ILE A 1 358 ? 1.485 15.835 27.426 1.00 20.55 373 ILE A N 1
ATOM 2695 C CA . ILE A 1 358 ? 2.778 15.261 27.739 1.00 21.48 373 ILE A CA 1
ATOM 2696 C C . ILE A 1 358 ? 2.678 13.755 27.913 1.00 22.57 373 ILE A C 1
ATOM 2697 O O . ILE A 1 358 ? 3.416 13.016 27.212 1.00 22.61 373 ILE A O 1
ATOM 2702 N N . PRO A 1 359 ? 1.738 13.275 28.798 1.00 22.80 374 PRO A N 1
ATOM 2703 C CA . PRO A 1 359 ? 1.516 11.796 28.859 1.00 21.64 374 PRO A CA 1
ATOM 2704 C C . PRO A 1 359 ? 1.254 11.211 27.479 1.00 22.28 374 PRO A C 1
ATOM 2705 O O . PRO A 1 359 ? 1.732 10.108 27.173 1.00 23.95 374 PRO A O 1
ATOM 2709 N N . ARG A 1 360 ? 0.504 11.910 26.635 1.00 20.70 375 ARG A N 1
ATOM 2710 C CA . ARG A 1 360 ? 0.241 11.409 25.278 1.00 19.98 375 ARG A CA 1
ATOM 2711 C C . ARG A 1 360 ? 1.537 11.208 24.445 1.00 19.71 375 ARG A C 1
ATOM 2712 O O . ARG A 1 360 ? 1.738 10.152 23.771 1.00 19.81 375 ARG A O 1
ATOM 2720 N N . LEU A 1 361 ? 2.388 12.227 24.473 1.00 19.02 376 LEU A N 1
ATOM 2721 C CA . LEU A 1 361 ? 3.667 12.177 23.805 1.00 19.82 376 LEU A CA 1
ATOM 2722 C C . LEU A 1 361 ? 4.485 10.981 24.346 1.00 19.94 376 LEU A C 1
ATOM 2723 O O . LEU A 1 361 ? 5.042 10.212 23.559 1.00 19.06 376 LEU A O 1
ATOM 2728 N N . LYS A 1 362 ? 4.494 10.818 25.667 1.00 19.02 377 LYS A N 1
ATOM 2729 C CA . LYS A 1 362 ? 5.302 9.751 26.316 1.00 20.83 377 LYS A CA 1
ATOM 2730 C C . LYS A 1 362 ? 4.706 8.371 26.057 1.00 21.33 377 LYS A C 1
ATOM 2731 O O . LYS A 1 362 ? 5.437 7.414 25.782 1.00 21.68 377 LYS A O 1
ATOM 2737 N N . ASN A 1 363 ? 3.378 8.299 26.073 1.00 21.25 378 ASN A N 1
ATOM 2738 C CA . ASN A 1 363 ? 2.701 7.099 25.708 1.00 22.27 378 ASN A CA 1
ATOM 2739 C C . ASN A 1 363 ? 2.948 6.669 24.268 1.00 21.60 378 ASN A C 1
ATOM 2740 O O . ASN A 1 363 ? 3.279 5.499 24.017 1.00 21.18 378 ASN A O 1
ATOM 2745 N N . TRP A 1 364 ? 2.794 7.615 23.316 1.00 21.16 379 TRP A N 1
ATOM 2746 C CA . TRP A 1 364 ? 3.022 7.337 21.887 1.00 20.39 379 TRP A CA 1
ATOM 2747 C C . TRP A 1 364 ? 4.474 6.842 21.590 1.00 21.00 379 TRP A C 1
ATOM 2748 O O . TRP A 1 364 ? 4.721 5.884 20.812 1.00 20.23 379 TRP A O 1
ATOM 2759 N N . VAL A 1 365 ? 5.420 7.526 22.209 1.00 20.93 380 VAL A N 1
ATOM 2760 C CA . VAL A 1 365 ? 6.799 7.190 22.048 1.00 23.29 380 VAL A CA 1
ATOM 2761 C C . VAL A 1 365 ? 7.051 5.757 22.643 1.00 23.44 380 VAL A C 1
ATOM 2762 O O . VAL A 1 365 ? 7.681 4.894 22.047 1.00 22.66 380 VAL A O 1
ATOM 2766 N N . SER A 1 366 ? 6.506 5.522 23.806 1.00 23.26 381 SER A N 1
ATOM 2767 C CA . SER A 1 366 ? 6.703 4.252 24.419 1.00 24.53 381 SER A CA 1
ATOM 2768 C C . SER A 1 366 ? 5.967 3.083 23.714 1.00 24.12 381 SER A C 1
ATOM 2769 O O . SER A 1 366 ? 6.391 1.926 23.846 1.00 25.61 381 SER A O 1
ATOM 2772 N N . THR A 1 367 ? 4.916 3.362 22.927 1.00 21.90 382 THR A N 1
ATOM 2773 C CA . THR A 1 367 ? 4.103 2.305 22.339 1.00 20.26 382 THR A CA 1
ATOM 2774 C C . THR A 1 367 ? 4.578 1.987 20.890 1.00 19.32 382 THR A C 1
ATOM 2775 O O . THR A 1 367 ? 4.562 0.848 20.443 0.25 17.94 382 THR A O 1
ATOM 2779 N N . TYR A 1 368 ? 5.015 3.074 20.226 1.00 20.04 383 TYR A N 1
ATOM 2780 C CA . TYR A 1 368 ? 5.310 3.125 18.809 1.00 20.65 383 TYR A CA 1
ATOM 2781 C C . TYR A 1 368 ? 6.789 3.286 18.427 1.00 21.57 383 TYR A C 1
ATOM 2782 O O . TYR A 1 368 ? 7.164 2.855 17.336 1.00 22.58 383 TYR A O 1
ATOM 2791 N N . TYR A 1 369 ? 7.619 3.878 19.299 1.00 20.51 384 TYR A N 1
ATOM 2792 C CA . TYR A 1 369 ? 9.059 4.027 19.012 1.00 20.33 384 TYR A CA 1
ATOM 2793 C C . TYR A 1 369 ? 9.880 4.241 20.328 1.00 20.14 384 TYR A C 1
ATOM 2794 O O . TYR A 1 369 ? 10.326 5.360 20.609 1.00 20.08 384 TYR A O 1
ATOM 2803 N N . PRO A 1 370 ? 10.051 3.183 21.144 1.00 20.28 385 PRO A N 1
ATOM 2804 C CA . PRO A 1 370 ? 10.644 3.463 22.460 1.00 21.08 385 PRO A CA 1
ATOM 2805 C C . PRO A 1 370 ? 12.066 3.998 22.391 1.00 21.63 385 PRO A C 1
ATOM 2806 O O . PRO A 1 370 ? 12.811 3.728 21.420 1.00 19.67 385 PRO A O 1
ATOM 2810 N N . GLY A 1 371 ? 12.432 4.745 23.436 1.00 22.65 386 GLY A N 1
ATOM 2811 C CA . GLY A 1 371 ? 13.760 5.348 23.551 1.00 21.94 386 GLY A CA 1
ATOM 2812 C C . GLY A 1 371 ? 13.842 6.669 22.800 1.00 22.94 386 GLY A C 1
ATOM 2813 O O . GLY A 1 371 ? 14.833 7.324 22.877 1.00 24.59 386 GLY A O 1
ATOM 2814 N N . THR A 1 372 ? 12.817 7.081 22.055 1.00 22.32 387 THR A N 1
ATOM 2815 C CA . THR A 1 372 ? 12.787 8.431 21.449 1.00 20.87 387 THR A CA 1
ATOM 2816 C C . THR A 1 372 ? 12.456 9.411 22.573 1.00 21.63 387 THR A C 1
ATOM 2817 O O . THR A 1 372 ? 11.599 9.089 23.405 1.00 21.24 387 THR A O 1
ATOM 2821 N N . LEU A 1 373 ? 13.141 10.567 22.654 1.00 20.28 388 LEU A N 1
ATOM 2822 C CA . LEU A 1 373 ? 12.778 11.612 23.595 1.00 20.40 388 LEU A CA 1
ATOM 2823 C C . LEU A 1 373 ? 11.487 12.387 23.081 1.00 20.32 388 LEU A C 1
ATOM 2824 O O . LEU A 1 373 ? 10.984 12.188 21.957 1.00 18.12 388 LEU A O 1
ATOM 2829 N N . THR A 1 374 ? 11.034 13.338 23.883 1.00 19.93 389 THR A N 1
ATOM 2830 C CA . THR A 1 374 ? 9.716 13.955 23.699 1.00 18.39 389 THR A CA 1
ATOM 2831 C C . THR A 1 374 ? 9.941 15.481 23.822 1.00 18.47 389 THR A C 1
ATOM 2832 O O . THR A 1 374 ? 10.638 15.947 24.743 1.00 17.04 389 THR A O 1
ATOM 2836 N N . ALA A 1 375 ? 9.441 16.266 22.846 1.00 18.21 390 ALA A N 1
ATOM 2837 C CA . ALA A 1 375 ? 9.561 17.705 22.941 1.00 17.23 390 ALA A CA 1
ATOM 2838 C C . ALA A 1 375 ? 8.326 18.464 22.505 1.00 17.49 390 ALA A C 1
ATOM 2839 O O . ALA A 1 375 ? 7.637 18.031 21.610 1.00 19.17 390 ALA A O 1
ATOM 2841 N N . ILE A 1 376 ? 8.077 19.610 23.123 1.00 17.37 391 ILE A N 1
ATOM 2842 C CA . ILE A 1 376 ? 7.141 20.599 22.625 1.00 16.55 391 ILE A CA 1
ATOM 2843 C C . ILE A 1 376 ? 7.969 21.822 22.135 1.00 16.62 391 ILE A C 1
ATOM 2844 O O . ILE A 1 376 ? 8.347 22.679 22.900 1.00 15.29 391 ILE A O 1
ATOM 2849 N N . THR A 1 377 ? 8.221 21.908 20.846 1.00 15.91 392 THR A N 1
ATOM 2850 C CA . THR A 1 377 ? 9.178 22.879 20.403 1.00 17.25 392 THR A CA 1
ATOM 2851 C C . THR A 1 377 ? 8.573 24.231 20.036 1.00 17.90 392 THR A C 1
ATOM 2852 O O . THR A 1 377 ? 9.289 25.072 19.487 1.00 16.46 392 THR A O 1
ATOM 2856 N N . GLU A 1 378 ? 7.251 24.407 20.285 1.00 18.32 393 GLU A N 1
ATOM 2857 C CA . GLU A 1 378 ? 6.599 25.741 20.260 1.00 17.75 393 GLU A CA 1
ATOM 2858 C C . GLU A 1 378 ? 5.392 25.710 21.157 1.00 17.22 393 GLU A C 1
ATOM 2859 O O . GLU A 1 378 ? 4.602 24.810 21.029 1.00 17.86 393 GLU A O 1
ATOM 2865 N N . TYR A 1 379 ? 5.244 26.707 22.030 1.00 15.91 394 TYR A N 1
ATOM 2866 C CA . TYR A 1 379 ? 4.008 26.892 22.787 1.00 16.74 394 TYR A CA 1
ATOM 2867 C C . TYR A 1 379 ? 3.974 28.337 23.149 1.00 16.66 394 TYR A C 1
ATOM 2868 O O . TYR A 1 379 ? 5.019 28.982 23.177 1.00 17.44 394 TYR A O 1
ATOM 2877 N N . ASN A 1 380 ? 2.785 28.848 23.440 1.00 15.92 395 ASN A N 1
ATOM 2878 C CA . ASN A 1 380 ? 2.633 30.195 23.983 1.00 17.31 395 ASN A CA 1
ATOM 2879 C C . ASN A 1 380 ? 1.198 30.367 24.517 1.00 17.43 395 ASN A C 1
ATOM 2880 O O . ASN A 1 380 ? 0.237 29.983 23.808 1.00 15.72 395 ASN A O 1
ATOM 2885 N N . TRP A 1 381 ? 1.056 30.897 25.751 1.00 16.97 396 TRP A N 1
ATOM 2886 C CA . TRP A 1 381 ? -0.258 30.933 26.384 1.00 18.37 396 TRP A CA 1
ATOM 2887 C C . TRP A 1 381 ? -0.828 32.324 26.459 1.00 19.91 396 TRP A C 1
ATOM 2888 O O . TRP A 1 381 ? -1.929 32.498 26.985 1.00 20.70 396 TRP A O 1
ATOM 2899 N N . GLY A 1 382 ? -0.060 33.302 25.955 1.00 19.03 397 GLY A N 1
ATOM 2900 C CA . GLY A 1 382 ? -0.529 34.618 25.687 1.00 18.28 397 GLY A CA 1
ATOM 2901 C C . GLY A 1 382 ? -0.343 35.574 26.851 1.00 19.21 397 GLY A C 1
ATOM 2902 O O . GLY A 1 382 ? 0.200 35.204 27.891 1.00 19.34 397 GLY A O 1
ATOM 2903 N N . ALA A 1 383 ? -0.816 36.819 26.671 1.00 19.22 398 ALA A N 1
ATOM 2904 C CA . ALA A 1 383 ? -0.825 37.845 27.730 1.00 20.47 398 ALA A CA 1
ATOM 2905 C C . ALA A 1 383 ? 0.596 38.081 28.351 1.00 22.19 398 ALA A C 1
ATOM 2906 O O . ALA A 1 383 ? 0.722 38.293 29.573 1.00 23.02 398 ALA A O 1
ATOM 2908 N N . GLU A 1 384 ? 1.649 38.003 27.512 1.00 22.68 399 GLU A N 1
ATOM 2909 C CA . GLU A 1 384 ? 3.024 38.130 27.993 1.00 24.04 399 GLU A CA 1
ATOM 2910 C C . GLU A 1 384 ? 3.228 39.320 28.902 1.00 24.18 399 GLU A C 1
ATOM 2911 O O . GLU A 1 384 ? 3.934 39.214 29.890 1.00 24.28 399 GLU A O 1
ATOM 2917 N N . SER A 1 385 ? 2.586 40.442 28.623 1.00 23.07 400 SER A N 1
ATOM 2918 C CA . SER A 1 385 ? 2.914 41.577 29.451 1.00 24.05 400 SER A CA 1
ATOM 2919 C C . SER A 1 385 ? 1.991 41.732 30.645 1.00 22.23 400 SER A C 1
ATOM 2920 O O . SER A 1 385 ? 2.017 42.726 31.322 1.00 24.20 400 SER A O 1
ATOM 2923 N N . HIS A 1 386 ? 1.299 40.678 30.995 1.00 20.60 401 HIS A N 1
ATOM 2924 C CA . HIS A 1 386 ? 0.324 40.742 32.082 1.00 20.05 401 HIS A CA 1
ATOM 2925 C C . HIS A 1 386 ? 0.625 39.643 33.123 1.00 18.95 401 HIS A C 1
ATOM 2926 O O . HIS A 1 386 ? 0.979 38.486 32.756 1.00 18.14 401 HIS A O 1
ATOM 2933 N N . ILE A 1 387 ? 0.442 39.978 34.410 1.00 17.05 402 ILE A N 1
ATOM 2934 C CA . ILE A 1 387 ? 0.697 38.974 35.467 1.00 16.80 402 ILE A CA 1
ATOM 2935 C C . ILE A 1 387 ? 0.090 37.580 35.173 1.00 16.61 402 ILE A C 1
ATOM 2936 O O . ILE A 1 387 ? 0.696 36.595 35.552 1.00 16.36 402 ILE A O 1
ATOM 2941 N N . ASN A 1 388 ? -1.068 37.518 34.486 1.00 17.18 403 ASN A N 1
ATOM 2942 C CA . ASN A 1 388 ? -1.806 36.258 34.189 1.00 17.43 403 ASN A CA 1
ATOM 2943 C C . ASN A 1 388 ? -0.999 35.454 33.152 1.00 18.03 403 ASN A C 1
ATOM 2944 O O . ASN A 1 388 ? -0.946 34.224 33.184 1.00 16.81 403 ASN A O 1
ATOM 2949 N N . GLY A 1 389 ? -0.292 36.166 32.268 1.00 17.89 404 GLY A N 1
ATOM 2950 C CA . GLY A 1 389 ? 0.568 35.465 31.333 1.00 17.98 404 GLY A CA 1
ATOM 2951 C C . GLY A 1 389 ? 1.739 34.825 32.071 1.00 18.37 404 GLY A C 1
ATOM 2952 O O . GLY A 1 389 ? 2.225 33.756 31.666 1.00 17.55 404 GLY A O 1
ATOM 2953 N N . ALA A 1 390 ? 2.189 35.491 33.142 1.00 17.55 405 ALA A N 1
ATOM 2954 C CA . ALA A 1 390 ? 3.340 35.099 33.927 1.00 17.68 405 ALA A CA 1
ATOM 2955 C C . ALA A 1 390 ? 2.950 33.946 34.881 1.00 19.13 405 ALA A C 1
ATOM 2956 O O . ALA A 1 390 ? 3.678 32.955 34.993 1.00 19.51 405 ALA A O 1
ATOM 2958 N N . THR A 1 391 ? 1.791 34.033 35.551 1.00 19.15 406 THR A N 1
ATOM 2959 C CA . THR A 1 391 ? 1.367 32.915 36.365 1.00 18.50 406 THR A CA 1
ATOM 2960 C C . THR A 1 391 ? 1.220 31.726 35.492 1.00 17.90 406 THR A C 1
ATOM 2961 O O . THR A 1 391 ? 1.627 30.611 35.906 1.00 16.27 406 THR A O 1
ATOM 2965 N N . THR A 1 392 ? 0.693 31.954 34.278 1.00 16.25 407 THR A N 1
ATOM 2966 C CA . THR A 1 392 ? 0.496 30.839 33.332 1.00 16.34 407 THR A CA 1
ATOM 2967 C C . THR A 1 392 ? 1.824 30.165 32.829 1.00 17.33 407 THR A C 1
ATOM 2968 O O . THR A 1 392 ? 1.920 28.877 32.751 1.00 15.13 407 THR A O 1
ATOM 2972 N N . GLN A 1 393 ? 2.799 31.024 32.482 1.00 16.24 408 GLN A N 1
ATOM 2973 C CA . GLN A 1 393 ? 4.108 30.581 32.065 1.00 17.10 408 GLN A CA 1
ATOM 2974 C C . GLN A 1 393 ? 4.757 29.797 33.220 1.00 17.55 408 GLN A C 1
ATOM 2975 O O . GLN A 1 393 ? 5.362 28.766 32.998 1.00 17.08 408 GLN A O 1
ATOM 2981 N N . ALA A 1 394 ? 4.662 30.313 34.443 1.00 18.06 409 ALA A N 1
ATOM 2982 C CA . ALA A 1 394 ? 5.290 29.631 35.582 1.00 19.02 409 ALA A CA 1
ATOM 2983 C C . ALA A 1 394 ? 4.537 28.321 35.753 1.00 19.98 409 ALA A C 1
ATOM 2984 O O . ALA A 1 394 ? 5.133 27.263 36.001 1.00 19.73 409 ALA A O 1
ATOM 2986 N N . ASP A 1 395 ? 3.217 28.362 35.569 1.00 20.14 410 ASP A N 1
ATOM 2987 C CA . ASP A 1 395 ? 2.457 27.092 35.652 1.00 20.96 410 ASP A CA 1
ATOM 2988 C C . ASP A 1 395 ? 2.985 26.058 34.574 1.00 21.66 410 ASP A C 1
ATOM 2989 O O . ASP A 1 395 ? 3.213 24.854 34.894 1.00 23.40 410 ASP A O 1
ATOM 2994 N N . ILE A 1 396 ? 3.190 26.520 33.325 1.00 20.13 411 ILE A N 1
ATOM 2995 C CA . ILE A 1 396 ? 3.655 25.656 32.255 1.00 18.75 411 ILE A CA 1
ATOM 2996 C C . ILE A 1 396 ? 5.046 25.039 32.606 1.00 18.61 411 ILE A C 1
ATOM 2997 O O . ILE A 1 396 ? 5.237 23.834 32.476 1.00 18.09 411 ILE A O 1
ATOM 3002 N N . LEU A 1 397 ? 5.999 25.849 33.047 1.00 18.09 412 LEU A N 1
ATOM 3003 C CA . LEU A 1 397 ? 7.359 25.320 33.342 1.00 18.68 412 LEU A CA 1
ATOM 3004 C C . LEU A 1 397 ? 7.303 24.261 34.436 1.00 19.27 412 LEU A C 1
ATOM 3005 O O . LEU A 1 397 ? 7.939 23.243 34.309 1.00 20.76 412 LEU A O 1
ATOM 3010 N N . GLY A 1 398 ? 6.463 24.446 35.448 1.00 19.14 413 GLY A N 1
ATOM 3011 C CA . GLY A 1 398 ? 6.294 23.431 36.500 1.00 19.04 413 GLY A CA 1
ATOM 3012 C C . GLY A 1 398 ? 5.743 22.118 35.940 1.00 19.31 413 GLY A C 1
ATOM 3013 O O . GLY A 1 398 ? 6.224 21.007 36.238 1.00 20.10 413 GLY A O 1
ATOM 3014 N N . ILE A 1 399 ? 4.727 22.240 35.119 1.00 18.51 414 ILE A N 1
ATOM 3015 C CA . ILE A 1 399 ? 4.151 21.089 34.523 1.00 18.50 414 ILE A CA 1
ATOM 3016 C C . ILE A 1 399 ? 5.230 20.379 33.698 1.00 19.40 414 ILE A C 1
ATOM 3017 O O . ILE A 1 399 ? 5.266 19.171 33.738 1.00 19.39 414 ILE A O 1
ATOM 3022 N N . PHE A 1 400 ? 6.078 21.093 32.913 1.00 19.56 415 PHE A N 1
ATOM 3023 C CA . PHE A 1 400 ? 7.002 20.373 32.004 1.00 19.49 415 PHE A CA 1
ATOM 3024 C C . PHE A 1 400 ? 7.894 19.455 32.873 1.00 20.57 415 PHE A C 1
ATOM 3025 O O . PHE A 1 400 ? 8.084 18.252 32.605 1.00 21.76 415 PHE A O 1
ATOM 3033 N N . GLY A 1 401 ? 8.391 20.004 33.973 1.00 20.70 416 GLY A N 1
ATOM 3034 C CA . GLY A 1 401 ? 9.331 19.276 34.759 1.00 22.77 416 GLY A CA 1
ATOM 3035 C C . GLY A 1 401 ? 8.659 18.120 35.457 1.00 24.27 416 GLY A C 1
ATOM 3036 O O . GLY A 1 401 ? 9.186 17.019 35.439 1.00 25.52 416 GLY A O 1
ATOM 3037 N N . ARG A 1 402 ? 7.499 18.365 36.072 1.00 23.42 417 ARG A N 1
ATOM 3038 C CA . ARG A 1 402 ? 6.808 17.330 36.809 1.00 23.00 417 ARG A CA 1
ATOM 3039 C C . ARG A 1 402 ? 6.466 16.173 35.882 1.00 23.18 417 ARG A C 1
ATOM 3040 O O . ARG A 1 402 ? 6.618 15.015 36.259 1.00 24.92 417 ARG A O 1
ATOM 3048 N N . GLU A 1 403 ? 5.998 16.479 34.674 1.00 22.31 418 GLU A N 1
ATOM 3049 C CA . GLU A 1 403 ? 5.458 15.457 33.781 1.00 21.79 418 GLU A CA 1
ATOM 3050 C C . GLU A 1 403 ? 6.549 14.694 32.996 1.00 21.69 418 GLU A C 1
ATOM 3051 O O . GLU A 1 403 ? 6.273 13.705 32.345 1.00 22.13 418 GLU A O 1
ATOM 3057 N N . GLY A 1 404 ? 7.785 15.153 33.042 1.00 21.88 419 GLY A N 1
ATOM 3058 C CA . GLY A 1 404 ? 8.871 14.411 32.395 1.00 21.83 419 GLY A CA 1
ATOM 3059 C C . GLY A 1 404 ? 9.112 14.722 30.923 1.00 23.22 419 GLY A C 1
ATOM 3060 O O . GLY A 1 404 ? 9.606 13.863 30.182 1.00 23.08 419 GLY A O 1
ATOM 3061 N N . LEU A 1 405 ? 8.758 15.924 30.470 1.00 22.96 420 LEU A N 1
ATOM 3062 C CA . LEU A 1 405 ? 9.020 16.290 29.072 1.00 23.34 420 LEU A CA 1
ATOM 3063 C C . LEU A 1 405 ? 10.540 16.407 28.980 1.00 23.18 420 LEU A C 1
ATOM 3064 O O . LEU A 1 405 ? 11.149 16.983 29.888 1.00 22.79 420 LEU A O 1
ATOM 3069 N N . ASP A 1 406 ? 11.142 15.897 27.905 1.00 22.37 421 ASP A N 1
ATOM 3070 C CA . ASP A 1 406 ? 12.572 16.023 27.713 1.00 22.94 421 ASP A CA 1
ATOM 3071 C C . ASP A 1 406 ? 13.011 17.384 27.220 1.00 23.52 421 ASP A C 1
ATOM 3072 O O . ASP A 1 406 ? 14.078 17.869 27.644 1.00 25.06 421 ASP A O 1
ATOM 3077 N N . MET A 1 407 ? 12.261 18.017 26.323 1.00 22.92 422 MET A N 1
ATOM 3078 C CA . MET A 1 407 ? 12.669 19.380 25.872 1.00 22.95 422 MET A CA 1
ATOM 3079 C C . MET A 1 407 ? 11.466 20.270 25.525 1.00 20.67 422 MET A C 1
ATOM 3080 O O . MET A 1 407 ? 10.388 19.750 25.154 1.00 20.65 422 MET A O 1
ATOM 3085 N N . ALA A 1 408 ? 11.690 21.581 25.511 1.00 18.35 423 ALA A N 1
ATOM 3086 C CA . ALA A 1 408 ? 10.670 22.533 25.087 1.00 17.69 423 ALA A CA 1
ATOM 3087 C C . ALA A 1 408 ? 11.300 23.837 24.605 1.00 17.64 423 ALA A C 1
ATOM 3088 O O . ALA A 1 408 ? 12.404 24.221 25.068 1.00 17.63 423 ALA A O 1
ATOM 3090 N N . ALA A 1 409 ? 10.628 24.508 23.682 1.00 16.21 424 ALA A N 1
ATOM 3091 C CA . ALA A 1 409 ? 11.036 25.852 23.309 1.00 17.44 424 ALA A CA 1
ATOM 3092 C C . ALA A 1 409 ? 9.820 26.766 23.200 1.00 17.93 424 ALA A C 1
ATOM 3093 O O . ALA A 1 409 ? 8.947 26.531 22.393 1.00 19.57 424 ALA A O 1
ATOM 3095 N N . ARG A 1 410 ? 9.800 27.837 23.963 1.00 18.26 425 ARG A N 1
ATOM 3096 C CA . ARG A 1 410 ? 8.698 28.751 23.884 1.00 18.27 425 ARG A CA 1
ATOM 3097 C C . ARG A 1 410 ? 8.831 29.506 22.593 1.00 19.86 425 ARG A C 1
ATOM 3098 O O . ARG A 1 410 ? 9.944 29.753 22.137 1.00 21.06 425 ARG A O 1
ATOM 3106 N N . TRP A 1 411 ? 7.677 29.900 22.035 1.00 20.39 426 TRP A N 1
ATOM 3107 C CA . TRP A 1 411 ? 7.568 30.763 20.883 1.00 21.10 426 TRP A CA 1
ATOM 3108 C C . TRP A 1 411 ? 6.933 32.140 21.266 1.00 22.03 426 TRP A C 1
ATOM 3109 O O . TRP A 1 411 ? 5.733 32.236 21.457 1.00 23.59 426 TRP A O 1
ATOM 3120 N N . THR A 1 412 ? 7.711 33.202 21.380 1.00 22.82 427 THR A N 1
ATOM 3121 C CA . THR A 1 412 ? 9.165 33.135 21.335 1.00 23.20 427 THR A CA 1
ATOM 3122 C C . THR A 1 412 ? 9.659 33.606 22.733 1.00 24.94 427 THR A C 1
ATOM 3123 O O . THR A 1 412 ? 9.256 33.042 23.772 1.00 26.73 427 THR A O 1
ATOM 3127 N N . THR A 1 413 ? 10.536 34.607 22.777 1.00 24.41 428 THR A N 1
ATOM 3128 C CA . THR A 1 413 ? 11.147 35.039 24.026 1.00 24.47 428 THR A CA 1
ATOM 3129 C C . THR A 1 413 ? 10.457 36.320 24.518 1.00 23.88 428 THR A C 1
ATOM 3130 O O . THR A 1 413 ? 10.483 37.331 23.843 1.00 24.34 428 THR A O 1
ATOM 3134 N N . PRO A 1 414 ? 9.852 36.283 25.702 1.00 23.76 429 PRO A N 1
ATOM 3135 C CA . PRO A 1 414 ? 9.198 37.521 26.128 1.00 24.68 429 PRO A CA 1
ATOM 3136 C C . PRO A 1 414 ? 10.178 38.685 26.311 1.00 25.02 429 PRO A C 1
ATOM 3137 O O . PRO A 1 414 ? 11.335 38.464 26.718 1.00 25.42 429 PRO A O 1
ATOM 3141 N N . ASP A 1 415 ? 9.698 39.890 26.002 1.00 25.53 430 ASP A N 1
ATOM 3142 C CA . ASP A 1 415 ? 10.395 41.153 26.246 1.00 27.32 430 ASP A CA 1
ATOM 3143 C C . ASP A 1 415 ? 10.890 41.222 27.691 1.00 26.94 430 ASP A C 1
ATOM 3144 O O . ASP A 1 415 ? 10.171 40.851 28.627 1.00 25.88 430 ASP A O 1
ATOM 3149 N N . THR A 1 416 ? 12.133 41.670 27.887 1.00 27.55 431 THR A N 1
ATOM 3150 C CA . THR A 1 416 ? 12.706 41.772 29.252 1.00 27.81 431 THR A CA 1
ATOM 3151 C C . THR A 1 416 ? 11.868 42.631 30.212 1.00 26.78 431 THR A C 1
ATOM 3152 O O . THR A 1 416 ? 12.023 42.528 31.428 1.00 27.30 431 THR A O 1
ATOM 3156 N N . ALA A 1 417 ? 10.990 43.483 29.700 1.00 25.80 432 ALA A N 1
ATOM 3157 C CA . ALA A 1 417 ? 10.213 44.354 30.624 1.00 25.79 432 ALA A CA 1
ATOM 3158 C C . ALA A 1 417 ? 8.992 43.640 31.227 1.00 24.92 432 ALA A C 1
ATOM 3159 O O . ALA A 1 417 ? 8.371 44.145 32.192 1.00 24.19 432 ALA A O 1
ATOM 3161 N N . THR A 1 418 ? 8.659 42.466 30.680 1.00 22.60 433 THR A N 1
ATOM 3162 C CA . THR A 1 418 ? 7.374 41.856 31.025 1.00 20.55 433 THR A CA 1
ATOM 3163 C C . THR A 1 418 ? 7.434 40.977 32.273 1.00 20.06 433 THR A C 1
ATOM 3164 O O . THR A 1 418 ? 8.463 40.435 32.559 1.00 18.81 433 THR A O 1
ATOM 3168 N N . PRO A 1 419 ? 6.292 40.777 32.971 1.00 19.96 434 PRO A N 1
ATOM 3169 C CA . PRO A 1 419 ? 6.370 39.839 34.084 1.00 19.66 434 PRO A CA 1
ATOM 3170 C C . PRO A 1 419 ? 6.576 38.409 33.583 1.00 21.41 434 PRO A C 1
ATOM 3171 O O . PRO A 1 419 ? 7.200 37.579 34.268 1.00 22.18 434 PRO A O 1
ATOM 3175 N N . THR A 1 420 ? 6.150 38.101 32.368 1.00 21.97 435 THR A N 1
ATOM 3176 C CA . THR A 1 420 ? 6.433 36.747 31.846 1.00 22.27 435 THR A CA 1
ATOM 3177 C C . THR A 1 420 ? 7.912 36.348 31.743 1.00 22.91 435 THR A C 1
ATOM 3178 O O . THR A 1 420 ? 8.297 35.219 32.107 1.00 22.20 435 THR A O 1
ATOM 3182 N N . TYR A 1 421 ? 8.731 37.279 31.251 1.00 23.72 436 TYR A N 1
ATOM 3183 C CA . TYR A 1 421 ? 10.183 37.185 31.374 1.00 23.93 436 TYR A CA 1
ATOM 3184 C C . TYR A 1 421 ? 10.599 36.845 32.788 1.00 23.83 436 TYR A C 1
ATOM 3185 O O . TYR A 1 421 ? 11.466 36.001 32.990 1.00 24.38 436 TYR A O 1
ATOM 3194 N N . LYS A 1 422 ? 10.033 37.530 33.785 1.00 23.74 437 LYS A N 1
ATOM 3195 C CA . LYS A 1 422 ? 10.485 37.298 35.147 1.00 22.93 437 LYS A CA 1
ATOM 3196 C C . LYS A 1 422 ? 10.022 35.926 35.693 1.00 22.99 437 LYS A C 1
ATOM 3197 O O . LYS A 1 422 ? 10.737 35.280 36.481 1.00 24.34 437 LYS A O 1
ATOM 3203 N N . ALA A 1 423 ? 8.877 35.440 35.228 1.00 20.96 438 ALA A N 1
ATOM 3204 C CA . ALA A 1 423 ? 8.423 34.079 35.528 1.00 21.19 438 ALA A CA 1
ATOM 3205 C C . ALA A 1 423 ? 9.475 33.038 35.145 1.00 21.25 438 ALA A C 1
ATOM 3206 O O . ALA A 1 423 ? 9.706 32.073 35.873 1.00 21.28 438 ALA A O 1
ATOM 3208 N N . ILE A 1 424 ? 10.095 33.183 33.987 1.00 22.28 439 ILE A N 1
ATOM 3209 C CA . ILE A 1 424 ? 11.067 32.155 33.562 1.00 22.43 439 ILE A CA 1
ATOM 3210 C C . ILE A 1 424 ? 12.269 32.276 34.512 1.00 23.33 439 ILE A C 1
ATOM 3211 O O . ILE A 1 424 ? 12.871 31.299 34.958 1.00 23.47 439 ILE A O 1
ATOM 3216 N N . LYS A 1 425 ? 12.540 33.500 34.881 1.00 23.30 440 LYS A N 1
ATOM 3217 C CA . LYS A 1 425 ? 13.681 33.806 35.681 1.00 25.89 440 LYS A CA 1
ATOM 3218 C C . LYS A 1 425 ? 13.480 33.349 37.145 1.00 26.19 440 LYS A C 1
ATOM 3219 O O . LYS A 1 425 ? 14.453 33.018 37.780 1.00 26.47 440 LYS A O 1
ATOM 3225 N N . MET A 1 426 ? 12.231 33.230 37.641 1.00 26.31 441 MET A N 1
ATOM 3226 C CA . MET A 1 426 ? 11.944 32.555 38.928 1.00 26.17 441 MET A CA 1
ATOM 3227 C C . MET A 1 426 ? 12.452 31.103 39.001 1.00 26.96 441 MET A C 1
ATOM 3228 O O . MET A 1 426 ? 12.836 30.604 40.091 1.00 27.97 441 MET A O 1
ATOM 3233 N N . TYR A 1 427 ? 12.402 30.404 37.869 1.00 25.52 442 TYR A N 1
ATOM 3234 C CA . TYR A 1 427 ? 12.900 29.043 37.761 1.00 24.42 442 TYR A CA 1
ATOM 3235 C C . TYR A 1 427 ? 14.388 28.995 37.523 1.00 24.79 442 TYR A C 1
ATOM 3236 O O . TYR A 1 427 ? 15.017 28.065 37.939 1.00 25.36 442 TYR A O 1
ATOM 3245 N N . ARG A 1 428 ? 14.956 29.973 36.857 1.00 25.15 443 ARG A N 1
ATOM 3246 C CA . ARG A 1 428 ? 16.316 29.780 36.346 1.00 26.44 443 ARG A CA 1
ATOM 3247 C C . ARG A 1 428 ? 17.426 30.736 36.864 1.00 27.62 443 ARG A C 1
ATOM 3248 O O . ARG A 1 428 ? 18.613 30.423 36.719 1.00 28.77 443 ARG A O 1
ATOM 3256 N N . ASN A 1 429 ? 17.046 31.867 37.453 1.00 28.47 444 ASN A N 1
ATOM 3257 C CA . ASN A 1 429 ? 17.977 32.926 37.841 1.00 29.71 444 ASN A CA 1
ATOM 3258 C C . ASN A 1 429 ? 17.227 33.861 38.783 1.00 30.40 444 ASN A C 1
ATOM 3259 O O . ASN A 1 429 ? 17.029 35.047 38.505 1.00 30.60 444 ASN A O 1
ATOM 3264 N N . TYR A 1 430 ? 16.756 33.304 39.889 1.00 31.14 445 TYR A N 1
ATOM 3265 C CA . TYR A 1 430 ? 15.802 33.999 40.692 1.00 32.42 445 TYR A CA 1
ATOM 3266 C C . TYR A 1 430 ? 16.511 34.988 41.609 1.00 33.86 445 TYR A C 1
ATOM 3267 O O . TYR A 1 430 ? 15.872 35.903 42.140 1.00 34.91 445 TYR A O 1
ATOM 3276 N N . ASP A 1 431 ? 17.817 34.813 41.799 1.00 34.08 446 ASP A N 1
ATOM 3277 C CA . ASP A 1 431 ? 18.559 35.726 42.658 1.00 35.18 446 ASP A CA 1
ATOM 3278 C C . ASP A 1 431 ? 19.572 36.581 41.931 1.00 35.01 446 ASP A C 1
ATOM 3279 O O . ASP A 1 431 ? 20.320 37.313 42.545 1.00 35.00 446 ASP A O 1
ATOM 3284 N N . GLY A 1 432 ? 19.619 36.480 40.620 1.00 35.90 447 GLY A N 1
ATOM 3285 C CA . GLY A 1 432 ? 20.585 37.244 39.869 1.00 36.34 447 GLY A CA 1
ATOM 3286 C C . GLY A 1 432 ? 21.946 36.583 39.896 1.00 37.00 447 GLY A C 1
ATOM 3287 O O . GLY A 1 432 ? 22.819 37.071 39.248 1.00 36.85 447 GLY A O 1
ATOM 3288 N N . ASN A 1 433 ? 22.118 35.475 40.625 1.00 37.65 448 ASN A N 1
ATOM 3289 C CA . ASN A 1 433 ? 23.360 34.660 40.573 1.00 39.60 448 ASN A CA 1
ATOM 3290 C C . ASN A 1 433 ? 23.221 33.327 39.848 1.00 38.59 448 ASN A C 1
ATOM 3291 O O . ASN A 1 433 ? 24.033 32.418 40.046 1.00 37.78 448 ASN A O 1
ATOM 3296 N N . LYS A 1 434 ? 22.142 33.178 39.089 1.00 37.61 449 LYS A N 1
ATOM 3297 C CA . LYS A 1 434 ? 21.842 31.932 38.381 1.00 35.98 449 LYS A CA 1
ATOM 3298 C C . LYS A 1 434 ? 21.521 30.739 39.244 1.00 34.15 449 LYS A C 1
ATOM 3299 O O . LYS A 1 434 ? 21.595 29.644 38.762 1.00 34.04 449 LYS A O 1
ATOM 3305 N N . SER A 1 435 ? 21.125 30.948 40.489 1.00 32.83 450 SER A N 1
ATOM 3306 C CA . SER A 1 435 ? 20.559 29.862 41.276 1.00 32.87 450 SER A CA 1
ATOM 3307 C C . SER A 1 435 ? 19.189 29.520 40.616 1.00 32.45 450 SER A C 1
ATOM 3308 O O . SER A 1 435 ? 18.500 30.414 40.086 1.00 31.78 450 SER A O 1
ATOM 3311 N N . ALA A 1 436 ? 18.797 28.251 40.670 1.00 30.39 451 ALA A N 1
ATOM 3312 C CA . ALA A 1 436 ? 17.742 27.778 39.821 1.00 30.22 451 ALA A CA 1
ATOM 3313 C C . ALA A 1 436 ? 16.876 26.814 40.617 1.00 30.39 451 ALA A C 1
ATOM 3314 O O . ALA A 1 436 ? 17.265 26.406 41.699 1.00 32.13 451 ALA A O 1
ATOM 3316 N N . PHE A 1 437 ? 15.718 26.455 40.087 1.00 29.41 452 PHE A N 1
ATOM 3317 C CA . PHE A 1 437 ? 14.840 25.472 40.687 1.00 28.64 452 PHE A CA 1
ATOM 3318 C C . PHE A 1 437 ? 15.660 24.169 40.595 1.00 29.62 452 PHE A C 1
ATOM 3319 O O . PHE A 1 437 ? 16.629 24.059 39.804 1.00 29.82 452 PHE A O 1
ATOM 3327 N N . GLY A 1 438 ? 15.288 23.188 41.400 1.00 29.92 453 GLY A N 1
ATOM 3328 C CA . GLY A 1 438 ? 15.982 21.915 41.456 1.00 30.29 453 GLY A CA 1
ATOM 3329 C C . GLY A 1 438 ? 15.779 21.080 40.208 1.00 31.08 453 GLY A C 1
ATOM 3330 O O . GLY A 1 438 ? 14.892 21.384 39.371 1.00 31.41 453 GLY A O 1
ATOM 3331 N N . ASP A 1 439 ? 16.537 19.985 40.129 1.00 30.17 454 ASP A N 1
ATOM 3332 C CA . ASP A 1 439 ? 16.698 19.230 38.900 1.00 30.60 454 ASP A CA 1
ATOM 3333 C C . ASP A 1 439 ? 16.254 17.771 39.072 1.00 29.86 454 ASP A C 1
ATOM 3334 O O . ASP A 1 439 ? 16.279 17.024 38.110 1.00 29.69 454 ASP A O 1
ATOM 3339 N N . THR A 1 440 ? 15.835 17.393 40.277 1.00 29.44 455 THR A N 1
ATOM 3340 C CA . THR A 1 440 ? 15.097 16.146 40.525 1.00 30.33 455 THR A CA 1
ATOM 3341 C C . THR A 1 440 ? 13.674 16.491 40.956 1.00 30.72 455 THR A C 1
ATOM 3342 O O . THR A 1 440 ? 13.475 16.934 42.102 1.00 32.56 455 THR A O 1
ATOM 3346 N N . SER A 1 441 ? 12.704 16.314 40.062 1.00 29.09 456 SER A N 1
ATOM 3347 C CA . SER A 1 441 ? 11.304 16.517 40.395 1.00 28.66 456 SER A CA 1
ATOM 3348 C C . SER A 1 441 ? 10.867 15.611 41.578 1.00 29.31 456 SER A C 1
ATOM 3349 O O . SER A 1 441 ? 11.380 14.489 41.675 1.00 29.11 456 SER A O 1
ATOM 3352 N N . VAL A 1 442 ? 9.940 16.092 42.450 1.00 28.75 457 VAL A N 1
ATOM 3353 C CA . VAL A 1 442 ? 9.358 15.256 43.506 1.00 29.35 457 VAL A CA 1
ATOM 3354 C C . VAL A 1 442 ? 7.910 15.690 43.714 1.00 30.73 457 VAL A C 1
ATOM 3355 O O . VAL A 1 442 ? 7.522 16.795 43.312 1.00 30.92 457 VAL A O 1
ATOM 3359 N N . THR A 1 443 ? 7.103 14.822 44.309 1.00 29.79 458 THR A N 1
ATOM 3360 C CA . THR A 1 443 ? 5.710 15.148 44.429 1.00 30.56 458 THR A CA 1
ATOM 3361 C C . THR A 1 443 ? 5.382 16.353 45.336 1.00 29.48 458 THR A C 1
ATOM 3362 O O . THR A 1 443 ? 5.890 16.533 46.441 0.25 28.36 458 THR A O 1
ATOM 3366 N N . ALA A 1 444 ? 4.509 17.174 44.744 1.00 30.56 459 ALA A N 1
ATOM 3367 C CA . ALA A 1 444 ? 3.872 18.331 45.382 1.00 29.98 459 ALA A CA 1
ATOM 3368 C C . ALA A 1 444 ? 2.451 18.203 44.957 1.00 31.38 459 ALA A C 1
ATOM 3369 O O . ALA A 1 444 ? 2.157 18.134 43.789 1.00 31.21 459 ALA A O 1
ATOM 3371 N N . THR A 1 445 ? 1.523 18.146 45.902 1.00 34.05 460 THR A N 1
ATOM 3372 C CA . THR A 1 445 ? 0.182 17.972 45.472 1.00 35.68 460 THR A CA 1
ATOM 3373 C C . THR A 1 445 ? -0.660 19.116 46.022 1.00 36.36 460 THR A C 1
ATOM 3374 O O . THR A 1 445 ? -0.560 19.481 47.182 1.00 36.31 460 THR A O 1
ATOM 3378 N N . ALA A 1 446 ? -1.411 19.745 45.120 1.00 36.94 461 ALA A N 1
ATOM 3379 C CA . ALA A 1 446 ? -2.320 20.799 45.470 1.00 36.78 461 ALA A CA 1
ATOM 3380 C C . ALA A 1 446 ? -3.731 20.379 45.074 1.00 36.10 461 ALA A C 1
ATOM 3381 O O . ALA A 1 446 ? -3.940 19.713 44.056 0.25 35.59 461 ALA A O 1
ATOM 3383 N N . PRO A 1 447 ? -4.705 20.768 45.915 1.00 36.28 462 PRO A N 1
ATOM 3384 C CA . PRO A 1 447 ?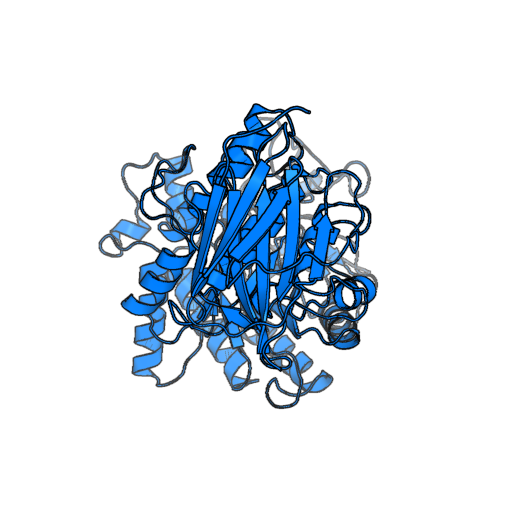 -6.101 20.335 45.760 1.00 35.75 462 PRO A CA 1
ATOM 3385 C C . PRO A 1 447 ? -6.761 20.830 44.493 1.00 35.47 462 PRO A C 1
ATOM 3386 O O . PRO A 1 447 ? -7.522 20.072 43.883 1.00 36.19 462 PRO A O 1
ATOM 3390 N N . ASN A 1 448 ? -6.547 22.094 44.126 1.00 34.70 463 ASN A N 1
ATOM 3391 C CA . ASN A 1 448 ? -7.098 22.622 42.844 1.00 34.26 463 ASN A CA 1
ATOM 3392 C C . ASN A 1 448 ? -6.117 23.545 42.116 1.00 32.66 463 ASN A C 1
ATOM 3393 O O . ASN A 1 448 ? -5.975 24.724 42.514 1.00 33.22 463 ASN A O 1
ATOM 3398 N N . PRO A 1 449 ? -5.445 23.015 41.067 1.00 31.06 464 PRO A N 1
ATOM 3399 C CA . PRO A 1 449 ? -4.434 23.782 40.324 1.00 30.00 464 PRO A CA 1
ATOM 3400 C C . PRO A 1 449 ? -5.005 24.963 39.522 1.00 29.52 464 PRO A C 1
ATOM 3401 O O . PRO A 1 449 ? -4.237 25.822 39.146 1.00 29.79 464 PRO A O 1
ATOM 3405 N N . ASP A 1 450 ? -6.322 25.022 39.282 1.00 29.36 465 ASP A N 1
ATOM 3406 C CA . ASP A 1 450 ? -6.903 26.181 38.660 1.00 29.13 465 ASP A CA 1
ATOM 3407 C C . ASP A 1 450 ? -6.802 27.354 39.624 1.00 28.94 465 ASP A C 1
ATOM 3408 O O . ASP A 1 450 ? -6.836 28.497 39.185 1.00 28.89 465 ASP A O 1
ATOM 3413 N N . ASN A 1 451 ? -6.729 27.090 40.928 1.00 28.77 466 ASN A N 1
ATOM 3414 C CA . ASN A 1 451 ? -6.644 28.214 41.874 1.00 28.74 466 ASN A CA 1
ATOM 3415 C C . ASN A 1 451 ? -5.247 28.364 42.406 1.00 27.60 466 ASN A C 1
ATOM 3416 O O . ASN A 1 451 ? -4.752 29.477 42.562 1.00 28.18 466 ASN A O 1
ATOM 3421 N N . VAL A 1 452 ? -4.634 27.242 42.746 1.00 26.41 467 VAL A N 1
ATOM 3422 C CA . VAL A 1 452 ? -3.243 27.222 43.178 1.00 25.33 467 VAL A CA 1
ATOM 3423 C C . VAL A 1 452 ? -2.543 25.926 42.792 1.00 24.28 467 VAL A C 1
ATOM 3424 O O . VAL A 1 452 ? -3.071 24.860 42.974 1.00 24.67 4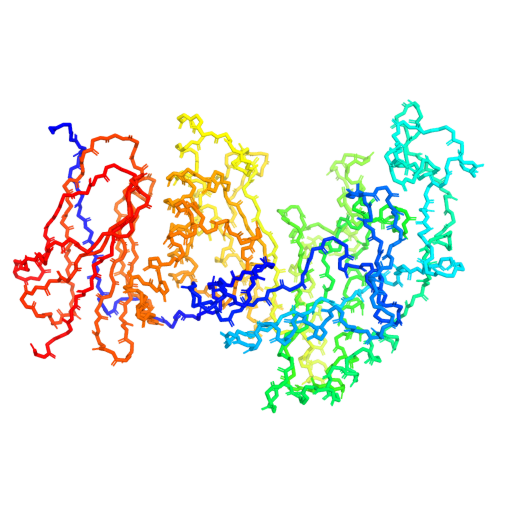67 VAL A O 1
ATOM 3428 N N . SER A 1 453 ? -1.404 26.037 42.139 1.00 22.72 468 SER A N 1
ATOM 3429 C CA . SER A 1 453 ? -0.704 24.865 41.670 1.00 22.99 468 SER A CA 1
ATOM 3430 C C . SER A 1 453 ? 0.637 24.971 42.347 1.00 23.10 468 SER A C 1
ATOM 3431 O O . SER A 1 453 ? 1.016 26.059 42.781 1.00 24.75 468 SER A O 1
ATOM 3434 N N . ALA A 1 454 ? 1.333 23.855 42.495 1.00 23.59 469 ALA A N 1
ATOM 3435 C CA . ALA A 1 454 ? 2.606 23.868 43.206 1.00 23.14 469 ALA A CA 1
ATOM 3436 C C . ALA A 1 454 ? 3.473 22.811 42.554 1.00 22.51 469 ALA A C 1
ATOM 3437 O O . ALA A 1 454 ? 2.961 21.884 41.946 1.00 20.10 469 ALA A O 1
ATOM 3439 N N . PHE A 1 455 ? 4.785 23.033 42.606 1.00 22.99 470 PHE A N 1
ATOM 3440 C CA . PHE A 1 455 ? 5.764 22.144 41.998 1.00 23.82 470 PHE A CA 1
ATOM 3441 C C . PHE A 1 455 ? 6.996 22.099 42.864 1.00 25.07 470 PHE A C 1
ATOM 3442 O O . PHE A 1 455 ? 7.443 23.152 43.360 1.00 25.51 470 PHE A O 1
ATOM 3450 N N . ALA A 1 456 ? 7.556 20.894 43.056 1.00 26.32 471 ALA A N 1
ATOM 3451 C CA . ALA A 1 456 ? 8.769 20.815 43.847 1.00 27.60 471 ALA A CA 1
ATOM 3452 C C . ALA A 1 456 ? 9.890 20.020 43.179 1.00 28.70 471 ALA A C 1
ATOM 3453 O O . ALA A 1 456 ? 9.673 19.219 42.231 1.00 29.21 471 ALA A O 1
ATOM 3455 N N . ALA A 1 457 ? 11.099 20.276 43.666 1.00 28.92 472 ALA A N 1
ATOM 3456 C CA . ALA A 1 457 ? 12.294 19.590 43.234 1.00 29.78 472 ALA A CA 1
ATOM 3457 C C . ALA A 1 457 ? 13.425 19.742 44.263 1.00 30.32 472 ALA A C 1
ATOM 3458 O O . ALA A 1 457 ? 13.442 20.696 45.041 1.00 30.31 472 ALA A O 1
ATOM 3460 N N . VAL A 1 458 ? 14.364 18.794 44.247 1.00 31.27 473 VAL A N 1
ATOM 3461 C CA . VAL A 1 458 ? 15.528 18.828 45.106 1.00 31.62 473 VAL A CA 1
ATOM 3462 C C . VAL A 1 458 ? 16.681 19.164 44.176 1.00 32.87 473 VAL A C 1
ATOM 3463 O O . VAL A 1 458 ? 16.823 18.581 43.077 1.00 33.24 473 VAL A O 1
ATOM 3467 N N . ARG A 1 459 ? 17.533 20.056 44.642 1.00 34.62 474 ARG A N 1
ATOM 3468 C CA . ARG A 1 459 ? 18.636 20.598 43.867 1.00 36.77 474 ARG A CA 1
ATOM 3469 C C . ARG A 1 459 ? 19.914 19.756 44.132 1.00 38.83 474 ARG A C 1
ATOM 3470 O O . ARG A 1 459 ? 20.262 19.484 45.276 1.00 39.45 474 ARG A O 1
ATOM 3478 N N . SER A 1 460 ? 20.583 19.312 43.077 1.00 39.79 475 SER A N 1
ATOM 3479 C CA . SER A 1 460 ? 21.707 18.429 43.239 1.00 41.69 475 SER A CA 1
ATOM 3480 C C . SER A 1 460 ? 22.942 19.065 43.873 1.00 42.92 475 SER A C 1
ATOM 3481 O O . SER A 1 460 ? 23.547 18.476 44.791 1.00 43.78 475 SER A O 1
ATOM 3484 N N . SER A 1 461 ? 23.316 20.240 43.378 1.00 43.36 476 SER A N 1
ATOM 3485 C CA . SER A 1 461 ? 24.424 21.014 43.920 1.00 44.33 476 SER A CA 1
ATOM 3486 C C . SER A 1 461 ? 24.314 21.263 45.449 1.00 44.31 476 SER A C 1
ATOM 3487 O O . SER A 1 461 ? 25.303 21.364 46.081 1.00 44.52 476 SER A O 1
ATOM 3490 N N . ASP A 1 462 ? 23.095 21.318 46.007 1.00 44.74 477 ASP A N 1
ATOM 3491 C CA . ASP A 1 462 ? 22.731 22.039 47.256 1.00 44.00 477 ASP A CA 1
ATOM 3492 C C . ASP A 1 462 ? 22.058 21.040 48.214 1.00 42.53 477 ASP A C 1
ATOM 3493 O O . ASP A 1 462 ? 22.196 21.127 49.413 1.00 43.13 477 ASP A O 1
ATOM 3498 N N . GLY A 1 463 ? 21.245 20.134 47.679 1.00 40.54 478 GLY A N 1
ATOM 3499 C CA . GLY A 1 463 ? 20.323 19.354 48.499 1.00 37.76 478 GLY A CA 1
ATOM 3500 C C . GLY A 1 463 ? 19.144 20.210 48.927 1.00 36.73 478 GLY A C 1
ATOM 3501 O O . GLY A 1 463 ? 18.286 19.747 49.685 1.00 36.56 478 GLY A O 1
ATOM 3502 N N . ALA A 1 464 ? 19.085 21.473 48.482 1.00 35.57 479 ALA A N 1
ATOM 3503 C CA . ALA A 1 464 ? 17.883 22.338 48.809 1.00 34.13 479 ALA A CA 1
ATOM 3504 C C . ALA A 1 464 ? 16.620 21.803 48.148 1.00 32.75 479 ALA A C 1
ATOM 3505 O O . ALA A 1 464 ? 16.705 21.303 47.032 1.00 33.17 479 ALA A O 1
ATOM 3507 N N . LEU A 1 465 ? 15.490 21.858 48.848 1.00 31.26 480 LEU A N 1
ATOM 3508 C CA . LEU A 1 465 ? 14.179 21.558 48.282 1.00 30.83 480 LEU A CA 1
ATOM 3509 C C . LEU A 1 465 ? 13.618 22.890 47.739 1.00 31.03 480 LEU A C 1
ATOM 3510 O O . LEU A 1 465 ? 13.452 23.879 48.487 1.00 31.01 480 LEU A O 1
ATOM 3515 N N . THR A 1 466 ? 13.389 22.966 46.430 1.00 30.13 481 THR A N 1
ATOM 3516 C CA . THR A 1 466 ? 12.850 24.208 45.887 1.00 27.62 481 THR A CA 1
ATOM 3517 C C . THR A 1 466 ? 11.377 23.940 45.647 1.00 26.26 481 THR A C 1
ATOM 3518 O O . THR A 1 466 ? 11.028 22.948 45.052 1.00 26.20 481 THR A O 1
ATOM 3522 N N . VAL A 1 467 ? 10.519 24.827 46.109 1.00 25.04 482 VAL A N 1
ATOM 3523 C CA . VAL A 1 467 ? 9.096 24.659 45.931 1.00 25.94 482 VAL A CA 1
ATOM 3524 C C . VAL A 1 467 ? 8.484 25.918 45.310 1.00 26.49 482 VAL A C 1
ATOM 3525 O O . VAL A 1 467 ? 8.628 27.014 45.841 1.00 27.33 482 VAL A O 1
ATOM 3529 N N . MET A 1 468 ? 7.837 25.773 44.162 1.00 26.59 483 MET A N 1
ATOM 3530 C CA . MET A 1 468 ? 7.223 26.937 43.477 1.00 25.58 483 MET A CA 1
ATOM 3531 C C . MET A 1 468 ? 5.707 26.861 43.715 1.00 25.25 483 MET A C 1
ATOM 3532 O O . MET A 1 468 ? 5.065 25.798 43.508 1.00 23.25 483 MET A O 1
ATOM 3537 N N . VAL A 1 469 ? 5.152 27.967 44.221 1.00 25.11 484 VAL A N 1
ATOM 3538 C CA . VAL A 1 469 ? 3.717 28.040 44.452 1.00 24.94 484 VAL A CA 1
ATOM 3539 C C . VAL A 1 469 ? 3.150 29.192 43.651 1.00 25.05 484 VAL A C 1
ATOM 3540 O O . VAL A 1 469 ? 3.643 30.347 43.729 1.00 26.21 484 VAL A O 1
ATOM 3544 N N . ILE A 1 470 ? 2.113 28.872 42.878 1.00 24.63 485 ILE A N 1
ATOM 3545 C CA . ILE A 1 470 ? 1.449 29.831 42.010 1.00 23.03 485 ILE A CA 1
ATOM 3546 C C . ILE A 1 470 ? 0.002 30.025 42.417 1.00 23.36 485 ILE A C 1
ATOM 3547 O O . ILE A 1 470 ? -0.825 29.113 42.305 1.00 22.60 485 ILE A O 1
ATOM 3552 N N . ASN A 1 471 ? -0.315 31.252 42.824 1.00 23.39 486 ASN A N 1
ATOM 3553 C CA . ASN A 1 471 ? -1.653 31.624 43.259 1.00 22.38 486 ASN A CA 1
ATOM 3554 C C . ASN A 1 471 ? -2.360 32.241 42.058 1.00 20.64 486 ASN A C 1
ATOM 3555 O O . ASN A 1 471 ? -2.002 33.347 41.710 1.00 21.23 486 ASN A O 1
ATOM 3560 N N . LYS A 1 472 ? -3.310 31.562 41.427 0.25 17.82 487 LYS A N 1
ATOM 3561 C CA . LYS A 1 472 ? -3.797 31.998 40.129 0.25 15.71 487 LYS A CA 1
ATOM 3562 C C . LYS A 1 472 ? -5.019 32.896 40.220 0.25 17.29 487 LYS A C 1
ATOM 3563 O O . LYS A 1 472 ? -5.399 33.568 39.285 0.25 15.41 487 LYS A O 1
ATOM 3569 N N . TYR A 1 473 ? -5.624 32.862 41.390 1.00 21.21 488 TYR A N 1
ATOM 3570 C CA . TYR A 1 473 ? -6.817 33.657 41.817 1.00 24.16 488 TYR A CA 1
ATOM 3571 C C . TYR A 1 473 ? -6.656 35.130 41.534 1.00 25.30 488 TYR A C 1
ATOM 3572 O O . TYR A 1 473 ? -5.609 35.764 41.906 1.00 26.02 488 TYR A O 1
ATOM 3581 N N . LEU A 1 474 ? -7.722 35.700 40.980 1.00 25.54 489 LEU A N 1
ATOM 3582 C CA . LEU A 1 474 ? -7.739 37.084 40.582 1.00 25.78 489 LEU A CA 1
ATOM 3583 C C . LEU A 1 474 ? -7.831 38.120 41.713 1.00 26.67 489 LEU A C 1
ATOM 3584 O O . LEU A 1 474 ? -7.584 39.317 41.468 1.00 28.51 489 LEU A O 1
ATOM 3589 N N . SER A 1 475 ? -8.142 37.716 42.942 1.00 27.56 490 SER A N 1
ATOM 3590 C CA . SER A 1 475 ? -8.241 38.694 44.081 1.00 29.05 490 SER A CA 1
ATOM 3591 C C . SER A 1 475 ? -8.043 38.075 45.446 1.00 30.45 490 SER A C 1
ATOM 3592 O O . SER A 1 475 ? -8.188 36.878 45.594 1.00 31.50 490 SER A O 1
ATOM 3595 N N . GLY A 1 476 ? -7.750 38.874 46.462 1.00 31.53 491 GLY A N 1
ATOM 3596 C CA . GLY A 1 476 ? -7.664 38.326 47.813 1.00 32.76 491 GLY A CA 1
ATOM 3597 C C . GLY A 1 476 ? -6.384 37.577 48.062 1.00 33.94 491 GLY A C 1
ATOM 3598 O O . GLY A 1 476 ? -5.797 37.018 47.151 1.00 35.50 491 GLY A O 1
ATOM 3599 N N . ASN A 1 477 ? -5.911 37.632 49.293 1.00 34.52 492 ASN A N 1
ATOM 3600 C CA . ASN A 1 477 ? -4.789 36.856 49.753 1.00 34.15 492 ASN A CA 1
ATOM 3601 C C . ASN A 1 477 ? -5.194 35.427 49.999 1.00 34.44 492 ASN A C 1
ATOM 3602 O O . ASN A 1 477 ? -6.372 35.149 50.311 1.00 35.59 492 ASN A O 1
ATOM 3607 N N . THR A 1 478 ? -4.231 34.520 49.868 1.00 32.81 493 THR A N 1
ATOM 3608 C CA . THR A 1 478 ? -4.486 33.144 50.106 1.00 32.38 493 THR A CA 1
ATOM 3609 C C . THR A 1 478 ? -3.534 32.574 51.171 1.00 32.54 493 THR A C 1
ATOM 3610 O O . THR A 1 478 ? -2.348 32.440 50.951 1.00 31.27 493 THR A O 1
ATOM 3614 N N . PRO A 1 479 ? -4.078 32.216 52.327 1.00 33.71 494 PRO A N 1
ATOM 3615 C CA . PRO A 1 479 ? -3.282 31.512 53.363 1.00 34.49 494 PRO A CA 1
ATOM 3616 C C . PRO A 1 479 ? -2.861 30.137 52.853 1.00 34.43 494 PRO A C 1
ATOM 3617 O O . PRO A 1 479 ? -3.660 29.405 52.254 1.00 34.03 494 PRO A O 1
ATOM 3621 N N . ALA A 1 480 ? -1.617 29.785 53.075 1.00 34.79 495 ALA A N 1
ATOM 3622 C CA . ALA A 1 480 ? -1.133 28.566 52.496 1.00 36.29 495 ALA A CA 1
ATOM 3623 C C . ALA A 1 480 ? -0.192 27.852 53.468 1.00 37.23 495 ALA A C 1
ATOM 3624 O O . ALA A 1 480 ? 0.771 28.451 53.980 1.00 37.69 495 ALA A O 1
ATOM 3626 N N . THR A 1 481 ? -0.472 26.577 53.691 1.00 37.88 496 THR A N 1
ATOM 3627 C CA . THR A 1 481 ? 0.385 25.729 54.492 1.00 39.33 496 THR A CA 1
ATOM 3628 C C . THR A 1 481 ? 1.034 24.685 53.597 1.00 39.63 496 THR A C 1
ATOM 3629 O O . THR A 1 481 ? 0.377 24.053 52.769 1.00 40.35 496 THR A O 1
ATOM 3633 N N . ILE A 1 482 ? 2.333 24.525 53.764 1.00 40.13 497 ILE A N 1
ATOM 3634 C CA . ILE A 1 482 ? 3.085 23.489 53.070 1.00 41.30 497 ILE A CA 1
ATOM 3635 C C . ILE A 1 482 ? 3.666 22.402 53.989 1.00 41.45 497 ILE A C 1
ATOM 3636 O O . ILE A 1 482 ? 4.500 22.695 54.848 1.00 41.36 497 ILE A O 1
ATOM 3641 N N . ASN A 1 483 ? 3.243 21.158 53.762 1.00 42.01 498 ASN A N 1
ATOM 3642 C CA . ASN A 1 483 ? 3.740 19.989 54.498 1.00 41.63 498 ASN A CA 1
ATOM 3643 C C . ASN A 1 483 ? 4.761 19.133 53.758 1.00 41.47 498 ASN A C 1
ATOM 3644 O O . ASN A 1 483 ? 4.474 18.491 52.742 0.25 40.82 498 ASN A O 1
ATOM 3649 N N . LEU A 1 484 ? 5.956 19.141 54.337 1.00 41.98 499 LEU A N 1
ATOM 3650 C CA . LEU A 1 484 ? 7.088 18.311 53.929 1.00 43.12 499 LEU A CA 1
ATOM 3651 C C . LEU A 1 484 ? 7.093 16.904 54.535 1.00 43.94 499 LEU A C 1
ATOM 3652 O O . LEU A 1 484 ? 6.986 16.763 55.743 1.00 45.13 499 LEU A O 1
ATOM 3657 N N . SER A 1 485 ? 7.193 15.875 53.693 1.00 44.21 500 SER A N 1
ATOM 3658 C CA . SER A 1 485 ? 7.516 14.515 54.129 1.00 44.76 500 SER A CA 1
ATOM 3659 C C . SER A 1 485 ? 8.918 14.267 53.669 1.00 44.71 500 SER A C 1
ATOM 3660 O O . SER A 1 485 ? 9.326 14.821 52.668 1.00 45.61 500 SER A O 1
ATOM 3663 N N . ASN A 1 486 ? 9.641 13.407 54.380 1.00 44.27 501 ASN A N 1
ATOM 3664 C CA . ASN A 1 486 ? 10.912 12.847 53.917 1.00 43.16 501 ASN A CA 1
ATOM 3665 C C . ASN A 1 486 ? 11.934 13.857 53.528 1.00 42.67 501 ASN A C 1
ATOM 3666 O O . ASN A 1 486 ? 12.714 13.623 52.627 1.00 42.96 501 ASN A O 1
ATOM 3671 N N . PHE A 1 487 ? 11.945 14.981 54.213 1.00 42.70 502 PHE A N 1
ATOM 3672 C CA . PHE A 1 487 ? 12.986 15.965 53.977 1.00 42.64 502 PHE A CA 1
ATOM 3673 C C . PHE A 1 487 ? 13.403 16.597 55.294 1.00 44.15 502 PHE A C 1
ATOM 3674 O O . PHE A 1 487 ? 12.559 17.122 56.024 1.00 44.70 502 PHE A O 1
ATOM 3682 N N . THR A 1 488 ? 14.696 16.564 55.596 1.00 45.71 503 THR A N 1
ATOM 3683 C CA . THR A 1 488 ? 15.188 17.211 56.830 1.00 47.39 503 THR A CA 1
ATOM 3684 C C . THR A 1 488 ? 15.722 18.585 56.512 1.00 47.37 503 THR A C 1
ATOM 3685 O O . THR A 1 488 ? 16.772 18.746 55.857 1.00 48.12 503 THR A O 1
ATOM 3689 N N . ALA A 1 489 ? 14.993 19.569 56.999 1.00 47.41 504 ALA A N 1
ATOM 3690 C CA . ALA A 1 489 ? 15.206 20.934 56.601 1.00 48.14 504 ALA A CA 1
ATOM 3691 C C . ALA A 1 489 ? 15.759 21.746 57.783 1.00 48.49 504 ALA A C 1
ATOM 3692 O O . ALA A 1 489 ? 15.480 21.400 58.949 1.00 48.15 504 ALA A O 1
ATOM 3694 N N . GLN A 1 490 ? 16.542 22.786 57.463 1.00 48.01 505 GLN A N 1
ATOM 3695 C CA . GLN A 1 490 ? 16.924 23.830 58.391 1.00 48.83 505 GLN A CA 1
ATOM 3696 C C . GLN A 1 490 ? 15.728 24.551 59.048 1.00 49.19 505 GLN A C 1
ATOM 3697 O O . GLN A 1 490 ? 14.564 24.214 58.791 1.00 48.67 505 GLN A O 1
ATOM 3703 N N . ALA A 1 491 ? 16.024 25.544 59.902 1.00 49.60 506 ALA A N 1
ATOM 3704 C CA . ALA A 1 491 ? 14.978 26.262 60.661 1.00 49.65 506 ALA A CA 1
ATOM 3705 C C . ALA A 1 491 ? 14.138 27.168 59.741 1.00 49.67 506 ALA A C 1
ATOM 3706 O O . ALA A 1 491 ? 12.936 27.349 59.947 1.00 50.14 506 ALA A O 1
ATOM 3708 N N . GLN A 1 492 ? 14.780 27.722 58.720 1.00 49.58 507 GLN A N 1
ATOM 3709 C CA . GLN A 1 492 ? 14.161 28.753 57.909 1.00 49.73 507 GLN A CA 1
ATOM 3710 C C . GLN A 1 492 ? 14.180 28.377 56.426 1.00 48.16 507 GLN A C 1
ATOM 3711 O O . GLN A 1 492 ? 15.098 27.685 55.953 1.00 48.86 507 GLN A O 1
ATOM 3717 N N . ALA A 1 493 ? 13.177 28.852 55.699 1.00 45.72 508 ALA A N 1
ATOM 3718 C CA . ALA A 1 493 ? 13.129 28.691 54.238 1.00 43.84 508 ALA A CA 1
ATOM 3719 C C . ALA A 1 493 ? 13.256 30.062 53.603 1.00 42.08 508 ALA A C 1
ATOM 3720 O O . ALA A 1 493 ? 12.599 30.993 54.066 1.00 42.70 508 ALA A O 1
ATOM 3722 N N . GLN A 1 494 ? 14.073 30.221 52.568 1.00 40.06 509 GLN A N 1
ATOM 3723 C CA . GLN A 1 494 ? 14.066 31.504 51.856 1.00 39.66 509 GLN A CA 1
ATOM 3724 C C . GLN A 1 494 ? 12.805 31.729 50.979 1.00 38.78 509 GLN A C 1
ATOM 3725 O O . GLN A 1 494 ? 12.291 30.791 50.370 1.00 39.11 509 GLN A O 1
ATOM 3731 N N . VAL A 1 495 ? 12.347 32.977 50.897 1.00 37.40 510 VAL A N 1
ATOM 3732 C CA . VAL A 1 495 ? 11.196 33.338 50.088 1.00 35.99 510 VAL A CA 1
ATOM 3733 C C . VAL A 1 495 ? 11.518 34.369 49.002 1.00 35.02 510 VAL A C 1
ATOM 3734 O O . VAL A 1 495 ? 12.029 35.459 49.295 1.00 35.61 510 VAL A O 1
ATOM 3738 N N . TRP A 1 496 ? 11.207 34.004 47.756 1.00 32.80 511 TRP A N 1
ATOM 3739 C CA . TRP A 1 496 ? 11.271 34.919 46.620 1.00 32.03 511 TRP A CA 1
ATOM 3740 C C . TRP A 1 496 ? 9.912 34.927 45.939 1.00 30.45 511 TRP A C 1
ATOM 3741 O O . TRP A 1 496 ? 9.243 33.879 45.902 1.00 29.48 511 TRP A O 1
ATOM 3752 N N . GLN A 1 497 ? 9.525 36.093 45.410 1.00 28.07 512 GLN A N 1
ATOM 3753 C CA . GLN A 1 497 ? 8.161 36.287 44.951 1.00 27.15 512 GLN A CA 1
ATOM 3754 C C . GLN A 1 497 ? 7.996 37.243 43.778 1.00 26.32 512 GLN A C 1
ATOM 3755 O O . GLN A 1 497 ? 8.641 38.280 43.732 1.00 25.19 512 GLN A O 1
ATOM 3761 N N . LEU A 1 498 ? 7.096 36.896 42.851 1.00 25.15 513 LEU A N 1
ATOM 3762 C CA . LEU A 1 498 ? 6.737 37.799 41.749 1.00 25.12 513 LEU A CA 1
ATOM 3763 C C . LEU A 1 498 ? 5.262 38.110 41.799 1.00 24.09 513 LEU A C 1
ATOM 3764 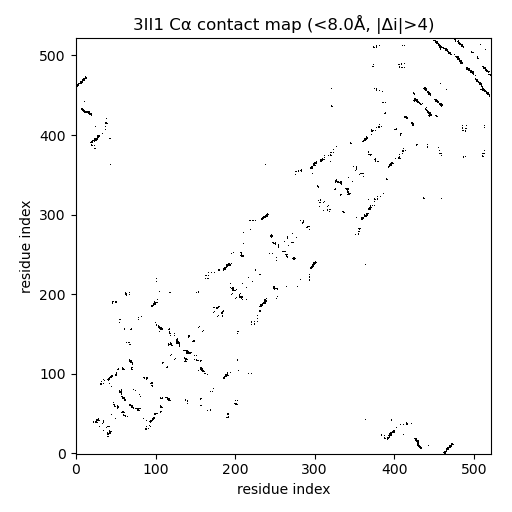O O . LEU A 1 498 ? 4.459 37.180 41.850 1.00 25.50 513 LEU A O 1
ATOM 3769 N N . THR A 1 499 ? 4.868 39.372 41.751 1.00 22.60 514 THR A N 1
ATOM 3770 C CA . THR A 1 499 ? 3.420 39.689 41.626 1.00 21.34 514 THR A CA 1
ATOM 3771 C C . THR A 1 499 ? 3.292 40.642 40.453 1.00 20.98 514 THR A C 1
ATOM 3772 O O . THR A 1 499 ? 4.315 40.901 39.740 1.00 18.37 514 THR A O 1
ATOM 3776 N N . ALA A 1 500 ? 2.080 41.206 40.278 1.00 19.37 515 ALA A N 1
ATOM 3777 C CA . ALA A 1 500 ? 1.913 42.241 39.263 1.00 19.59 515 ALA A CA 1
ATOM 3778 C C . ALA A 1 500 ? 2.862 43.439 39.438 1.00 20.23 515 ALA A C 1
ATOM 3779 O O . ALA A 1 500 ? 2.992 44.257 38.517 1.00 19.98 515 ALA A O 1
ATOM 3781 N N . ALA A 1 501 ? 3.489 43.568 40.612 1.00 20.48 516 ALA A N 1
ATOM 3782 C CA . ALA A 1 501 ? 4.410 44.686 40.840 1.00 22.14 516 ALA A CA 1
ATOM 3783 C C . ALA A 1 501 ? 5.612 44.588 39.851 1.00 22.67 516 ALA A C 1
ATOM 3784 O O . ALA A 1 501 ? 6.248 45.595 39.517 1.00 22.24 516 ALA A O 1
ATOM 3786 N N . ASN A 1 502 ? 5.830 43.375 39.327 1.00 23.95 517 ASN A N 1
ATOM 3787 C CA . ASN A 1 502 ? 6.729 43.139 38.197 1.00 24.26 517 ASN A CA 1
ATOM 3788 C C . ASN A 1 502 ? 8.185 43.301 38.614 1.00 26.04 517 ASN A C 1
ATOM 3789 O O . ASN A 1 502 ? 8.975 43.903 37.863 1.00 26.56 517 ASN A O 1
ATOM 3794 N N . THR A 1 503 ? 8.491 42.827 39.846 1.00 27.06 518 THR A N 1
ATOM 3795 C CA . THR A 1 503 ? 9.832 42.674 40.367 1.00 28.80 518 THR A CA 1
ATOM 3796 C C . THR A 1 503 ? 9.988 41.396 41.191 1.00 28.34 518 THR A C 1
ATOM 3797 O O . THR A 1 503 ? 9.113 41.008 41.962 1.00 27.93 518 THR A O 1
ATOM 3801 N N . ILE A 1 504 ? 11.107 40.708 40.993 1.00 28.40 519 ILE A N 1
ATOM 3802 C CA . ILE A 1 504 ? 11.457 39.590 41.862 1.00 28.31 519 ILE A CA 1
ATOM 3803 C C . ILE A 1 504 ? 11.865 40.167 43.222 1.00 29.59 519 ILE A C 1
ATOM 3804 O O . ILE A 1 504 ? 12.880 40.854 43.289 1.00 30.91 519 ILE A O 1
ATOM 3809 N N . ASN A 1 505 ? 11.073 39.922 44.267 1.00 28.83 520 ASN A N 1
ATOM 3810 C CA . ASN A 1 505 ? 11.361 40.382 45.611 1.00 30.26 520 ASN A CA 1
ATOM 3811 C C . ASN A 1 505 ? 11.933 39.232 46.482 1.00 31.34 520 ASN A C 1
ATOM 3812 O O . ASN A 1 505 ? 11.387 38.112 46.556 1.00 30.84 520 ASN A O 1
ATOM 3817 N N . HIS A 1 506 ? 13.040 39.516 47.158 1.00 33.14 521 HIS A N 1
ATOM 3818 C CA . HIS A 1 506 ? 13.550 38.649 48.229 1.00 35.01 521 HIS A CA 1
ATOM 3819 C C . HIS A 1 506 ? 12.815 39.095 49.493 1.00 35.47 521 HIS A C 1
ATOM 3820 O O . HIS A 1 506 ? 13.119 40.153 50.014 1.00 36.14 521 HIS A O 1
ATOM 3827 N N . LEU A 1 507 ? 11.809 38.329 49.923 1.00 36.44 522 LEU A N 1
ATOM 3828 C CA . LEU A 1 507 ? 11.034 38.631 51.112 1.00 38.26 522 LEU A CA 1
ATOM 3829 C C . LEU A 1 507 ? 11.787 38.122 52.328 1.00 39.96 522 LEU A C 1
ATOM 3830 O O . LEU A 1 507 ? 12.911 37.651 52.173 1.00 40.68 522 LEU A O 1
ATOM 3835 N N . SER A 1 508 ? 11.162 38.165 53.516 1.00 41.40 523 SER A N 1
ATOM 3836 C CA . SER A 1 508 ? 11.801 37.664 54.745 1.00 42.98 523 SER A CA 1
ATOM 3837 C C . SER A 1 508 ? 11.783 36.177 54.756 1.00 43.64 523 SER A C 1
ATOM 3838 O O . SER A 1 508 ? 10.795 35.581 54.279 1.00 43.22 523 SER A O 1
ATOM 3841 N N . ASN A 1 509 ? 12.828 35.576 55.344 1.00 44.78 524 ASN A N 1
ATOM 3842 C CA . ASN A 1 509 ? 12.808 34.134 55.627 1.00 45.67 524 ASN A CA 1
ATOM 3843 C C . ASN A 1 509 ? 11.565 33.809 56.451 1.00 46.26 524 ASN A C 1
ATOM 3844 O O . ASN A 1 509 ? 11.068 34.642 57.230 1.00 45.80 524 ASN A O 1
ATOM 3849 N N . VAL A 1 510 ? 11.048 32.605 56.270 1.00 47.05 525 VAL A N 1
ATOM 3850 C CA . VAL A 1 510 ? 9.891 32.201 57.029 1.00 48.73 525 VAL A CA 1
ATOM 3851 C C . VAL A 1 510 ? 10.295 30.975 57.841 1.00 50.12 525 VAL A C 1
ATOM 3852 O O . VAL A 1 510 ? 10.879 30.004 57.306 1.00 50.52 525 VAL A O 1
ATOM 3856 N N . SER A 1 511 ? 9.995 31.050 59.137 1.00 51.24 526 SER A N 1
ATOM 3857 C CA . SER A 1 511 ? 10.242 29.968 60.090 1.00 52.22 526 SER A CA 1
ATOM 3858 C C . SER A 1 511 ? 9.463 28.685 59.850 1.00 51.78 526 SER A C 1
ATOM 3859 O O . SER A 1 511 ? 8.240 28.722 59.754 1.00 52.33 526 SER A O 1
ATOM 3862 N N . LEU A 1 512 ? 10.160 27.555 59.787 1.00 51.31 527 LEU A N 1
ATOM 3863 C CA . LEU A 1 512 ? 9.485 26.239 59.782 1.00 52.21 527 LEU A CA 1
ATOM 3864 C C . LEU A 1 512 ? 8.855 25.805 61.131 1.00 52.72 527 LEU A C 1
ATOM 3865 O O . LEU A 1 512 ? 9.508 25.809 62.167 1.00 53.09 527 LEU A O 1
ATOM 3870 N N . SER A 1 513 ? 7.605 25.372 61.097 1.00 53.08 528 SER A N 1
ATOM 3871 C CA . SER A 1 513 ? 6.938 24.864 62.281 1.00 52.91 528 SER A CA 1
ATOM 3872 C C . SER A 1 513 ? 6.847 23.358 62.219 1.00 52.68 528 SER A C 1
ATOM 3873 O O . SER A 1 513 ? 5.843 22.809 61.765 1.00 53.12 528 SER A O 1
ATOM 3876 N N . GLY A 1 514 ? 7.885 22.685 62.689 1.00 52.74 529 GLY A N 1
ATOM 3877 C CA . GLY A 1 514 ? 7.966 21.227 62.550 1.00 53.28 529 GLY A CA 1
ATOM 3878 C C . GLY A 1 514 ? 8.503 20.889 61.169 1.00 53.20 529 GLY A C 1
ATOM 3879 O O . GLY A 1 514 ? 9.607 21.317 60.788 1.00 53.57 529 GLY A O 1
ATOM 3880 N N . SER A 1 515 ? 7.745 20.132 60.394 1.00 52.66 530 SER A N 1
ATOM 3881 C CA . SER A 1 515 ? 8.076 20.102 58.972 1.00 52.78 530 SER A CA 1
ATOM 3882 C C . SER A 1 515 ? 6.969 20.750 58.118 1.00 52.18 530 SER A C 1
ATOM 3883 O O . SER A 1 515 ? 6.645 20.297 57.021 1.00 51.73 530 SER A O 1
ATOM 3886 N N . SER A 1 516 ? 6.404 21.821 58.666 1.00 51.49 531 SER A N 1
ATOM 3887 C CA . SER A 1 516 ? 5.429 22.665 57.978 1.00 51.27 531 SER A CA 1
ATOM 3888 C C . SER A 1 516 ? 6.009 24.057 57.833 1.00 50.17 531 SER A C 1
ATOM 3889 O O . SER A 1 516 ? 6.868 24.435 58.612 1.00 50.93 531 SER A O 1
ATOM 3892 N N . LEU A 1 517 ? 5.557 24.806 56.840 1.00 48.95 532 LEU A N 1
ATOM 3893 C CA . LEU A 1 517 ? 5.718 26.256 56.852 1.00 47.99 532 LEU A CA 1
ATOM 3894 C C . LEU A 1 517 ? 4.430 26.881 56.370 1.00 47.94 532 LEU A C 1
ATOM 3895 O O . LEU A 1 517 ? 3.663 26.241 55.633 1.00 48.23 532 LEU A O 1
ATOM 3900 N N . SER A 1 518 ? 4.142 28.082 56.867 1.00 47.80 533 SER A N 1
ATOM 3901 C CA . SER A 1 518 ? 2.891 28.786 56.513 1.00 47.48 533 SER A CA 1
ATOM 3902 C C . SER A 1 518 ? 3.179 30.183 56.042 1.00 46.86 533 SER A C 1
ATOM 3903 O O . SER A 1 518 ? 4.165 30.814 56.477 1.00 46.13 533 SER A O 1
ATOM 3906 N N . LEU A 1 519 ? 2.337 30.660 55.127 1.00 45.97 534 LEU A N 1
ATOM 3907 C CA . LEU A 1 519 ? 2.518 32.011 54.579 1.00 45.92 534 LEU A CA 1
ATOM 3908 C C . LEU A 1 519 ? 1.320 32.508 53.836 1.00 44.42 534 LEU A C 1
ATOM 3909 O O . LEU A 1 519 ? 0.362 31.763 53.619 1.00 44.75 534 LEU A O 1
ATOM 3914 N N . THR A 1 520 ? 1.379 33.777 53.455 1.00 42.41 535 THR A N 1
ATOM 3915 C CA . THR A 1 520 ? 0.225 34.408 52.873 1.00 40.23 535 THR A CA 1
ATOM 3916 C C . THR A 1 520 ? 0.568 34.744 51.455 1.00 38.49 535 THR A C 1
ATOM 3917 O O . THR A 1 520 ? 1.559 35.429 51.214 1.00 38.19 535 THR A O 1
ATOM 3921 N N . LEU A 1 521 ? -0.222 34.223 50.521 1.00 36.12 536 LEU A N 1
ATOM 3922 C CA . LEU A 1 521 ? 0.061 34.408 49.099 1.00 33.76 536 LEU A CA 1
ATOM 3923 C C . LEU A 1 521 ? -0.856 35.469 48.467 1.00 31.96 536 LEU A C 1
ATOM 3924 O O . LEU A 1 521 ? -2.070 35.369 48.550 1.00 28.67 536 LEU A O 1
ATOM 3929 N N . PRO A 1 522 ? -0.248 36.503 47.858 1.00 30.18 537 PRO A N 1
ATOM 3930 C CA . PRO A 1 522 ? -1.031 37.541 47.237 1.00 28.75 537 PRO A CA 1
ATOM 3931 C C . PRO A 1 522 ? -1.643 36.981 46.015 1.00 27.68 537 PRO A C 1
ATOM 3932 O O . PRO A 1 522 ? -1.118 36.037 45.418 1.00 27.88 537 PRO A O 1
ATOM 3936 N N . ALA A 1 523 ? -2.722 37.607 45.587 1.00 26.41 538 ALA A N 1
ATOM 3937 C CA . ALA A 1 523 ? -3.388 37.209 44.392 1.00 24.23 538 ALA A CA 1
ATOM 3938 C C . ALA A 1 523 ? -2.446 37.277 43.168 1.00 24.07 538 ALA A C 1
ATOM 3939 O O . ALA A 1 523 ? -1.659 38.220 43.023 1.00 23.51 538 ALA A O 1
ATOM 3941 N N . GLN A 1 524 ? -2.567 36.304 42.264 1.00 23.57 539 GLN A N 1
ATOM 3942 C CA . GLN A 1 524 ? -1.815 36.316 41.012 1.00 23.26 539 GLN A CA 1
ATOM 3943 C C . GLN A 1 524 ? -0.348 36.501 41.323 1.00 21.60 539 GLN A C 1
ATOM 3944 O O . GLN A 1 524 ? 0.216 37.521 41.016 1.00 20.43 539 GLN A O 1
ATOM 3950 N N . SER A 1 525 ? 0.223 35.546 42.024 1.00 21.85 540 SER A N 1
ATOM 3951 C CA . SER A 1 525 ? 1.627 35.632 42.400 1.00 23.55 540 SER A CA 1
ATOM 3952 C C . SER A 1 525 ? 2.381 34.335 42.144 1.00 23.75 540 SER A C 1
ATOM 3953 O O . SER A 1 525 ? 1.807 33.241 42.198 1.00 24.70 540 SER A O 1
ATOM 3956 N N . VAL A 1 526 ? 3.673 34.450 41.855 1.00 24.33 541 VAL A N 1
ATOM 3957 C CA . VAL A 1 526 ? 4.533 33.256 41.759 1.00 24.12 541 VAL A CA 1
ATOM 3958 C C . VAL A 1 526 ? 5.503 33.340 42.924 1.00 25.87 541 VAL A C 1
ATOM 3959 O O . VAL A 1 526 ? 6.183 34.354 43.071 1.00 26.91 541 VAL A O 1
ATOM 3963 N N . THR A 1 527 ? 5.553 32.297 43.758 1.00 26.11 542 THR A N 1
ATOM 3964 C CA . THR A 1 527 ? 6.401 32.340 44.960 1.00 26.23 542 THR A CA 1
ATOM 3965 C C . THR A 1 527 ? 7.300 31.126 45.023 1.00 25.67 542 THR A C 1
ATOM 3966 O O . THR A 1 527 ? 6.839 30.001 44.899 1.00 23.83 542 THR A O 1
ATOM 3970 N N . LEU A 1 528 ? 8.579 31.411 45.261 1.00 26.23 543 LEU A N 1
ATOM 3971 C CA . LEU A 1 528 ? 9.608 30.410 45.361 1.00 27.28 543 LEU A CA 1
ATOM 3972 C C . LEU A 1 528 ? 10.098 30.226 46.812 1.00 28.81 543 LEU A C 1
ATOM 3973 O O . LEU A 1 528 ? 10.568 31.162 47.486 1.00 29.02 543 LEU A O 1
ATOM 3978 N N . LEU A 1 529 ? 9.972 29.003 47.294 1.00 30.41 544 LEU A N 1
ATOM 3979 C CA . LEU A 1 529 ? 10.509 28.672 48.578 1.00 31.82 544 LEU A CA 1
ATOM 3980 C C . LEU A 1 529 ? 11.769 27.881 48.333 1.00 32.43 544 LEU A C 1
ATOM 3981 O O . LEU A 1 529 ? 11.728 26.907 47.589 1.00 31.94 544 LEU A O 1
ATOM 3986 N N . VAL A 1 530 ? 12.892 28.337 48.914 1.00 33.79 545 VAL A N 1
ATOM 3987 C CA . VAL A 1 530 ? 14.165 27.603 48.882 1.00 34.35 545 VAL A CA 1
ATOM 3988 C C . VAL A 1 530 ? 14.471 27.087 50.292 1.00 35.32 545 VAL A C 1
ATOM 3989 O O . VAL A 1 530 ? 14.741 27.854 51.219 1.00 35.26 545 VAL A O 1
ATOM 3993 N N . ILE A 1 531 ? 14.379 25.780 50.464 1.00 35.80 546 ILE A N 1
ATOM 3994 C CA . ILE A 1 531 ? 14.374 25.205 51.812 1.00 36.22 546 ILE A CA 1
ATOM 3995 C C . ILE A 1 531 ? 15.604 24.340 51.947 1.00 37.24 546 ILE A C 1
ATOM 3996 O O . ILE A 1 531 ? 15.601 23.216 51.447 1.00 36.86 546 ILE A O 1
ATOM 4001 N N . PRO A 1 532 ? 16.677 24.860 52.589 1.00 38.88 547 PRO A N 1
ATOM 4002 C CA . PRO A 1 532 ? 17.981 24.152 52.569 1.00 40.62 547 PRO A CA 1
ATOM 4003 C C . PRO A 1 532 ? 17.961 22.861 53.392 1.00 41.80 547 PRO A C 1
ATOM 4004 O O . PRO A 1 532 ? 17.182 22.733 54.353 1.00 41.10 547 PRO A O 1
ATOM 4008 N N . ALA A 1 533 ? 18.756 21.876 52.998 1.00 44.27 548 ALA A N 1
ATOM 4009 C CA . ALA A 1 533 ? 18.779 20.620 53.796 1.00 47.23 548 ALA A CA 1
ATOM 4010 C C . ALA A 1 533 ? 19.521 20.845 55.131 1.00 49.09 548 ALA A C 1
ATOM 4011 O O . ALA A 1 533 ? 20.166 21.892 55.324 1.00 49.22 548 ALA A O 1
ATOM 4013 N N . SER A 1 534 ? 19.412 19.893 56.058 1.00 52.08 549 SER A N 1
ATOM 4014 C CA . SER A 1 534 ? 20.340 19.850 57.224 1.00 55.01 549 SER A CA 1
ATOM 4015 C C . SER A 1 534 ? 21.852 19.559 56.874 1.00 56.65 549 SER A C 1
ATOM 4016 O O . SER A 1 534 ? 22.152 18.689 56.031 1.00 56.79 549 SER A O 1
ATOM 4019 N N . THR A 1 535 ? 22.800 20.239 57.544 1.00 58.70 550 THR A N 1
ATOM 4020 C CA . THR A 1 535 ? 22.570 20.931 58.859 1.00 60.37 550 THR A CA 1
ATOM 4021 C C . THR A 1 535 ? 22.584 22.474 58.798 1.00 60.53 550 THR A C 1
ATOM 4022 O O . THR A 1 535 ? 21.685 23.134 59.354 1.00 61.01 550 THR A O 1
#

Secondary structure (DSSP, 8-state):
--BPPPEEEEEETTSS-EE--GGGGEEES--HHHHHHTT--EEEE-STGGGG-BTTTTEEE-GGGTTTEEEE-S--STTHHHHHHHHHHHTTTPEEEEEE--SSEEE--BGGGB-EETTBHHHH--BS-EETTTEEEEE-SBBTTSPBP-S--GGGTEEE--HHHHHHHHHHHHHHH--TTTTS--EEEE-S-GGGHHHHTTTT--S---HHHHHHHHHHHHHHHHHH-TTSEEEEEEE-STHHHHS-HHHHHHHHHH-SS--HHHHHTTT--HHHHHHHHHHHHHHHHS-----EEEEE---SSS-SSS---HHHHHHHHHHGGGGT-TTPPPSSTT-S---HHHHHHHHHHHHSTT-EEEEEE---S-TTSHHHHHHHHHHHHHHHHHT--EEEESSPPPTTSHHHHHHHHHH-SSSS-----SEEEEEE-S-TTTEEEEEEE-TTT-PEEEEEEE--SSSBEEEEEEEES--B-SEEEEEEE-TT-S-EE---EE-BTTEEEEEEPSSEEEEEEEPBP-

Foldseek 3Di:
DFADEFWEKEFEQPFLWDFFALQALAFEPDFLVLCQQLVRAAYEDADLQLLAQQQQQQWTFQFLNALRKIAHDPDRDRRPVVVVQCVRQVSRNHAYAHEQHLLQKHFDADPPRHMFGQQFCVVQHAADAAPVPPGRRRHSQHHPVRHGNPPTDSVRTTDGHHLVSSLVVLLVQCVVQNACVRGTRAHYEYHAQQLQCCHRVVSNPVAFDFLVSVLVSLVRNLVSNCVSHVRHAYEDDAHEEDLSQFAGSNQVVCCVVPNDPDRVSCVVVVNGGRNLVSLQSQQVVCVVVVGRRHAAYEYAYEQDPPQAEADPPVVSLLLLLPQCCLCAPQPDQRPHVSRHRNRPLVVQVVSCVVRPDNRAYEHAEYARHNQQFLSSLLSLLVNSQCCRSSPHNHYYYDHARDCQGLNSQSSCQAFPLPVPRDGAATIWTDMDIDDSSQKDKTWHQHDVFRKIKMKIWGSAPFHKYKYKYAYDPAAFDQWKWKWKDARVSDTDGDDIFGDDPRMTIDIGGHSMIMMITTGGDD

B-factor: mean 26.64, std 9.01, range [2.0, 66.37]

CATH classification: 2.60.40.1180 (+1 more: 3.20.20.80)

Organism: NCBI:txid77133

InterPro domains:
  IPR000601 PKD domain [PF18911] (553-637)
  IPR000601 PKD domain [PS50093] (556-642)
  IPR013780 Glycosyl hydrolase, all-beta [G3DSA:2.60.40.1180] (445-545)
  IPR013783 Immunoglobulin-like fold [G3DSA:2.60.40.10] (548-638)
  IPR017853 Glycoside hydrolase superfamily [SSF51445] (59-441)
  IPR022409 PKD/Chitinase domain [SM00089] (557-640)
  IPR024745 Glycoside hydrolase, family 44, catalytic domain [PF12891] (88-332)
  IPR035986 PKD domain superfamily [SSF49299] (553-642)

Nearest PDB structures (foldseek):
  3fw6-assembly1_A  TM=1.001E+00  e=0.000E+00  uncultured bacterium
  2yjq-assembly1_A  TM=8.512E-01  e=1.044E-49  Paenibacillus polymyxa
  3ik2-assembly1_A  TM=8.248E-01  e=3.420E-51  Clostridium acetobutylicum ATCC 824
  2yjq-assembly2_B  TM=8.536E-01  e=4.200E-49  Paenibacillus polymyxa
  2eo7-assembly1_A  TM=8.361E-01  e=2.472E-48  Acetivibrio thermocellus

Solvent-accessible surface area: 19302 Å² total; per-residue (Å²): 154,137,130,24,100,89,12,72,0,51,1,44,4,91,36,51,125,58,108,11,56,61,12,0,9,1,2,0,92,16,82,44,75,18,1,36,50,0,35,3,36,4,3,0,4,0,2,37,32,0,0,0,0,3,22,84,57,0,0,0,0,74,0,58,90,106,48,6,1,0,41,21,58,113,36,67,102,35,0,42,38,0,28,66,23,5,46,68,0,91,74,22,64,4,58,6,0,0,0,0,1,6,5,3,44,0,0,86,22,19,91,150,76,52,81,37,8,0,0,19,46,95,117,50,33,69,17,70,23,45,2,188,104,156,38,86,52,0,0,32,0,33,62,103,89,50,124,62,10,113,79,20,66,39,74,27,0,0,45,112,17,84,8,79,43,2,26,17,0,0,95,39,1,34,88,115,56,31,52,11,92,59,56,7,6,96,19,0,0,6,1,3,21,4,0,38,1,42,58,16,1,39,4,10,29,76,86,1,2,44,0,42,50,4,48,68,41,10,44,60,8,0,28,63,2,14,89,28,1,104,45,0,50,1,0,0,3,0,0,53,4,36,23,0,0,33,27,0,0,68,0,16,32,58,2,60,134,108,39,151,118,105,22,31,8,72,91,114,30,74,40,87,47,0,0,5,11,1,1,13,39,5,78,83,40,27,145,93,87,68,98,66,17,4,16,0,0,0,0,0,3,42,9,65,21,43,1,111,34,112,67,46,60,68,75,24,18,74,57,0,5,70,6,3,41,1,0,49,12,68,115,26,93,7,67,31,138,11,108,68,76,0,44,0,0,39,49,0,78,89,20,12,75,78,56,6,78,64,7,68,2,0,0,1,9,2,10,4,6,1,44,80,56,12,0,3,0,0,1,3,0,3,0,2,3,2,0,3,73,37,14,4,30,2,0,0,4,66,43,24,2,94,76,70,13,8,0,8,36,0,3,38,0,1,31,2,10,43,54,121,100,33,16,15,3,54,28,3,4,46,14,74,20,105,60,22,28,46,4,2,4,8,5,0,22,27,89,106,84,24,0,0,0,0,0,1,0,0,4,41,54,63,13,52,0,35,3,42,0,56,14,50,98,32,103,23,69,78,86,0,62,4,29,16,0,32,69,77,42,68,41,65,108,73,94,70,27,85,29,89,72,59,30,1,66,31,85,1,38,29,22,0,0,0,0,0,4,0,31,33,61,160

Radius of gyration: 24.22 Å; Cα contacts (8 Å, |Δi|>4): 1311; chains: 1; bounding box: 50×53×77 Å

Sequence (522 aa):
SMQNPSVTISVNANAGRHPINPAVYGLAYATTATLADLNVPLHRYGGNNTSRYNWQLNADNRGADWYFESIGEASSVAGERGDTFIANSQAAGAQAMITIPTIGWVARLGANRSKLASFSIAKYGAQSGNDWQWFPDAGNGVLTSGQNVTGNNPNDANTLVDSTFQQGWAQHLVSQWGTAAGGGLRYYILDNEPSIWFSTHRDVHPVGPTMDEIRDKMLDYGAKIKTVDPSALIVGPEEWGWSGYTLSGYDQQYGGLHGWSFMPDRNNHGGWDYLPWLLDQLRQNNLSTGRRLLDVFSVHYYPQGGEFGNDTSSAMQLRRNRSTRSLWDPNYIDETWINDKVQLIPRLKNWVSTYYPGTLTAITEYNWGAESHINGATTQADILGIFGREGLDMAARWTTPDTATPTYKAIKMYRNYDGNKSAFGDTSVTATAPNPDNVSAFAAVRSSDGALTVMVINKYLSGNTPATINLSNFTAQAQAQVWQLTAANTINHLSNVSLSGSSLSLTLPAQSVTLLVIPAST